Protein AF-A0A167KJ52-F1 (afdb_monomer)

Solvent-accessible surface area (backbone atoms only — not comparable to full-atom values): 27755 Å² total; per-residue (Å²): 135,87,84,89,88,86,86,88,89,78,91,75,82,66,95,79,71,78,72,96,63,81,80,75,84,83,50,82,84,75,58,80,78,79,44,86,60,57,69,66,55,64,81,85,55,83,75,66,93,87,65,79,85,76,66,58,30,35,35,33,39,32,41,99,91,45,75,44,83,45,80,42,65,51,56,27,45,80,71,44,68,39,26,40,43,59,54,38,51,52,50,16,49,62,68,73,45,54,75,73,57,25,74,54,50,44,43,28,45,95,87,45,68,68,78,58,49,82,42,34,38,36,81,76,71,49,51,77,68,34,64,32,39,50,46,74,68,92,67,87,77,74,74,88,70,90,82,84,82,90,76,88,76,86,85,90,84,87,85,83,89,82,89,89,79,88,81,93,86,87,88,85,90,82,87,80,90,75,88,80,88,86,78,89,78,90,74,82,79,79,78,81,80,92,85,72,58,57,66,55,58,50,51,51,49,51,46,48,43,60,71,64,45,44,60,54,54,51,47,44,70,76,59,58,59,88,50,68,67,61,36,50,52,52,50,49,52,52,52,54,46,46,43,57,67,45,50,52,50,54,72,68,56,72,61,89,63,74,69,75,45,38,33,52,23,62,52,22,27,52,70,51,43,27,53,56,50,34,53,41,21,72,74,63,43,28,37,35,40,26,24,27,33,44,15,27,42,86,39,47,48,69,60,54,47,52,54,50,53,58,53,67,68,51,60,34,86,92,40,68,88,59,98,35,69,82,83,61,40,47,31,24,49,44,51,49,51,53,24,50,71,71,38,64,52,88,39,71,71,27,40,56,24,52,71,36,53,44,64,31,61,38,64,55,86,79,55,60,84,46,81,64,42,77,59,72,91,19,25,33,83,78,71,45,66,85,94,63,54,57,23,48,34,35,61,53,17,38,80,73,67,27,86,54,61,66,59,44,50,55,53,44,51,44,49,49,42,49,48,51,62,49,46,56,55,48,51,54,53,50,50,53,52,50,54,49,59,74,70,51,89,67,60,67,72,58,52,54,54,38,47,76,73,75,97

Mean predicted aligned error: 19.65 Å

Organism: Metarhizium rileyi (strain RCEF 4871) (NCBI:txid1649241)

InterPro domains:
  IPR000626 Ubiquitin-like domain [PS50053] (84-137)
  IPR003103 BAG domain [PF02179] (203-260)
  IPR005755 Large ribosomal subunit protein uL13, eukaryota/archaea [TIGR01077] (26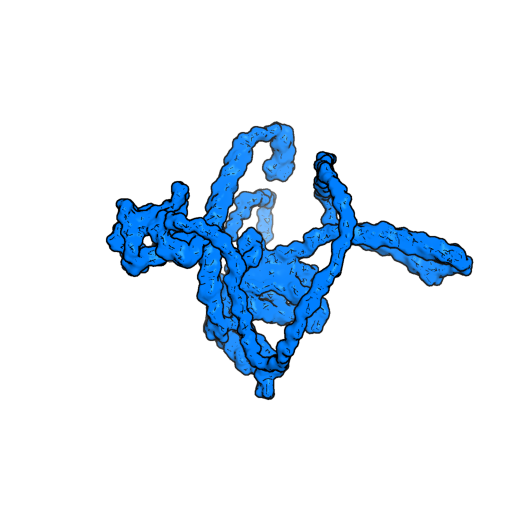1-404)
  IPR005822 Large ribosomal subunit protein uL13 [MF_01366] (260-385)
  IPR005822 Large ribosomal subunit protein uL13 [PF00572] (261-365)
  IPR005822 Large ribosomal subunit protein uL13 [PTHR11545] (254-431)
  IPR005822 Large ribosomal subunit protein uL13 [cd00392] (261-363)
  IPR023563 Large ribosomal subunit protein uL13, conserved site [PS00783] (339-362)
  IPR029071 Ubiquitin-like domain superfamily [SSF54236] (83-141)
  IPR036533 BAG domain superfamily [G3DSA:1.20.58.120] (172-259)
  IPR036899 Large ribosomal subunit protein uL13 superfamily [G3DSA:3.90.1180.10] (260-404)
  IPR036899 Large ribosomal subunit protein uL13 superfamily [SSF52161] (261-404)

Sequence (455 aa):
MSRYGRSLNREQSSPYSSMAGGIPAVTDEDFSYITSQDLEDTSYLGTRPGSAPLDDDVLLIKNKGVTYPAHFPAYTIGDGKLRVRDVRERVGLMMDLSERATRRIKLLYKGRQLKEPAASVRDYGVKNNSELMAVLSDIRDSSPSEEEMVIVNDNQSGRRKKKRSKKKGGKVDGDSTSSPRDSTSNVEASSPTPGAGPMKKLDELSNELTQNWLPLCDKFIASPPDDAKKREDEHRKYSESLLQIILLKLDEVDTEGIAEVVIDGKGHLLGRLASIVAKQLLNGQKIVVVRCEALNISGEFFRAKLKYHAYLRKMTRYNPTRGGPFHFRAPSRIFYKAVRGMIPHKTARGAAAMERLKVFEGVPPPYDTKKKMVVPQALRVLRLQPGRKYCTVGRLSHEVGWKYQDVVARLEERRKAKGAAYYERKKVAARQLSDAKKNATVKAGTAKALAAYGY

Structure (mmCIF, N/CA/C/O backbone):
data_AF-A0A167KJ52-F1
#
_entry.id   AF-A0A167KJ52-F1
#
loop_
_atom_site.group_PDB
_atom_site.id
_atom_site.type_symbol
_atom_site.label_atom_id
_atom_site.label_alt_id
_atom_site.label_comp_id
_atom_site.label_asym_id
_atom_site.label_entity_id
_atom_site.label_seq_id
_atom_site.pdbx_PDB_ins_code
_atom_site.Cartn_x
_atom_site.Cartn_y
_atom_site.Cartn_z
_atom_site.occupancy
_atom_site.B_iso_or_equiv
_atom_site.auth_seq_id
_atom_site.auth_comp_id
_atom_site.auth_asym_id
_atom_site.auth_atom_id
_atom_site.pdbx_PDB_model_num
ATOM 1 N N . MET A 1 1 ? -21.276 55.394 -38.477 1.00 35.03 1 MET A N 1
ATOM 2 C CA . MET A 1 1 ? -22.165 54.795 -39.499 1.00 35.03 1 MET A CA 1
ATOM 3 C C . MET A 1 1 ? -22.668 53.447 -38.983 1.00 35.03 1 MET A C 1
ATOM 5 O O . MET A 1 1 ? -21.837 52.674 -38.538 1.00 35.03 1 MET A O 1
ATOM 9 N N . SER A 1 2 ? -23.996 53.234 -39.033 1.00 35.16 2 SER A N 1
ATOM 10 C CA . SER A 1 2 ? -24.810 52.037 -38.676 1.00 35.16 2 SER A CA 1
ATOM 11 C C . SER A 1 2 ? -24.765 51.546 -37.214 1.00 35.16 2 SER A C 1
ATOM 13 O O . SER A 1 2 ? -23.712 51.143 -36.748 1.00 35.16 2 SER A O 1
ATOM 15 N N . ARG A 1 3 ? -25.792 51.678 -36.352 1.00 36.06 3 ARG A N 1
ATOM 16 C CA . ARG A 1 3 ? -27.248 51.341 -36.342 1.00 36.06 3 ARG A CA 1
ATOM 17 C C . ARG A 1 3 ? -27.596 49.854 -36.085 1.00 36.06 3 ARG A C 1
ATOM 19 O O . ARG A 1 3 ? -27.480 49.034 -36.979 1.00 36.06 3 ARG A O 1
ATOM 26 N N . TYR A 1 4 ? -28.106 49.618 -34.866 1.00 32.25 4 TYR A N 1
ATOM 27 C CA . TYR A 1 4 ? -29.343 48.916 -34.450 1.00 32.25 4 TYR A CA 1
ATOM 28 C C . TYR A 1 4 ? -29.771 47.532 -34.996 1.00 32.25 4 TYR A C 1
ATOM 30 O O . TYR A 1 4 ? -29.974 47.357 -36.191 1.00 32.25 4 TYR A O 1
ATOM 38 N N . GLY A 1 5 ? -30.192 46.673 -34.044 1.00 30.59 5 GLY A N 1
ATOM 39 C CA . GLY A 1 5 ? -31.288 45.682 -34.162 1.00 30.59 5 GLY A CA 1
ATOM 40 C C . GLY A 1 5 ? -30.832 44.217 -34.048 1.00 30.59 5 GLY A C 1
ATOM 41 O O . GLY A 1 5 ? -29.831 43.860 -34.642 1.00 30.59 5 GLY A O 1
ATOM 42 N N . ARG A 1 6 ? -31.488 43.280 -33.348 1.00 30.83 6 ARG A N 1
ATOM 43 C CA . ARG A 1 6 ? -32.791 43.223 -32.663 1.00 30.83 6 ARG A CA 1
ATOM 44 C C . ARG A 1 6 ? -32.799 41.986 -31.728 1.00 30.83 6 ARG A C 1
ATOM 46 O O . ARG A 1 6 ? -31.860 41.203 -31.715 1.00 30.83 6 ARG A O 1
ATOM 53 N N . SER A 1 7 ? -33.859 41.856 -30.941 1.00 30.80 7 SER A N 1
ATOM 54 C CA . SER A 1 7 ? -33.996 41.095 -29.698 1.00 30.80 7 SER A CA 1
ATOM 55 C C . SER A 1 7 ? -34.500 39.638 -29.804 1.00 30.80 7 SER A C 1
ATOM 57 O O . SER A 1 7 ? -35.189 39.302 -30.760 1.00 30.80 7 SER A O 1
ATOM 59 N N . LEU A 1 8 ? -34.344 38.927 -28.674 1.00 34.44 8 LEU A N 1
ATOM 60 C CA . LEU A 1 8 ? -35.219 37.909 -28.048 1.00 34.44 8 LEU A CA 1
ATOM 61 C C . LEU A 1 8 ? -35.246 36.441 -28.539 1.00 34.44 8 LEU A C 1
ATOM 63 O O . LEU A 1 8 ? -35.509 36.128 -29.692 1.00 34.44 8 LEU A O 1
ATOM 67 N N . ASN A 1 9 ? -35.139 35.577 -27.518 1.00 34.59 9 ASN A N 1
ATOM 68 C CA . ASN A 1 9 ? -35.670 34.219 -27.356 1.00 34.59 9 ASN A CA 1
ATOM 69 C C . ASN A 1 9 ? -35.077 33.068 -28.180 1.00 34.59 9 ASN A C 1
ATOM 71 O O . ASN A 1 9 ? -35.584 32.684 -29.230 1.00 34.59 9 ASN A O 1
ATOM 75 N N . ARG A 1 10 ? -34.124 32.364 -27.558 1.00 32.94 10 ARG A N 1
ATOM 76 C CA . ARG A 1 10 ? -34.085 30.900 -27.616 1.00 32.94 10 ARG A CA 1
ATOM 77 C C . ARG A 1 10 ? -33.610 30.359 -26.275 1.00 32.94 10 ARG A C 1
ATOM 79 O O . ARG A 1 10 ? -32.448 30.515 -25.913 1.00 32.94 10 ARG A O 1
ATOM 86 N N . GLU A 1 11 ? -34.536 29.754 -25.544 1.00 35.59 11 GLU A N 1
ATOM 87 C CA . GLU A 1 11 ? -34.254 28.923 -24.381 1.00 35.59 11 GLU A CA 1
ATOM 88 C C . GLU A 1 11 ? -33.183 27.885 -24.749 1.00 35.59 11 GLU A C 1
ATOM 90 O O . GLU A 1 11 ? -33.394 27.013 -25.593 1.00 35.59 11 GLU A O 1
ATOM 95 N N . GLN A 1 12 ? -32.009 27.992 -24.130 1.00 34.81 12 GLN A N 1
ATOM 96 C CA . GLN A 1 12 ? -31.104 26.865 -23.959 1.00 34.81 12 GLN A CA 1
ATOM 97 C C . GLN A 1 12 ? -31.155 26.492 -22.486 1.00 34.81 12 GLN A C 1
ATOM 99 O O . GLN A 1 12 ? -30.521 27.103 -21.628 1.00 34.81 12 GLN A O 1
ATOM 104 N N . SER A 1 13 ? -31.986 25.493 -22.223 1.00 31.55 13 SER A N 1
ATOM 105 C CA . SER A 1 13 ? -32.038 24.719 -20.995 1.00 31.55 13 SER A CA 1
ATOM 106 C C . SER A 1 13 ? -30.626 24.325 -20.552 1.00 31.55 13 SER A C 1
ATOM 108 O O . SER A 1 13 ? -29.949 23.529 -21.206 1.00 31.55 13 SER A O 1
ATOM 110 N N . SER A 1 14 ? -30.197 24.880 -19.421 1.00 33.62 14 SER A N 1
ATOM 111 C CA . SER A 1 14 ? -29.081 24.358 -18.636 1.00 33.62 14 SER A CA 1
ATOM 112 C C . SER A 1 14 ? -29.372 22.900 -18.244 1.00 33.62 14 SER A C 1
ATOM 114 O O . SER A 1 14 ? -30.476 22.623 -17.769 1.00 33.62 14 SER A O 1
ATOM 116 N N . PRO A 1 15 ? -28.413 21.963 -18.362 1.00 41.12 15 PRO A N 1
ATOM 117 C CA . PRO A 1 15 ? -28.592 20.570 -17.943 1.00 41.12 15 PRO A CA 1
ATOM 118 C C . PRO A 1 15 ? -28.581 20.389 -16.411 1.00 41.12 15 PRO A C 1
ATOM 120 O O . PRO A 1 15 ? -28.513 19.264 -15.927 1.00 41.12 15 PRO A O 1
ATOM 123 N N . TYR A 1 16 ? -28.645 21.481 -15.641 1.00 39.72 16 TYR A N 1
ATOM 124 C CA . TYR A 1 16 ? -28.622 21.487 -14.176 1.00 39.72 16 TYR A CA 1
ATOM 125 C C . TYR A 1 16 ? -29.942 21.965 -13.547 1.00 39.72 16 TYR A C 1
ATOM 127 O O . TYR A 1 16 ? -29.930 22.559 -12.471 1.00 39.72 16 TYR A O 1
ATOM 135 N N . SER A 1 17 ? -31.089 21.719 -14.189 1.00 31.86 17 SER A N 1
ATOM 136 C CA . SER A 1 17 ? -32.380 21.879 -13.508 1.00 31.86 17 SER A CA 1
ATOM 137 C C . SER A 1 17 ? -32.664 20.646 -12.646 1.00 31.86 17 SER A C 1
ATOM 139 O O . SER A 1 17 ? -32.780 19.526 -13.142 1.00 31.86 17 SER A O 1
ATOM 141 N N . SER A 1 18 ? -32.719 20.859 -11.334 1.00 40.88 18 SER A N 1
ATOM 142 C CA . SER A 1 18 ? -33.118 19.882 -10.327 1.00 40.88 18 SER A CA 1
ATOM 143 C C . SER A 1 18 ? -34.580 19.483 -10.531 1.00 40.88 18 SER A C 1
ATOM 145 O O . SER A 1 18 ? -35.476 20.298 -10.311 1.00 40.88 18 SER A O 1
ATOM 147 N N . MET A 1 19 ? -34.820 18.228 -10.916 1.00 35.22 19 MET A N 1
ATOM 148 C CA . MET A 1 19 ? -36.144 17.612 -10.819 1.00 35.22 19 MET A CA 1
ATOM 149 C C . MET A 1 19 ? -36.652 17.741 -9.378 1.00 35.22 19 MET A C 1
ATOM 151 O O . MET A 1 19 ? -35.971 17.345 -8.431 1.00 35.22 19 MET A O 1
ATOM 155 N N . ALA A 1 20 ? -37.857 18.286 -9.221 1.00 40.91 20 ALA A N 1
ATOM 156 C CA . ALA A 1 20 ? -38.607 18.268 -7.974 1.00 40.91 20 ALA A CA 1
ATOM 157 C C . ALA A 1 20 ? -39.166 16.854 -7.750 1.00 40.91 20 ALA A C 1
ATOM 159 O O . ALA A 1 20 ? -40.313 16.551 -8.057 1.00 40.91 20 ALA A O 1
ATOM 160 N N . GLY A 1 21 ? -38.309 15.971 -7.255 1.00 40.91 21 GLY A N 1
ATOM 161 C CA . GLY A 1 21 ? -38.646 14.648 -6.751 1.00 40.91 21 GLY A CA 1
ATOM 162 C C . GLY A 1 21 ? -37.617 14.327 -5.681 1.00 40.91 21 GLY A C 1
ATOM 163 O O . GLY A 1 21 ? -36.421 14.379 -5.960 1.00 40.91 21 GLY A O 1
ATOM 164 N N . GLY A 1 22 ? -38.072 14.121 -4.444 1.00 43.81 22 GLY A N 1
ATOM 165 C CA . GLY A 1 22 ? -37.204 13.915 -3.285 1.00 43.81 22 GLY A CA 1
ATOM 166 C C . GLY A 1 22 ? -36.114 12.879 -3.560 1.00 43.81 22 GLY A C 1
ATOM 167 O O . GLY A 1 22 ? -36.350 11.876 -4.230 1.00 43.81 22 GLY A O 1
ATOM 168 N N . ILE A 1 23 ? -34.914 13.157 -3.052 1.00 43.62 23 ILE A N 1
ATOM 169 C CA . ILE A 1 23 ? -33.761 12.257 -3.116 1.00 43.62 23 ILE A CA 1
ATOM 170 C C . ILE A 1 23 ? -34.210 10.899 -2.548 1.00 43.62 23 ILE A C 1
ATOM 172 O O . ILE A 1 23 ? -34.623 10.865 -1.385 1.00 43.62 23 ILE A O 1
ATOM 176 N N . PRO A 1 24 ? -34.181 9.798 -3.323 1.00 46.50 24 PRO A N 1
ATOM 177 C CA . PRO A 1 24 ? -34.521 8.491 -2.784 1.00 46.50 24 PRO A CA 1
ATOM 178 C C . PRO A 1 24 ? -33.548 8.152 -1.652 1.00 46.50 24 PRO A C 1
ATOM 180 O O . PRO A 1 24 ? -32.350 8.434 -1.746 1.00 46.50 24 PRO A O 1
ATOM 183 N N . ALA A 1 25 ? -34.074 7.596 -0.561 1.00 49.62 25 ALA A N 1
ATOM 184 C CA . ALA A 1 25 ? -33.265 7.160 0.566 1.00 49.62 25 ALA A CA 1
ATOM 185 C C . ALA A 1 25 ? -32.301 6.070 0.083 1.00 49.62 25 ALA A C 1
ATOM 187 O O . ALA A 1 25 ? -32.727 4.962 -0.225 1.00 49.62 25 ALA A O 1
ATOM 188 N N . VAL A 1 26 ? -31.017 6.417 -0.019 1.00 43.31 26 VAL A N 1
ATOM 189 C CA . VAL A 1 26 ? -29.949 5.483 -0.383 1.00 43.31 26 VAL A CA 1
ATOM 190 C C . VAL A 1 26 ? -29.806 4.488 0.763 1.00 43.31 26 VAL A C 1
ATOM 192 O O . VAL A 1 26 ? -29.403 4.863 1.866 1.00 43.31 26 VAL A O 1
ATOM 195 N N . THR A 1 27 ? -30.168 3.238 0.510 1.00 50.19 27 THR A N 1
ATOM 196 C CA . THR A 1 27 ? -30.012 2.132 1.456 1.00 50.19 27 THR A CA 1
ATOM 197 C C . THR A 1 27 ? -28.693 1.406 1.201 1.00 50.19 27 THR A C 1
ATOM 199 O O . THR A 1 27 ? -28.082 1.541 0.142 1.00 50.19 27 THR A O 1
ATOM 202 N N . ASP A 1 28 ? -28.212 0.628 2.173 1.00 45.38 28 ASP A N 1
ATOM 203 C CA . ASP A 1 28 ? -26.930 -0.088 2.048 1.00 45.38 28 ASP A CA 1
ATOM 204 C C . ASP A 1 28 ? -26.956 -1.165 0.933 1.00 45.38 28 ASP A C 1
ATOM 206 O O . ASP A 1 28 ? -25.912 -1.626 0.473 1.00 45.38 28 ASP A O 1
ATOM 210 N N . GLU A 1 29 ? -28.153 -1.525 0.453 1.00 45.44 29 GLU A N 1
ATOM 211 C CA . GLU A 1 29 ? -28.382 -2.421 -0.687 1.00 45.44 29 GLU A CA 1
ATOM 212 C C . GLU A 1 29 ? -28.146 -1.738 -2.050 1.00 45.44 29 GLU A C 1
ATOM 214 O O . GLU A 1 29 ? -27.871 -2.424 -3.035 1.00 45.44 29 GLU A O 1
ATOM 219 N N . ASP A 1 30 ? -28.151 -0.399 -2.104 1.00 46.41 30 ASP A N 1
ATOM 220 C CA . ASP A 1 30 ? -27.863 0.388 -3.315 1.00 46.41 30 ASP A CA 1
ATOM 221 C C . ASP A 1 30 ? -26.350 0.531 -3.580 1.00 46.41 30 ASP A C 1
ATOM 223 O O . ASP A 1 30 ? -25.917 0.930 -4.667 1.00 46.41 30 ASP A O 1
ATOM 227 N N . PHE A 1 31 ? -25.512 0.177 -2.600 1.00 42.66 31 PHE A N 1
ATOM 228 C CA . PHE A 1 31 ? -24.064 0.118 -2.758 1.00 42.66 31 PHE A CA 1
ATOM 229 C C . PHE A 1 31 ? -23.637 -1.271 -3.242 1.00 42.66 31 PHE A C 1
ATOM 231 O O . PHE A 1 31 ? -23.273 -2.153 -2.465 1.00 42.66 31 PHE A O 1
ATOM 238 N N . SER A 1 32 ? -23.573 -1.462 -4.562 1.00 43.97 32 SER A N 1
ATOM 239 C CA . SER A 1 32 ? -22.844 -2.600 -5.127 1.00 43.97 32 SER A CA 1
ATOM 240 C C . SER A 1 32 ? -21.339 -2.408 -4.877 1.00 43.97 32 SER A C 1
ATOM 242 O O . SER A 1 32 ? -20.658 -1.648 -5.576 1.00 43.97 32 SER A O 1
ATOM 244 N N . TYR A 1 33 ? -20.798 -3.062 -3.851 1.00 47.84 33 TYR A N 1
ATOM 245 C CA . TYR A 1 33 ? -19.368 -3.037 -3.559 1.00 47.84 33 TYR A CA 1
ATOM 246 C C . TYR A 1 33 ? -18.604 -3.804 -4.634 1.00 47.84 33 TYR A C 1
ATOM 248 O O . TYR A 1 33 ? -18.553 -5.027 -4.606 1.00 47.84 33 TYR A O 1
ATOM 256 N N . ILE A 1 34 ? -17.952 -3.073 -5.537 1.00 46.59 34 ILE A N 1
ATOM 257 C CA . ILE A 1 34 ? -16.976 -3.642 -6.464 1.00 46.59 34 ILE A CA 1
ATOM 258 C C . ILE A 1 34 ? -15.832 -4.237 -5.631 1.00 46.59 34 ILE A C 1
ATOM 260 O O . ILE A 1 34 ? -14.968 -3.524 -5.106 1.00 46.59 34 ILE A O 1
ATOM 264 N N . THR A 1 35 ? -15.833 -5.555 -5.473 1.00 58.81 35 THR A N 1
ATOM 265 C CA . THR A 1 35 ? -14.730 -6.291 -4.872 1.00 58.81 35 THR A CA 1
ATOM 266 C C . THR A 1 35 ? -13.569 -6.367 -5.862 1.00 58.81 35 THR A C 1
ATOM 268 O O . THR A 1 35 ? -13.705 -6.155 -7.066 1.00 58.81 35 THR A O 1
ATOM 271 N N . SER A 1 36 ? -12.372 -6.708 -5.381 1.00 50.25 36 SER A N 1
ATOM 272 C CA . SER A 1 36 ? -11.245 -6.958 -6.287 1.00 50.25 36 SER A CA 1
ATOM 273 C C . SER A 1 36 ? -11.480 -8.132 -7.248 1.00 50.25 36 SER A C 1
ATOM 275 O O . SER A 1 36 ? -10.689 -8.273 -8.175 1.00 50.25 36 SER A O 1
ATOM 277 N N . GLN A 1 37 ? -12.516 -8.941 -6.995 1.00 51.56 37 GLN A N 1
ATOM 278 C CA . GLN A 1 37 ? -12.969 -10.062 -7.813 1.00 51.56 37 GLN A CA 1
ATOM 279 C C . GLN A 1 37 ? -13.984 -9.597 -8.874 1.00 51.56 37 GLN A C 1
ATOM 281 O O . GLN A 1 37 ? -13.839 -9.962 -10.032 1.00 51.56 37 GLN A O 1
ATOM 286 N N . ASP A 1 38 ? -14.876 -8.656 -8.543 1.00 49.44 38 ASP A N 1
ATOM 287 C CA . ASP A 1 38 ? -15.775 -8.005 -9.521 1.00 49.44 38 ASP A CA 1
ATOM 288 C C . ASP A 1 38 ? -15.018 -7.137 -10.546 1.00 49.44 38 ASP A C 1
ATOM 290 O O . ASP A 1 38 ? -15.523 -6.822 -11.616 1.00 49.44 38 ASP A O 1
ATOM 294 N N . LEU A 1 39 ? -13.780 -6.737 -10.233 1.00 54.88 39 LEU A N 1
ATOM 295 C CA . LEU A 1 39 ? -12.862 -6.098 -11.189 1.00 54.88 39 LEU A CA 1
ATOM 296 C C . LEU A 1 39 ? -12.138 -7.094 -12.104 1.00 54.88 39 LEU A C 1
ATOM 298 O O . LEU A 1 39 ? -11.541 -6.674 -13.096 1.00 54.88 39 LEU A O 1
ATOM 302 N N . GLU A 1 40 ? -12.094 -8.370 -11.723 1.00 56.53 40 GLU A N 1
ATOM 303 C CA . GLU A 1 40 ? -11.535 -9.452 -12.539 1.00 56.53 40 GLU A CA 1
ATOM 304 C C . GLU A 1 40 ? -12.610 -9.975 -13.510 1.00 56.53 40 GLU A C 1
ATOM 306 O O . GLU A 1 40 ? -12.300 -10.197 -14.682 1.00 56.53 40 GLU A O 1
ATOM 311 N N . ASP A 1 41 ? -13.881 -9.991 -13.090 1.00 45.09 41 ASP A N 1
ATOM 312 C CA . ASP A 1 41 ? -15.040 -10.214 -13.959 1.00 45.09 41 ASP A CA 1
ATOM 313 C C . ASP A 1 41 ? -15.305 -9.002 -14.865 1.00 45.09 41 ASP A C 1
ATOM 315 O O . ASP A 1 41 ? -16.097 -8.101 -14.598 1.00 45.09 41 ASP A O 1
ATOM 319 N N . THR A 1 42 ? -14.636 -8.983 -16.016 1.00 41.81 42 THR A N 1
ATOM 320 C CA . THR A 1 42 ? -14.839 -7.969 -17.067 1.00 41.81 42 THR A CA 1
ATOM 321 C C . THR A 1 42 ? -16.103 -8.236 -17.903 1.00 41.81 42 THR A C 1
ATOM 323 O O . THR A 1 42 ? -16.180 -7.832 -19.060 1.00 41.81 42 THR A O 1
ATOM 326 N N . SER A 1 43 ? -17.100 -8.925 -17.343 1.00 43.03 43 SER A N 1
ATOM 327 C CA . SER A 1 43 ? -18.326 -9.344 -18.037 1.00 43.03 43 SER A CA 1
ATOM 328 C C . SER A 1 43 ? -19.349 -8.214 -18.231 1.00 43.03 43 SER A C 1
ATOM 330 O O . SER A 1 43 ? -20.261 -8.361 -19.038 1.00 43.03 43 SER A O 1
ATOM 332 N N . TYR A 1 44 ? -19.170 -7.058 -17.580 1.00 40.81 44 TYR A N 1
ATOM 333 C CA . TYR A 1 44 ? -20.074 -5.899 -17.702 1.00 40.81 44 TYR A CA 1
ATOM 334 C C . TYR A 1 44 ? -19.600 -4.799 -18.667 1.00 40.81 44 TYR A C 1
ATOM 336 O O . TYR A 1 44 ? -20.262 -3.773 -18.817 1.00 40.81 44 TYR A O 1
ATOM 344 N N . LEU A 1 45 ? -18.476 -4.996 -19.362 1.00 38.75 45 LEU A N 1
ATOM 345 C CA . LEU A 1 45 ? -18.065 -4.141 -20.477 1.00 38.75 45 LEU A CA 1
ATOM 346 C C . LEU A 1 45 ? -18.192 -4.946 -21.765 1.00 38.75 45 LEU A C 1
ATOM 348 O O . LEU A 1 45 ? -17.432 -5.883 -21.985 1.00 38.75 45 LEU A O 1
ATOM 352 N N . GLY A 1 46 ? -19.177 -4.559 -22.582 1.00 33.22 46 GLY A N 1
ATOM 353 C CA . GLY A 1 46 ? -19.588 -5.205 -23.826 1.00 33.22 46 GLY A CA 1
ATOM 354 C C . GLY A 1 46 ? -18.474 -5.958 -24.550 1.00 33.22 46 GLY A C 1
ATOM 355 O O . GLY A 1 46 ? -17.513 -5.377 -25.061 1.00 33.22 46 GLY A O 1
ATOM 356 N N . THR A 1 47 ? -18.642 -7.275 -24.592 1.00 28.48 47 THR A N 1
ATOM 357 C CA . THR A 1 47 ? -17.849 -8.207 -25.380 1.00 28.48 47 THR A CA 1
ATOM 358 C C . THR A 1 47 ? -17.875 -7.762 -26.842 1.00 28.48 47 THR A C 1
ATOM 360 O O . THR A 1 47 ? -18.938 -7.589 -27.440 1.00 28.48 47 THR A O 1
ATOM 363 N N . ARG A 1 48 ? -16.693 -7.584 -27.442 1.00 32.03 48 ARG A N 1
ATOM 364 C CA . ARG A 1 48 ? -16.549 -7.588 -28.905 1.00 32.03 48 ARG A CA 1
ATOM 365 C C . ARG A 1 48 ? -17.191 -8.878 -29.438 1.00 32.03 48 ARG A C 1
ATOM 367 O O . ARG A 1 48 ? -16.851 -9.939 -28.915 1.00 32.03 48 ARG A O 1
ATOM 374 N N . PRO A 1 49 ? -18.052 -8.847 -30.468 1.00 32.88 49 PRO A N 1
ATOM 375 C CA . PRO A 1 49 ? -18.563 -10.080 -31.050 1.00 32.88 49 PRO A CA 1
ATOM 376 C C . PRO A 1 49 ? -17.376 -10.832 -31.668 1.00 32.88 49 PRO A C 1
ATOM 378 O O . PRO A 1 49 ? -16.776 -10.354 -32.629 1.00 32.88 49 PRO A O 1
ATOM 381 N N . GLY A 1 50 ? -16.974 -11.955 -31.062 1.00 39.34 50 GLY A N 1
ATOM 382 C CA . GLY A 1 50 ? -15.929 -12.826 -31.615 1.00 39.34 50 GLY A CA 1
ATOM 383 C C . GLY A 1 50 ? -14.988 -13.542 -30.641 1.00 39.34 50 GLY A C 1
ATOM 384 O O . GLY A 1 50 ? -14.209 -14.368 -31.100 1.00 39.34 50 GLY A O 1
ATOM 385 N N . SER A 1 51 ? -15.031 -13.303 -29.327 1.00 37.53 51 SER A N 1
ATOM 386 C CA . SER A 1 51 ? -14.268 -14.133 -28.377 1.00 37.53 51 SER A CA 1
ATOM 387 C C . SER A 1 51 ? -15.086 -14.425 -27.127 1.00 37.53 51 SER A C 1
ATOM 389 O O . SER A 1 51 ? -15.259 -13.544 -26.283 1.00 37.53 51 SER A O 1
ATOM 391 N N . ALA A 1 52 ? -15.592 -15.653 -27.020 1.00 38.06 52 ALA A N 1
ATOM 392 C CA . ALA A 1 52 ? -16.148 -16.159 -25.773 1.00 38.06 52 ALA A CA 1
ATOM 393 C C . ALA A 1 52 ? -15.097 -16.020 -24.651 1.00 38.06 52 ALA A C 1
ATOM 395 O O . ALA A 1 52 ? -13.910 -16.242 -24.920 1.00 38.06 52 ALA A O 1
ATOM 396 N N . PRO A 1 53 ? -15.486 -15.629 -23.423 1.00 47.12 53 PRO A N 1
ATOM 397 C CA . PRO A 1 53 ? -14.598 -15.757 -22.276 1.00 47.12 53 PRO A CA 1
ATOM 398 C C . PRO A 1 53 ? -14.158 -17.221 -22.184 1.00 47.12 53 PRO A C 1
ATOM 400 O O . PRO A 1 53 ? -14.974 -18.135 -22.277 1.00 47.12 53 PRO A O 1
ATOM 403 N N . LEU A 1 54 ? -12.847 -17.433 -22.124 1.00 59.44 54 LEU A N 1
ATOM 404 C CA . LEU A 1 54 ? -12.284 -18.771 -22.028 1.00 59.44 54 LEU A CA 1
ATOM 405 C C . LEU A 1 54 ? -12.421 -19.214 -20.574 1.00 59.44 54 LEU A C 1
ATOM 407 O O . LEU A 1 54 ? -11.744 -18.657 -19.710 1.00 59.44 54 LEU A O 1
ATOM 411 N N . ASP A 1 55 ? -13.306 -20.170 -20.311 1.00 74.19 55 ASP A N 1
ATOM 412 C CA . ASP A 1 55 ? -13.476 -20.726 -18.971 1.00 74.19 55 ASP A CA 1
ATOM 413 C C . ASP A 1 55 ? -12.208 -21.490 -18.555 1.00 74.19 55 ASP A C 1
ATOM 415 O O . ASP A 1 55 ? -11.684 -22.318 -19.308 1.00 74.19 55 ASP A O 1
ATOM 419 N N . ASP A 1 56 ? -11.703 -21.195 -17.354 1.00 84.12 56 ASP A N 1
ATOM 420 C CA . ASP A 1 56 ? -10.580 -21.913 -16.748 1.00 84.12 56 ASP A CA 1
ATOM 421 C C . ASP A 1 56 ? -10.889 -23.416 -16.631 1.00 84.12 56 ASP A C 1
ATOM 423 O O . ASP A 1 56 ? -12.019 -23.831 -16.361 1.00 84.12 56 ASP A O 1
ATOM 427 N N . ASP A 1 57 ? -9.859 -24.249 -16.776 1.00 89.31 57 ASP A N 1
ATOM 428 C CA . ASP A 1 57 ? -9.978 -25.683 -16.535 1.00 89.31 57 ASP A CA 1
ATOM 429 C C . ASP A 1 57 ? -10.043 -25.940 -15.019 1.00 89.31 57 ASP A C 1
ATOM 431 O O . ASP A 1 57 ? -9.137 -25.576 -14.264 1.00 89.31 57 ASP A O 1
ATOM 435 N N . VAL A 1 58 ? -11.107 -26.591 -14.550 1.00 91.31 58 VAL A N 1
ATOM 436 C CA . VAL A 1 58 ? -11.360 -26.848 -13.126 1.00 91.31 58 VAL A CA 1
ATOM 437 C C . VAL A 1 58 ? -11.196 -28.332 -12.814 1.00 91.31 58 VAL A C 1
ATOM 439 O O . VAL A 1 58 ? -11.759 -29.194 -13.484 1.00 91.31 58 VAL A O 1
ATOM 442 N N . LEU A 1 59 ? -10.452 -28.652 -11.756 1.00 93.44 59 LEU A N 1
ATOM 443 C CA . LEU A 1 59 ? -10.383 -29.998 -11.179 1.00 93.44 59 LEU A CA 1
ATOM 444 C C . LEU A 1 59 ? -10.938 -29.993 -9.758 1.00 93.44 59 LEU A C 1
ATOM 446 O O . LEU A 1 59 ? -10.616 -29.116 -8.961 1.00 93.44 59 LEU A O 1
ATOM 450 N N . LEU A 1 60 ? -11.742 -30.993 -9.414 1.00 93.00 60 LEU A N 1
ATOM 451 C CA . LEU A 1 60 ? -12.359 -31.118 -8.096 1.00 93.00 60 LEU A CA 1
ATOM 452 C C . LEU A 1 60 ? -11.506 -32.041 -7.221 1.00 93.00 60 LEU A C 1
ATOM 454 O O . LEU A 1 60 ? -11.508 -33.258 -7.386 1.00 93.00 60 LEU A O 1
ATOM 458 N N . ILE A 1 61 ? -10.741 -31.475 -6.293 1.00 94.56 61 ILE A N 1
ATOM 459 C CA . ILE A 1 61 ? -9.826 -32.228 -5.432 1.00 94.56 61 ILE A CA 1
ATOM 460 C C . ILE A 1 61 ? -10.550 -32.663 -4.158 1.00 94.56 61 ILE A C 1
ATOM 462 O O . ILE A 1 61 ? -10.843 -31.843 -3.291 1.00 94.56 61 ILE A O 1
ATOM 466 N N . LYS A 1 62 ? -10.786 -33.965 -4.009 1.00 92.25 62 LYS A N 1
ATOM 467 C CA . LYS A 1 62 ? -11.427 -34.568 -2.839 1.00 92.25 62 LYS A CA 1
ATOM 468 C C . LYS A 1 62 ? -10.385 -35.086 -1.848 1.00 92.25 62 LYS A C 1
ATOM 470 O O . LYS A 1 62 ? -9.555 -35.924 -2.199 1.00 92.25 62 LYS A O 1
ATOM 475 N N . ASN A 1 63 ? -10.440 -34.629 -0.600 1.00 88.12 63 ASN A N 1
ATOM 476 C CA . ASN A 1 63 ? -9.596 -35.114 0.496 1.00 88.12 63 ASN A CA 1
ATOM 477 C C . ASN A 1 63 ? -10.405 -35.183 1.799 1.00 88.12 63 ASN A C 1
ATOM 479 O O . ASN A 1 63 ? -11.069 -34.215 2.159 1.00 88.12 63 ASN A O 1
ATOM 483 N N . LYS A 1 64 ? -10.366 -36.331 2.494 1.00 81.19 64 LYS A N 1
ATOM 484 C CA . LYS A 1 64 ? -11.077 -36.582 3.769 1.00 81.19 64 LYS A CA 1
ATOM 485 C C . LYS A 1 64 ? -12.548 -36.110 3.774 1.00 81.19 64 LYS A C 1
ATOM 487 O O . LYS A 1 64 ? -13.029 -35.567 4.759 1.00 81.19 64 LYS A O 1
ATOM 492 N N . GLY A 1 65 ? -13.258 -36.307 2.659 1.00 76.06 65 GLY A N 1
ATOM 493 C CA . GLY A 1 65 ? -14.676 -35.943 2.514 1.00 76.06 65 GLY A CA 1
ATOM 494 C C . GLY A 1 65 ? -14.955 -34.495 2.091 1.00 76.06 65 GLY A C 1
ATOM 495 O O . GLY A 1 65 ? -16.102 -34.181 1.797 1.00 76.06 65 GLY A O 1
ATOM 496 N N . VAL A 1 66 ? -13.936 -33.636 1.987 1.00 83.69 66 VAL A N 1
ATOM 497 C CA . VAL A 1 66 ? -14.067 -32.249 1.509 1.00 83.69 66 VAL A CA 1
ATOM 498 C C . VAL A 1 66 ? -13.597 -32.149 0.059 1.00 83.69 66 VAL A C 1
ATOM 500 O O . VAL A 1 66 ? -12.546 -32.694 -0.288 1.00 83.69 66 VAL A O 1
ATOM 503 N N . THR A 1 67 ? -14.361 -31.448 -0.782 1.00 89.88 67 THR A N 1
ATOM 504 C CA . THR A 1 67 ? -14.034 -31.210 -2.195 1.00 89.88 67 THR A CA 1
ATOM 505 C C . THR A 1 67 ? -13.618 -29.757 -2.399 1.00 89.88 67 THR A C 1
ATOM 507 O O . THR A 1 67 ? -14.365 -28.841 -2.067 1.00 89.88 67 THR A O 1
ATOM 510 N N . TYR A 1 68 ? -12.432 -29.550 -2.964 1.00 86.94 68 TYR A N 1
ATOM 511 C CA . TYR A 1 68 ? -11.867 -28.237 -3.252 1.00 86.94 68 TYR A CA 1
ATOM 512 C C . TYR A 1 68 ? -11.734 -28.031 -4.769 1.00 86.94 68 TYR A C 1
ATOM 514 O O . TYR A 1 68 ? -11.071 -28.843 -5.420 1.00 86.94 68 TYR A O 1
ATOM 522 N N . PRO A 1 69 ? -12.306 -26.966 -5.354 1.00 91.88 69 PRO A N 1
ATOM 523 C CA . PRO A 1 69 ? -12.078 -26.644 -6.758 1.00 91.88 69 PRO A CA 1
ATOM 524 C C . PRO A 1 69 ? -10.665 -26.073 -6.958 1.00 91.88 69 PRO A C 1
ATOM 526 O O . PRO A 1 69 ? -10.266 -25.098 -6.320 1.00 91.88 69 PRO A O 1
ATOM 529 N N . ALA A 1 70 ? -9.894 -26.684 -7.853 1.00 89.88 70 ALA A N 1
ATOM 530 C CA . ALA A 1 70 ? -8.577 -26.231 -8.274 1.00 89.88 70 ALA A CA 1
ATOM 531 C C . ALA A 1 70 ? -8.648 -25.723 -9.719 1.00 89.88 70 ALA A C 1
ATOM 533 O O . ALA A 1 70 ? -8.838 -26.505 -10.647 1.00 89.88 70 ALA A O 1
ATOM 534 N N . HIS A 1 71 ? -8.487 -24.410 -9.886 1.00 89.81 71 HIS A N 1
ATOM 535 C CA . HIS A 1 71 ? -8.485 -23.744 -11.191 1.00 89.81 71 HIS A CA 1
ATOM 536 C C . HIS A 1 71 ? -7.100 -23.768 -11.842 1.00 89.81 71 HIS A C 1
ATOM 538 O O . HIS A 1 71 ? -6.097 -23.473 -11.180 1.00 89.81 71 HIS A O 1
ATOM 544 N N . PHE A 1 72 ? -7.073 -24.063 -13.135 1.00 91.25 72 PHE A N 1
ATOM 545 C CA . PHE A 1 72 ? -5.920 -24.016 -14.024 1.00 91.25 72 PHE A CA 1
ATOM 546 C C . PHE A 1 72 ? -6.273 -23.171 -15.254 1.00 91.25 72 PHE A C 1
ATOM 548 O O . PHE A 1 72 ? -7.452 -23.071 -15.591 1.00 91.25 72 PHE A O 1
ATOM 555 N N . PRO A 1 73 ? -5.284 -22.578 -15.947 1.00 88.88 73 PRO A N 1
ATOM 556 C CA . PRO A 1 73 ? -5.565 -21.789 -17.142 1.00 88.88 73 PRO A CA 1
ATOM 557 C C . PRO A 1 73 ? -6.378 -22.584 -18.176 1.00 88.88 73 PRO A C 1
ATOM 559 O O . PRO A 1 73 ? -6.171 -23.793 -18.331 1.00 88.88 73 PRO A O 1
ATOM 562 N N . ALA A 1 74 ? -7.274 -21.901 -18.889 1.00 85.81 74 ALA A N 1
ATOM 563 C CA . ALA A 1 74 ? -8.122 -22.497 -19.921 1.00 85.81 74 ALA A CA 1
ATOM 564 C C . ALA A 1 74 ? -7.345 -23.379 -20.924 1.00 85.81 74 ALA A C 1
ATOM 566 O O . ALA A 1 74 ? -6.221 -23.059 -21.327 1.00 85.81 74 ALA A O 1
ATOM 567 N N . TYR A 1 75 ? -7.970 -24.489 -21.333 1.00 85.75 75 TYR A N 1
ATOM 568 C CA . TYR A 1 75 ? -7.454 -25.496 -22.274 1.00 85.75 75 TYR A CA 1
ATOM 569 C C . TYR A 1 75 ? -6.159 -26.211 -21.864 1.00 85.75 75 TYR A C 1
ATOM 571 O O . TYR A 1 75 ? -5.607 -26.972 -22.656 1.00 85.75 75 TYR A O 1
ATOM 579 N N . THR A 1 76 ? -5.651 -26.037 -20.643 1.00 90.81 76 THR A N 1
ATOM 580 C CA . THR A 1 76 ? -4.428 -26.730 -20.209 1.00 90.81 76 THR A CA 1
ATOM 581 C C . THR A 1 76 ? -4.608 -28.243 -20.076 1.00 90.81 76 THR A C 1
ATOM 583 O O . THR A 1 76 ? -3.667 -28.988 -20.367 1.00 90.81 76 THR A O 1
ATOM 586 N N . ILE A 1 77 ? -5.800 -28.717 -19.698 1.00 90.12 77 ILE A N 1
ATOM 587 C CA . ILE A 1 77 ? -6.164 -30.141 -19.697 1.00 90.12 77 ILE A CA 1
ATOM 588 C C . ILE A 1 77 ? -6.342 -30.623 -21.137 1.00 90.12 77 ILE A C 1
ATOM 590 O O . ILE A 1 77 ? -5.768 -31.643 -21.524 1.00 90.12 77 ILE A O 1
ATOM 594 N N . GLY A 1 78 ? -7.119 -29.878 -21.932 1.00 85.88 78 GLY A N 1
ATOM 595 C CA . GLY A 1 78 ? -7.416 -30.203 -23.330 1.00 85.88 78 GLY A CA 1
ATOM 596 C C . GLY A 1 78 ? -6.154 -30.327 -24.184 1.00 85.88 78 GLY A C 1
ATOM 597 O O . GLY A 1 78 ? -5.965 -31.337 -24.856 1.00 85.88 78 GLY A O 1
ATOM 598 N N . ASP A 1 79 ? -5.237 -29.370 -24.073 1.00 88.56 79 ASP A N 1
ATOM 599 C CA . ASP A 1 79 ? -3.966 -29.331 -24.805 1.00 88.56 79 ASP A CA 1
ATOM 600 C C . ASP A 1 79 ? -2.931 -30.351 -24.296 1.00 88.56 79 ASP A C 1
ATOM 602 O O . ASP A 1 79 ? -1.843 -30.454 -24.860 1.00 88.56 79 ASP A O 1
ATOM 606 N N . GLY A 1 80 ? -3.212 -31.076 -23.206 1.00 89.44 80 GLY A N 1
ATOM 607 C CA . GLY A 1 80 ? -2.248 -31.990 -22.579 1.00 89.44 80 GLY A CA 1
ATOM 608 C C . GLY A 1 80 ? -1.056 -31.279 -21.921 1.00 89.44 80 GLY A C 1
ATOM 609 O O . GLY A 1 80 ? -0.032 -31.904 -21.650 1.00 89.44 80 GLY A O 1
ATOM 610 N N . LYS A 1 81 ? -1.169 -29.971 -21.652 1.00 91.75 81 LYS A N 1
ATOM 611 C CA . LYS A 1 81 ? -0.117 -29.161 -21.015 1.00 91.75 81 LYS A CA 1
ATOM 612 C C . LYS A 1 81 ? -0.083 -29.338 -19.500 1.00 91.75 81 LYS A C 1
ATOM 614 O O . LYS A 1 81 ? 0.993 -29.234 -18.915 1.00 91.75 81 LYS A O 1
ATOM 619 N N . LEU A 1 82 ? -1.234 -29.600 -18.878 1.00 94.06 82 LEU A N 1
ATOM 620 C CA . LEU A 1 82 ? -1.341 -29.790 -17.436 1.00 94.06 82 LEU A CA 1
ATOM 621 C C . LEU A 1 82 ? -0.745 -31.143 -17.030 1.00 94.06 82 LEU A C 1
ATOM 623 O O . LEU A 1 82 ? -1.276 -32.201 -17.382 1.00 94.06 82 LEU A O 1
ATOM 627 N N . ARG A 1 83 ? 0.359 -31.120 -16.277 1.00 95.31 83 ARG A N 1
ATOM 628 C CA . ARG A 1 83 ? 1.047 -32.334 -15.821 1.00 95.31 83 ARG A CA 1
ATOM 629 C C . ARG A 1 83 ? 0.608 -32.734 -14.422 1.00 95.31 83 ARG A C 1
ATOM 631 O O . ARG A 1 83 ? 0.177 -31.912 -13.613 1.00 95.31 83 ARG A O 1
ATOM 638 N N . VAL A 1 84 ? 0.804 -34.009 -14.092 1.00 94.31 84 VAL A N 1
ATOM 639 C CA . VAL A 1 84 ? 0.510 -34.545 -12.752 1.00 94.31 84 VAL A CA 1
ATOM 640 C C . VAL A 1 84 ? 1.274 -33.788 -11.655 1.00 94.31 84 VAL A C 1
ATOM 642 O O . VAL A 1 84 ? 0.731 -33.575 -10.569 1.00 94.31 84 VAL A O 1
ATOM 645 N N . ARG A 1 85 ? 2.519 -33.357 -11.917 1.00 93.00 85 ARG A N 1
ATOM 646 C CA . ARG A 1 85 ? 3.299 -32.543 -10.966 1.00 93.00 85 ARG A CA 1
ATOM 647 C C . ARG A 1 85 ? 2.635 -31.196 -10.667 1.00 93.00 85 ARG A C 1
ATOM 649 O O . ARG A 1 85 ? 2.593 -30.811 -9.507 1.00 93.00 85 ARG A O 1
ATOM 656 N N . ASP A 1 86 ? 2.064 -30.541 -11.678 1.00 93.12 86 ASP A N 1
ATOM 657 C CA . ASP A 1 86 ? 1.497 -29.196 -11.554 1.00 93.12 86 ASP A CA 1
ATOM 658 C C . ASP A 1 86 ? 0.214 -29.264 -10.705 1.00 93.12 86 ASP A C 1
ATOM 660 O O . ASP A 1 86 ? -0.004 -28.454 -9.804 1.00 93.12 86 ASP A O 1
ATOM 664 N N . VAL A 1 87 ? -0.592 -30.318 -10.907 1.00 93.50 87 VAL A N 1
ATOM 665 C CA . VAL A 1 87 ? -1.745 -30.620 -10.044 1.00 93.50 87 VAL A CA 1
ATOM 666 C C . VAL A 1 87 ? -1.296 -30.922 -8.614 1.00 93.50 87 VAL A C 1
ATOM 668 O O . VAL A 1 87 ? -1.890 -30.416 -7.666 1.00 93.50 87 VAL A O 1
ATOM 671 N N . ARG A 1 88 ? -0.230 -31.708 -8.428 1.00 93.00 88 ARG A N 1
ATOM 672 C CA . ARG A 1 88 ? 0.296 -32.045 -7.095 1.00 93.00 88 ARG A CA 1
ATOM 673 C C . ARG A 1 88 ? 0.779 -30.806 -6.340 1.00 93.00 88 ARG A C 1
ATOM 675 O O . ARG A 1 88 ? 0.450 -30.654 -5.167 1.00 93.00 88 ARG A O 1
ATOM 682 N N . GLU A 1 89 ? 1.510 -29.921 -7.010 1.00 91.44 89 GLU A N 1
ATOM 683 C CA . GLU A 1 89 ? 1.968 -28.643 -6.460 1.00 91.44 89 GLU A CA 1
ATOM 684 C C . GLU A 1 89 ? 0.790 -27.743 -6.078 1.00 91.44 89 GLU A C 1
ATOM 686 O O . GLU A 1 89 ? 0.753 -27.226 -4.960 1.00 91.44 89 GLU A O 1
ATOM 691 N N . ARG A 1 90 ? -0.227 -27.633 -6.945 1.00 91.31 90 ARG A N 1
ATOM 692 C CA . ARG A 1 90 ? -1.451 -26.872 -6.655 1.00 91.31 90 ARG A CA 1
ATOM 693 C C . ARG A 1 90 ? -2.192 -27.412 -5.431 1.00 91.31 90 ARG A C 1
ATOM 695 O O . ARG A 1 90 ? -2.613 -26.626 -4.584 1.00 91.31 90 ARG A O 1
ATOM 702 N N . VAL A 1 91 ? -2.317 -28.736 -5.302 1.00 91.06 91 VAL A N 1
ATOM 703 C CA . VAL A 1 91 ? -2.928 -29.381 -4.125 1.00 91.06 91 VAL A CA 1
ATOM 704 C C . VAL A 1 91 ? -2.102 -29.126 -2.862 1.00 91.06 91 VAL A C 1
ATOM 706 O O . VAL A 1 91 ? -2.675 -28.791 -1.827 1.00 91.06 91 VAL A O 1
ATOM 709 N N . GLY A 1 92 ? -0.772 -29.223 -2.945 1.00 89.56 92 GLY A N 1
ATOM 710 C CA . GLY A 1 92 ? 0.132 -28.912 -1.835 1.00 89.56 92 GLY A CA 1
ATOM 711 C C . GLY A 1 92 ? -0.017 -27.474 -1.337 1.00 89.56 92 GLY A C 1
ATOM 712 O O . GLY A 1 92 ? -0.148 -27.247 -0.136 1.00 89.56 92 GLY A O 1
ATOM 713 N N . LEU A 1 93 ? -0.093 -26.511 -2.262 1.00 86.06 93 LEU A N 1
ATOM 714 C CA . LEU A 1 93 ? -0.331 -25.100 -1.945 1.00 86.06 93 LEU A CA 1
ATOM 715 C C . LEU A 1 93 ? -1.711 -24.861 -1.318 1.00 86.06 93 LEU A C 1
ATOM 717 O O . LEU A 1 93 ? -1.828 -24.082 -0.374 1.00 86.06 93 LEU A O 1
ATOM 721 N N . MET A 1 94 ? -2.747 -25.527 -1.829 1.00 85.00 94 MET A N 1
ATOM 722 C CA . MET A 1 94 ? -4.125 -25.395 -1.349 1.00 85.00 94 MET A CA 1
ATOM 723 C C . MET A 1 94 ? -4.323 -25.975 0.059 1.00 85.00 94 MET A C 1
ATOM 725 O O . MET A 1 94 ? -5.109 -25.436 0.835 1.00 85.00 94 MET A O 1
ATOM 729 N N . MET A 1 95 ? -3.601 -27.049 0.393 1.00 84.69 95 MET A N 1
ATOM 730 C CA . MET A 1 95 ? -3.676 -27.744 1.687 1.00 84.69 95 MET A CA 1
ATOM 731 C C . MET A 1 95 ? -2.585 -27.322 2.689 1.00 84.69 95 MET A C 1
ATOM 733 O O . MET A 1 95 ? -2.506 -27.905 3.764 1.00 84.69 95 MET A O 1
ATOM 737 N N . ASP A 1 96 ? -1.763 -26.322 2.351 1.00 81.00 96 ASP A N 1
ATOM 738 C CA . ASP A 1 96 ? -0.652 -25.802 3.171 1.00 81.00 96 ASP A CA 1
ATOM 739 C C . ASP A 1 96 ? 0.388 -26.856 3.591 1.00 81.00 96 ASP A C 1
ATOM 741 O O . ASP A 1 96 ? 0.874 -26.883 4.720 1.00 81.00 96 ASP A O 1
ATOM 745 N N . LEU A 1 97 ? 0.731 -27.746 2.663 1.00 86.56 97 LEU A N 1
ATOM 746 C CA . LEU A 1 97 ? 1.689 -28.820 2.898 1.00 86.56 97 LEU A CA 1
ATOM 747 C C . LEU A 1 97 ? 3.119 -28.357 2.588 1.00 86.56 97 LEU A C 1
ATOM 749 O O . LEU A 1 97 ? 3.358 -27.604 1.641 1.00 86.56 97 LEU A O 1
ATOM 753 N N . SER A 1 98 ? 4.102 -28.856 3.347 1.00 87.00 98 SER A N 1
ATOM 754 C CA . SER A 1 98 ? 5.523 -28.652 3.026 1.00 87.00 98 SER A CA 1
ATOM 755 C C . SER A 1 98 ? 5.862 -29.212 1.636 1.00 87.00 98 SER A C 1
ATOM 757 O O . SER A 1 98 ? 5.188 -30.119 1.138 1.00 87.00 98 SER A O 1
ATOM 759 N N . GLU A 1 99 ? 6.932 -28.733 0.989 1.00 83.81 99 GLU A N 1
ATOM 760 C CA . GLU A 1 99 ? 7.351 -29.270 -0.323 1.00 83.81 99 GLU A CA 1
ATOM 761 C C . GLU A 1 99 ? 7.598 -30.791 -0.262 1.00 83.81 99 GLU A C 1
ATOM 763 O O . GLU A 1 99 ? 7.268 -31.529 -1.194 1.00 83.81 99 GLU A O 1
ATOM 768 N N . ARG A 1 100 ? 8.111 -31.285 0.874 1.00 84.88 100 ARG A N 1
ATOM 769 C CA . ARG A 1 100 ? 8.336 -32.716 1.120 1.00 84.88 100 ARG A CA 1
ATOM 770 C C . ARG A 1 100 ? 7.018 -33.490 1.225 1.00 84.88 100 ARG A C 1
ATOM 772 O O . ARG A 1 100 ? 6.900 -34.555 0.618 1.00 84.88 100 ARG A O 1
ATOM 779 N N . ALA A 1 101 ? 6.032 -32.962 1.950 1.00 86.06 101 ALA A N 1
ATOM 780 C CA . ALA A 1 101 ? 4.704 -33.565 2.052 1.00 86.06 101 ALA A CA 1
ATOM 781 C C . ALA A 1 101 ? 3.966 -33.533 0.703 1.00 86.06 101 ALA A C 1
ATOM 783 O O . ALA A 1 101 ? 3.378 -34.535 0.295 1.00 86.06 101 ALA A O 1
ATOM 784 N N . THR A 1 102 ? 4.104 -32.437 -0.048 1.00 88.81 102 THR A N 1
ATOM 785 C CA . THR A 1 102 ? 3.520 -32.256 -1.383 1.00 88.81 102 THR A CA 1
ATOM 786 C C . THR A 1 102 ? 3.986 -33.340 -2.351 1.00 88.81 102 THR A C 1
ATOM 788 O O . THR A 1 102 ? 3.169 -33.958 -3.030 1.00 88.81 102 THR A O 1
ATOM 791 N N . ARG A 1 103 ? 5.283 -33.679 -2.360 1.00 86.38 103 ARG A N 1
ATOM 792 C CA . ARG A 1 103 ? 5.823 -34.765 -3.202 1.00 86.38 103 ARG A CA 1
ATOM 793 C C . ARG A 1 103 ? 5.240 -36.142 -2.877 1.00 86.38 103 ARG A C 1
ATOM 795 O O . ARG A 1 103 ? 5.240 -37.001 -3.755 1.00 86.38 103 ARG A O 1
ATOM 802 N N . ARG A 1 104 ? 4.723 -36.363 -1.665 1.00 86.00 104 ARG A N 1
ATOM 803 C CA . ARG A 1 104 ? 4.182 -37.654 -1.200 1.00 86.00 104 ARG A CA 1
ATOM 804 C C . ARG A 1 104 ? 2.668 -37.803 -1.384 1.00 86.00 104 ARG A C 1
ATOM 806 O O . ARG A 1 104 ? 2.128 -38.858 -1.053 1.00 86.00 104 ARG A O 1
ATOM 813 N N . ILE A 1 105 ? 1.989 -36.787 -1.919 1.00 91.38 105 ILE A N 1
ATOM 814 C CA . ILE A 1 105 ? 0.556 -36.855 -2.230 1.00 91.38 105 ILE A CA 1
ATOM 815 C C . ILE A 1 105 ? 0.322 -37.906 -3.321 1.00 91.38 105 ILE A C 1
ATOM 817 O O . ILE A 1 105 ? 0.949 -37.867 -4.385 1.00 91.38 105 ILE A O 1
ATOM 821 N N . LYS A 1 106 ? -0.611 -38.831 -3.073 1.00 92.50 106 LYS A N 1
ATOM 822 C CA . LYS A 1 106 ? -1.105 -39.770 -4.084 1.00 92.50 106 LYS A CA 1
ATOM 823 C C . LYS A 1 106 ? -2.390 -39.206 -4.682 1.00 92.50 106 LYS A C 1
ATOM 825 O O . LYS A 1 106 ? -3.370 -39.024 -3.968 1.00 92.50 106 LYS A O 1
ATOM 830 N N . LEU A 1 107 ? -2.374 -38.932 -5.983 1.00 94.06 107 LEU A N 1
ATOM 831 C CA . LEU A 1 107 ? -3.553 -38.507 -6.736 1.00 94.06 107 LEU A CA 1
ATOM 832 C C . LEU A 1 107 ? -4.181 -39.733 -7.404 1.00 94.06 107 LEU A C 1
ATOM 834 O O . LEU A 1 107 ? -3.484 -40.473 -8.104 1.00 94.06 107 LEU A O 1
ATOM 838 N N . LEU A 1 108 ? -5.475 -39.951 -7.180 1.00 93.50 108 LEU A N 1
ATOM 839 C CA . LEU A 1 108 ? -6.251 -41.020 -7.802 1.00 93.50 108 LEU A CA 1
ATOM 840 C C . LEU A 1 108 ? -7.405 -40.434 -8.615 1.00 93.50 108 LEU A C 1
ATOM 842 O O . LEU A 1 108 ? -8.117 -39.552 -8.145 1.00 93.50 108 LEU A O 1
ATOM 846 N N . TYR A 1 109 ? -7.619 -40.973 -9.809 1.00 95.06 109 TYR A N 1
ATOM 847 C CA . TYR A 1 109 ? -8.747 -40.658 -10.679 1.00 95.06 109 TYR A CA 1
ATOM 848 C C . TYR A 1 109 ? -9.457 -41.955 -11.057 1.00 95.06 109 TYR A C 1
ATOM 850 O O . TYR A 1 109 ? -8.819 -42.863 -11.589 1.00 95.06 109 TYR A O 1
ATOM 858 N N . LYS A 1 110 ? -10.759 -42.071 -10.756 1.00 90.81 110 LYS A N 1
ATOM 859 C CA . LYS A 1 110 ? -11.559 -43.287 -11.021 1.00 90.81 110 LYS A CA 1
ATOM 860 C C . LYS A 1 110 ? -10.862 -44.588 -10.569 1.00 90.81 110 LYS A C 1
ATOM 862 O O . LYS A 1 110 ? -10.830 -45.576 -11.292 1.00 90.81 110 LYS A O 1
ATOM 867 N N . GLY A 1 111 ? -10.224 -44.562 -9.395 1.00 85.75 111 GLY A N 1
ATOM 868 C CA . GLY A 1 111 ? -9.476 -45.698 -8.833 1.00 85.75 111 GLY A CA 1
ATOM 869 C C . GLY A 1 111 ? -8.058 -45.905 -9.389 1.00 85.75 111 GLY A C 1
ATOM 870 O O . GLY A 1 111 ? -7.272 -46.627 -8.779 1.00 85.75 111 GLY A O 1
ATOM 871 N N . ARG A 1 112 ? -7.669 -45.234 -10.482 1.00 92.25 112 ARG A N 1
ATOM 872 C CA . ARG A 1 112 ? -6.312 -45.302 -11.048 1.00 92.25 112 ARG A CA 1
ATOM 873 C C . ARG A 1 112 ? -5.414 -44.225 -10.441 1.00 92.25 112 ARG A C 1
ATOM 875 O O . ARG A 1 112 ? -5.750 -43.044 -10.446 1.00 92.25 112 ARG A O 1
ATOM 882 N N . GLN A 1 113 ? -4.241 -44.618 -9.948 1.00 93.31 113 GLN A N 1
ATOM 883 C CA . GLN A 1 113 ? -3.249 -43.674 -9.429 1.00 93.31 113 GLN A CA 1
ATOM 884 C C . GLN A 1 113 ? -2.476 -42.984 -10.565 1.00 93.31 113 GLN A C 1
ATOM 886 O O . GLN A 1 113 ? -1.952 -43.650 -11.460 1.00 93.31 113 GLN A O 1
ATOM 891 N N . LEU A 1 114 ? -2.331 -41.660 -10.474 1.00 93.69 114 LEU A N 1
ATOM 892 C CA . L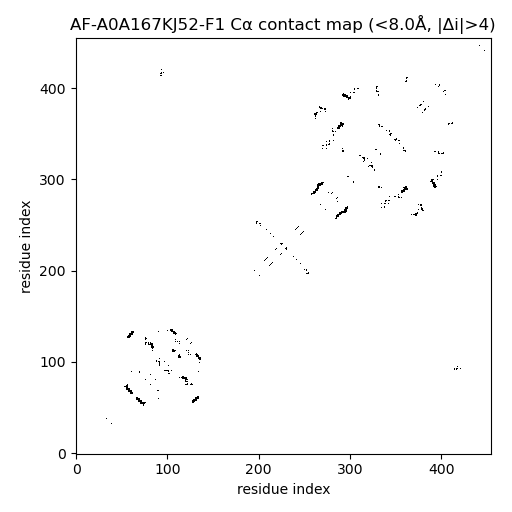EU A 1 114 ? -1.491 -40.846 -11.355 1.00 93.69 114 LEU A CA 1
ATOM 893 C C . LEU A 1 114 ? -0.030 -40.946 -10.878 1.00 93.69 114 LEU A C 1
ATOM 895 O O . LEU A 1 114 ? 0.402 -40.204 -9.989 1.00 93.69 114 LEU A O 1
ATOM 899 N N . LYS A 1 115 ? 0.708 -41.937 -11.398 1.00 89.56 115 LYS A N 1
ATOM 900 C CA . LYS A 1 115 ? 2.058 -42.292 -10.920 1.00 89.56 115 LYS A CA 1
ATOM 901 C C . LYS A 1 115 ? 3.144 -41.365 -11.464 1.00 89.56 115 LYS A C 1
ATOM 903 O O . LYS A 1 115 ? 4.002 -40.928 -10.700 1.00 89.56 115 LYS A O 1
ATOM 908 N N . GLU A 1 116 ? 3.105 -41.064 -12.758 1.00 92.50 116 GLU A N 1
ATOM 909 C CA . GLU A 1 116 ? 4.176 -40.333 -13.438 1.00 92.50 116 GLU A CA 1
ATOM 910 C C . GLU A 1 116 ? 3.994 -38.815 -13.305 1.00 92.50 116 GLU A C 1
ATOM 912 O O . GLU A 1 116 ? 2.997 -38.282 -13.787 1.00 92.50 116 GLU A O 1
ATOM 917 N N . PRO A 1 117 ? 4.942 -38.081 -12.691 1.00 90.50 117 PRO A N 1
ATOM 918 C CA . PRO A 1 117 ? 4.806 -36.640 -12.466 1.00 90.50 117 PRO A CA 1
ATOM 919 C C . PRO A 1 117 ? 4.903 -35.813 -13.757 1.00 90.50 117 PRO A C 1
ATOM 921 O O . PRO A 1 117 ? 4.353 -34.714 -13.825 1.00 90.50 117 PRO A O 1
ATOM 924 N N . ALA A 1 118 ? 5.621 -36.320 -14.763 1.00 92.88 118 ALA A N 1
ATOM 925 C CA . ALA A 1 118 ? 5.873 -35.619 -16.018 1.00 92.88 118 ALA A CA 1
ATOM 926 C C . ALA A 1 118 ? 4.778 -35.829 -17.075 1.00 92.88 118 ALA A C 1
ATOM 928 O O . ALA A 1 118 ? 4.710 -35.016 -18.000 1.00 92.88 118 ALA A O 1
ATOM 929 N N . ALA A 1 119 ? 3.962 -36.879 -16.928 1.00 93.75 119 ALA A N 1
ATOM 930 C CA . ALA A 1 119 ? 2.866 -37.218 -17.828 1.00 93.75 119 ALA A CA 1
ATOM 931 C C . ALA A 1 119 ? 1.734 -36.186 -17.744 1.00 93.75 119 ALA A C 1
ATOM 933 O O . ALA A 1 119 ? 1.542 -35.536 -16.704 1.00 93.75 119 ALA A O 1
ATOM 934 N N . SER A 1 120 ? 0.985 -36.033 -18.837 1.00 93.81 120 SER A N 1
ATOM 935 C CA . SER A 1 120 ? -0.172 -35.145 -18.844 1.00 93.81 120 SER A CA 1
ATOM 936 C C . SER A 1 120 ? -1.311 -35.786 -18.054 1.00 93.81 120 SER A C 1
ATOM 938 O O . SER A 1 120 ? -1.475 -37.007 -18.035 1.00 93.81 120 SER A O 1
ATOM 940 N N . VAL A 1 121 ? -2.138 -34.982 -17.387 1.00 93.69 121 VAL A N 1
ATOM 941 C CA . VAL A 1 121 ? -3.325 -35.529 -16.706 1.00 93.69 121 VAL A CA 1
ATOM 942 C C . VAL A 1 121 ? -4.342 -36.089 -17.705 1.00 93.69 121 VAL A C 1
ATOM 944 O O . VAL A 1 121 ? -5.090 -37.013 -17.379 1.00 93.69 121 VAL A O 1
ATOM 947 N N . ARG A 1 122 ? -4.320 -35.584 -18.945 1.00 93.56 122 ARG A N 1
ATOM 948 C CA . ARG A 1 122 ? -5.140 -36.063 -20.059 1.00 93.56 122 ARG A CA 1
ATOM 949 C C . ARG A 1 122 ? -4.851 -37.531 -20.390 1.00 93.56 122 ARG A C 1
ATOM 951 O O . ARG A 1 122 ? -5.801 -38.266 -20.650 1.00 93.56 122 ARG A O 1
ATOM 958 N N . ASP A 1 123 ? -3.600 -37.982 -20.275 1.00 92.12 123 ASP A N 1
ATOM 959 C CA . ASP A 1 123 ? -3.200 -39.385 -20.513 1.00 92.12 123 ASP A CA 1
ATOM 960 C C . ASP A 1 123 ? -3.854 -40.365 -19.521 1.00 92.12 123 ASP A C 1
ATOM 962 O O . ASP A 1 123 ? -4.043 -41.548 -19.809 1.00 92.12 123 ASP A O 1
ATOM 966 N N . TYR A 1 124 ? -4.262 -39.867 -18.350 1.00 92.19 124 TYR A N 1
ATOM 967 C CA . TYR A 1 124 ? -5.010 -40.628 -17.347 1.00 92.19 124 TYR A CA 1
ATOM 968 C C . TYR A 1 124 ? -6.535 -40.527 -17.528 1.00 92.19 124 TYR A C 1
ATOM 970 O O . TYR A 1 124 ? -7.284 -41.085 -16.728 1.00 92.19 124 TYR A O 1
ATOM 978 N N . GLY A 1 125 ? -7.011 -39.840 -18.573 1.00 91.00 125 GLY A N 1
ATOM 979 C CA . GLY A 1 125 ? -8.432 -39.643 -18.871 1.00 91.00 125 GLY A CA 1
ATOM 980 C C . GLY A 1 125 ? -9.100 -38.523 -18.064 1.00 91.00 125 GLY A C 1
ATOM 981 O O . GLY A 1 125 ? -10.334 -38.481 -17.989 1.00 91.00 125 GLY A O 1
ATOM 982 N N . VAL A 1 126 ? -8.308 -37.646 -17.439 1.00 92.75 126 VAL A N 1
ATOM 983 C CA . VAL A 1 126 ? -8.800 -36.476 -16.698 1.00 92.75 126 VAL A CA 1
ATOM 984 C C . VAL A 1 126 ? -9.308 -35.428 -17.690 1.00 92.75 126 VAL A C 1
ATOM 986 O O . VAL A 1 126 ? -8.643 -35.114 -18.675 1.00 92.75 126 VAL A O 1
ATOM 989 N N . LYS A 1 127 ? -10.504 -34.900 -17.427 1.00 93.50 127 LYS A N 1
ATOM 990 C CA . LYS A 1 127 ? -11.188 -33.855 -18.206 1.00 93.50 127 LYS A CA 1
ATOM 991 C C . LYS A 1 127 ? -11.517 -32.656 -17.309 1.00 93.50 127 LYS A C 1
ATOM 993 O O . LYS A 1 127 ? -11.409 -32.764 -16.086 1.00 93.50 127 LYS A O 1
ATOM 998 N N . ASN A 1 128 ? -11.975 -31.552 -17.893 1.00 92.00 128 ASN A N 1
ATOM 999 C CA . ASN A 1 128 ? -12.539 -30.448 -17.116 1.00 92.00 128 ASN A CA 1
ATOM 1000 C C . ASN A 1 128 ? -13.659 -30.957 -16.178 1.00 92.00 128 ASN A C 1
ATOM 1002 O O . ASN A 1 128 ? -14.406 -31.869 -16.540 1.00 92.00 128 ASN A O 1
ATOM 1006 N N . ASN A 1 129 ? -13.729 -30.410 -14.966 1.00 90.81 129 ASN A N 1
ATOM 1007 C CA . ASN A 1 129 ? -14.604 -30.805 -13.856 1.00 90.81 129 ASN A CA 1
ATOM 1008 C C . ASN A 1 129 ? -14.424 -32.245 -13.341 1.00 90.81 129 ASN A C 1
ATOM 1010 O O . ASN A 1 129 ? -15.299 -32.785 -12.668 1.00 90.81 129 ASN A O 1
ATOM 1014 N N . SER A 1 130 ? -13.289 -32.890 -13.623 1.00 94.44 130 SER A N 1
ATOM 1015 C CA . SER A 1 130 ? -13.008 -34.230 -13.092 1.00 94.44 130 SER A CA 1
ATOM 1016 C C . SER A 1 130 ? -12.692 -34.212 -11.596 1.00 94.44 130 SER A C 1
ATOM 1018 O O . SER A 1 130 ? -11.925 -33.372 -11.122 1.00 94.44 130 SER A O 1
ATOM 1020 N N . GLU A 1 131 ? -13.217 -35.202 -10.871 1.00 93.50 131 GLU A N 1
ATOM 1021 C CA . GLU A 1 131 ? -12.924 -35.418 -9.452 1.00 93.50 131 GLU A CA 1
ATOM 1022 C C . GLU A 1 131 ? -11.647 -36.244 -9.250 1.00 93.50 131 GLU A C 1
ATOM 1024 O O . GLU A 1 131 ? -11.559 -37.402 -9.665 1.00 93.50 131 GLU A O 1
ATOM 1029 N N . LEU A 1 132 ? -10.659 -35.661 -8.573 1.00 94.19 132 LEU A N 1
ATOM 1030 C CA . LEU A 1 132 ? -9.416 -36.316 -8.177 1.00 94.19 132 LEU A CA 1
ATOM 1031 C C . LEU A 1 132 ? -9.389 -36.520 -6.666 1.00 94.19 132 LEU A C 1
ATOM 1033 O O . LEU A 1 132 ? -9.543 -35.574 -5.900 1.00 94.19 132 LEU A O 1
ATOM 1037 N N . MET A 1 133 ? -9.112 -37.740 -6.220 1.00 92.19 133 MET A N 1
ATOM 1038 C CA . MET A 1 133 ? -8.920 -38.035 -4.806 1.00 92.19 133 MET A CA 1
ATOM 1039 C C . MET A 1 133 ? -7.450 -37.832 -4.429 1.00 92.19 133 MET A C 1
ATOM 1041 O O . MET A 1 133 ? -6.566 -38.506 -4.962 1.00 92.19 133 MET A O 1
ATOM 1045 N N . ALA A 1 134 ? -7.185 -36.907 -3.508 1.00 91.56 134 ALA A N 1
ATOM 1046 C CA . ALA A 1 134 ? -5.857 -36.658 -2.963 1.00 91.56 134 ALA A CA 1
ATOM 1047 C C . ALA A 1 134 ? -5.704 -37.390 -1.625 1.00 91.56 134 ALA A C 1
ATOM 1049 O O . ALA A 1 134 ? -6.298 -37.003 -0.621 1.00 91.56 134 ALA A O 1
ATOM 1050 N N . VAL A 1 135 ? -4.892 -38.447 -1.612 1.00 90.44 135 VAL A N 1
ATOM 1051 C CA . VAL A 1 135 ? -4.560 -39.202 -0.399 1.00 90.44 135 VAL A CA 1
ATOM 1052 C C . VAL A 1 135 ? -3.222 -38.706 0.135 1.00 90.44 135 VAL A C 1
ATOM 1054 O O . VAL A 1 135 ? -2.173 -38.862 -0.502 1.00 90.44 135 VAL A O 1
ATOM 1057 N N . LEU A 1 136 ? -3.270 -38.097 1.317 1.00 86.50 136 LEU A N 1
ATOM 1058 C CA . LEU A 1 136 ? -2.090 -37.696 2.074 1.00 86.50 136 LEU A CA 1
ATOM 1059 C C . LEU A 1 136 ? -1.524 -38.933 2.777 1.00 86.50 136 LEU A C 1
ATOM 1061 O O . LEU A 1 136 ? -2.265 -39.671 3.417 1.00 86.50 136 LEU A O 1
ATOM 1065 N N . SER A 1 137 ? -0.224 -39.187 2.631 1.00 73.44 137 SER A N 1
ATOM 1066 C CA . SER A 1 137 ? 0.433 -40.223 3.436 1.00 73.44 137 SER A CA 1
ATOM 1067 C C . SER A 1 137 ? 0.700 -39.646 4.823 1.00 73.44 137 SER A C 1
ATOM 1069 O O . SER A 1 137 ? 1.370 -38.617 4.906 1.00 73.44 137 SER A O 1
ATOM 1071 N N . ASP A 1 138 ? 0.194 -40.290 5.876 1.00 49.25 138 ASP A N 1
ATOM 1072 C CA . ASP A 1 138 ? 0.368 -39.826 7.251 1.00 49.25 138 ASP A CA 1
ATOM 1073 C C . ASP A 1 138 ? 1.855 -39.731 7.608 1.00 49.25 138 ASP A C 1
ATOM 1075 O O . ASP A 1 138 ? 2.601 -40.713 7.598 1.00 49.25 138 ASP A O 1
ATOM 1079 N N . ILE A 1 139 ? 2.285 -38.520 7.938 1.00 46.88 139 ILE A N 1
ATOM 1080 C CA . ILE A 1 139 ? 3.448 -38.288 8.779 1.00 46.88 139 ILE A CA 1
ATOM 1081 C C . ILE A 1 139 ? 2.943 -37.366 9.874 1.00 46.88 139 ILE A C 1
ATOM 1083 O O . ILE A 1 139 ? 2.371 -36.314 9.592 1.00 46.88 139 ILE A O 1
ATOM 1087 N N . ARG A 1 140 ? 3.123 -37.791 11.123 1.00 41.00 140 ARG A N 1
ATOM 1088 C CA . ARG A 1 140 ? 3.028 -36.906 12.279 1.00 41.00 140 ARG A CA 1
ATOM 1089 C C . ARG A 1 140 ? 4.106 -35.841 12.091 1.00 41.00 140 ARG A C 1
ATOM 1091 O O . ARG A 1 140 ? 5.279 -36.135 12.301 1.00 41.00 140 ARG A O 1
ATOM 1098 N N . ASP A 1 141 ? 3.724 -34.654 11.638 1.00 35.34 141 ASP A N 1
ATOM 1099 C CA . ASP A 1 141 ? 4.611 -33.497 11.652 1.00 35.34 141 ASP A CA 1
ATOM 1100 C C . ASP A 1 141 ? 4.848 -33.139 13.124 1.00 35.34 141 ASP A C 1
ATOM 1102 O O . ASP A 1 141 ? 4.041 -32.477 13.774 1.00 35.34 141 ASP A O 1
ATOM 1106 N N . SER A 1 142 ? 5.947 -33.646 13.681 1.00 30.39 142 SER A N 1
ATOM 1107 C CA . SER A 1 142 ? 6.595 -33.007 14.817 1.00 30.39 142 SER A CA 1
ATOM 1108 C C . SER A 1 142 ? 6.914 -31.571 14.403 1.00 30.39 142 SER A C 1
ATOM 1110 O O . SER A 1 142 ? 7.545 -31.364 13.367 1.00 30.39 142 SER A O 1
ATOM 1112 N N . SER A 1 143 ? 6.412 -30.626 15.194 1.00 31.84 143 SER A N 1
ATOM 1113 C CA . SER A 1 143 ? 6.502 -29.167 15.086 1.00 31.84 143 SER A CA 1
ATOM 1114 C C . SER A 1 143 ? 7.701 -28.633 14.288 1.00 31.84 143 SER A C 1
ATOM 1116 O O . SER A 1 143 ? 8.822 -29.085 14.524 1.00 31.84 143 SER A O 1
ATOM 1118 N N . PRO A 1 144 ? 7.536 -27.611 13.423 1.00 37.06 144 PRO A N 1
ATOM 1119 C CA . PRO A 1 144 ? 8.682 -26.916 12.868 1.00 37.06 144 PRO A CA 1
ATOM 1120 C C . PRO A 1 144 ? 9.232 -25.980 13.947 1.00 37.06 144 PRO A C 1
ATOM 1122 O O . PRO A 1 144 ? 8.735 -24.872 14.147 1.00 37.06 144 PRO A O 1
ATOM 1125 N N . SER A 1 145 ? 10.237 -26.465 14.673 1.00 34.16 145 SER A N 1
ATOM 1126 C CA . SER A 1 145 ? 11.191 -25.611 15.362 1.00 34.16 145 SER A CA 1
ATOM 1127 C C . SER A 1 145 ? 11.858 -24.688 14.347 1.00 34.16 145 SER A C 1
ATOM 1129 O O . SER A 1 145 ? 12.176 -25.085 13.224 1.00 34.16 145 SER A O 1
ATOM 1131 N N . GLU A 1 146 ? 12.008 -23.447 14.781 1.00 39.66 146 GLU A N 1
ATOM 1132 C CA . GLU A 1 146 ? 12.810 -22.389 14.192 1.00 39.66 146 GLU A CA 1
ATOM 1133 C C . GLU A 1 146 ? 14.147 -22.915 13.656 1.00 39.66 146 GLU A C 1
ATOM 1135 O O . GLU A 1 146 ? 14.817 -23.669 14.349 1.00 39.66 146 GLU A O 1
ATOM 1140 N N . GLU A 1 147 ? 14.482 -22.525 12.423 1.00 33.03 147 GLU A N 1
ATOM 1141 C CA . GLU A 1 147 ? 15.815 -22.320 11.820 1.00 33.03 147 GLU A CA 1
ATOM 1142 C C . GLU A 1 147 ? 15.598 -22.293 10.286 1.00 33.03 147 GLU A C 1
ATOM 1144 O O . GLU A 1 147 ? 14.811 -23.056 9.738 1.00 33.03 147 GLU A O 1
ATOM 1149 N N . GLU A 1 148 ? 16.126 -21.354 9.504 1.00 32.06 148 GLU A N 1
ATOM 1150 C CA . GLU A 1 148 ? 17.511 -20.901 9.510 1.00 32.06 148 GLU A CA 1
ATOM 1151 C C . GLU A 1 148 ? 17.598 -19.471 8.934 1.00 32.06 148 GLU A C 1
ATOM 1153 O O . GLU A 1 148 ? 17.180 -19.186 7.807 1.00 32.06 148 GLU A O 1
ATOM 1158 N N . MET A 1 149 ? 18.139 -18.551 9.733 1.00 29.67 149 MET A N 1
ATOM 1159 C CA . MET A 1 149 ? 18.543 -17.211 9.318 1.00 29.67 149 MET A CA 1
ATOM 1160 C C . MET A 1 149 ? 20.023 -17.306 8.929 1.00 29.67 149 MET A C 1
ATOM 1162 O O . MET A 1 149 ? 20.876 -17.520 9.786 1.00 29.67 149 MET A O 1
ATOM 1166 N N . VAL A 1 150 ? 20.341 -17.181 7.639 1.00 28.70 150 VAL A N 1
ATOM 1167 C CA . VAL A 1 150 ? 21.730 -17.192 7.152 1.00 28.70 150 VAL A CA 1
ATOM 1168 C C . VAL A 1 150 ? 22.399 -15.873 7.549 1.00 28.70 150 VAL A C 1
ATOM 1170 O O . VAL A 1 150 ? 22.266 -14.863 6.857 1.00 28.70 150 VAL A O 1
ATOM 1173 N N . ILE A 1 151 ? 23.108 -15.873 8.678 1.00 32.19 151 ILE A N 1
ATOM 1174 C CA . ILE A 1 151 ? 24.054 -14.813 9.037 1.00 32.19 151 ILE A CA 1
ATOM 1175 C C . ILE A 1 151 ? 25.393 -15.169 8.394 1.00 32.19 151 ILE A C 1
ATOM 1177 O O . ILE A 1 151 ? 26.070 -16.114 8.792 1.00 32.19 151 ILE A O 1
ATOM 1181 N N . VAL A 1 152 ? 25.765 -14.397 7.378 1.00 30.64 152 VAL A N 1
ATOM 1182 C CA . VAL A 1 152 ? 27.107 -14.410 6.796 1.00 30.64 152 VAL A CA 1
ATOM 1183 C C . VAL A 1 152 ? 28.043 -13.748 7.807 1.00 30.64 152 VAL A C 1
ATOM 1185 O O . VAL A 1 152 ? 27.975 -12.536 7.990 1.00 30.64 152 VAL A O 1
ATOM 1188 N N . ASN A 1 153 ? 28.889 -14.535 8.474 1.00 29.14 153 ASN A N 1
ATOM 1189 C CA . ASN A 1 153 ? 29.982 -14.012 9.291 1.00 29.14 153 ASN A CA 1
ATOM 1190 C C . ASN A 1 153 ? 31.311 -14.208 8.558 1.00 29.14 153 ASN A C 1
ATOM 1192 O O . ASN A 1 153 ? 31.760 -15.336 8.348 1.00 29.14 153 ASN A O 1
ATOM 1196 N N . ASP A 1 154 ? 31.922 -13.081 8.199 1.00 29.84 154 ASP A N 1
ATOM 1197 C CA . ASP A 1 154 ? 33.319 -12.989 7.797 1.00 29.84 154 ASP A CA 1
ATOM 1198 C C . ASP A 1 154 ? 34.242 -13.218 9.001 1.00 29.84 154 ASP A C 1
ATOM 1200 O O . ASP A 1 154 ? 33.926 -12.902 10.151 1.00 29.84 154 ASP A O 1
ATOM 1204 N N . ASN A 1 155 ? 35.390 -13.815 8.710 1.00 31.27 155 ASN A N 1
ATOM 1205 C CA . ASN A 1 155 ? 36.313 -14.386 9.676 1.00 31.27 155 ASN A CA 1
ATOM 1206 C C . ASN A 1 155 ? 37.459 -13.417 10.040 1.00 31.27 155 ASN A C 1
ATOM 1208 O O . ASN A 1 155 ? 37.837 -12.561 9.248 1.00 31.27 155 ASN A O 1
ATOM 1212 N N . GLN A 1 156 ? 38.087 -13.706 11.188 1.00 32.22 156 GLN A N 1
ATOM 1213 C CA . GLN A 1 156 ? 39.373 -13.215 11.724 1.00 32.22 156 GLN A CA 1
ATOM 1214 C C . GLN A 1 156 ? 39.391 -11.940 12.594 1.00 32.22 156 GLN A C 1
ATOM 1216 O O . GLN A 1 156 ? 39.486 -10.812 12.130 1.00 32.22 156 GLN A O 1
ATOM 1221 N N . SER A 1 157 ? 39.571 -12.126 13.904 1.00 30.05 157 SER A N 1
ATOM 1222 C CA . SER A 1 157 ? 40.918 -12.166 14.510 1.00 30.05 157 SER A CA 1
ATOM 1223 C C . SER A 1 157 ? 40.823 -12.551 15.996 1.00 30.05 157 SER A C 1
ATOM 1225 O O . SER A 1 157 ? 39.855 -12.238 16.682 1.00 30.05 157 SER A O 1
ATOM 1227 N N . GLY A 1 158 ? 41.775 -13.362 16.467 1.00 28.17 158 GLY A N 1
ATOM 1228 C CA . GLY A 1 158 ? 41.620 -14.154 17.688 1.00 28.17 158 GLY A CA 1
ATOM 1229 C C . GLY A 1 158 ? 42.182 -13.555 18.975 1.00 28.17 158 GLY A C 1
ATOM 1230 O O . GLY A 1 158 ? 42.971 -12.619 18.951 1.00 28.17 158 GLY A O 1
ATOM 1231 N N . ARG A 1 159 ? 41.877 -14.208 20.108 1.00 29.27 159 ARG A N 1
ATOM 1232 C CA . ARG A 1 159 ? 42.842 -14.460 21.198 1.00 29.27 159 ARG A CA 1
ATOM 1233 C C . ARG A 1 159 ? 42.287 -15.391 22.291 1.00 29.27 159 ARG A C 1
ATOM 1235 O O . ARG A 1 159 ? 41.331 -15.074 22.976 1.00 29.27 159 ARG A O 1
ATOM 1242 N N . ARG A 1 160 ? 43.014 -16.502 22.468 1.00 29.92 160 ARG A N 1
ATOM 1243 C CA . ARG A 1 160 ? 43.410 -17.210 23.709 1.00 29.92 160 ARG A CA 1
ATOM 1244 C C . ARG A 1 160 ? 42.362 -17.686 24.743 1.00 29.92 160 ARG A C 1
ATOM 1246 O O . ARG A 1 160 ? 41.818 -16.931 25.534 1.00 29.92 160 ARG A O 1
ATOM 1253 N N . LYS A 1 161 ? 42.320 -19.024 24.856 1.00 30.28 161 LYS A N 1
ATOM 1254 C CA . LYS A 1 161 ? 41.899 -19.865 25.997 1.00 30.28 161 LYS A CA 1
ATOM 1255 C C . LYS A 1 161 ? 42.507 -19.443 27.350 1.00 30.28 161 LYS A C 1
ATOM 1257 O O . LYS A 1 161 ? 43.721 -19.253 27.435 1.00 30.28 161 LYS A O 1
ATOM 1262 N N . LYS A 1 162 ? 41.725 -19.582 28.432 1.00 28.86 162 LYS A N 1
ATOM 1263 C CA . LYS A 1 162 ? 42.203 -20.154 29.710 1.00 28.86 162 LYS A CA 1
ATOM 1264 C C . LYS A 1 162 ? 41.060 -20.818 30.498 1.00 28.86 162 LYS A C 1
ATOM 1266 O O . LYS A 1 162 ? 40.090 -20.174 30.869 1.00 28.86 162 LYS A O 1
ATOM 1271 N N . LYS A 1 163 ? 41.206 -22.129 30.735 1.00 30.00 163 LYS A N 1
ATOM 1272 C CA . LYS A 1 163 ? 40.435 -22.958 31.682 1.00 30.00 163 LYS A CA 1
ATOM 1273 C C . LYS A 1 163 ? 40.799 -22.583 33.125 1.00 30.00 163 LYS A C 1
ATOM 1275 O O . LYS A 1 163 ? 41.984 -22.394 33.391 1.00 30.00 163 LYS A O 1
ATOM 1280 N N . ARG A 1 164 ? 39.843 -22.667 34.058 1.00 29.16 164 ARG A N 1
ATOM 1281 C CA . ARG A 1 164 ? 40.066 -23.183 35.425 1.00 29.16 164 ARG A CA 1
ATOM 1282 C C . ARG A 1 164 ? 38.755 -23.649 36.068 1.00 29.16 164 ARG A C 1
ATOM 1284 O O . ARG A 1 164 ? 37.675 -23.212 35.703 1.00 29.16 164 ARG A O 1
ATOM 1291 N N . SER A 1 165 ? 38.906 -24.616 36.962 1.00 28.78 165 SER A N 1
ATOM 1292 C CA . SER A 1 165 ? 37.931 -25.574 37.490 1.00 28.78 165 SER A CA 1
ATOM 1293 C C . SER A 1 165 ? 37.722 -25.438 39.005 1.00 28.78 165 SER A C 1
ATOM 1295 O O . SER A 1 165 ? 38.695 -25.099 39.673 1.00 28.78 165 SER A O 1
ATOM 1297 N N . LYS A 1 166 ? 36.576 -25.954 39.508 1.00 29.06 166 LYS A N 1
ATOM 1298 C CA . LYS A 1 166 ? 36.276 -26.411 40.902 1.00 29.06 166 LYS A CA 1
ATOM 1299 C C . LYS A 1 166 ? 36.245 -25.281 41.968 1.00 29.06 166 LYS A C 1
ATOM 1301 O O . LYS A 1 166 ? 37.024 -24.354 41.875 1.00 29.06 166 LYS A O 1
ATOM 1306 N N . LYS A 1 167 ? 35.413 -25.268 43.024 1.00 26.62 167 LYS A N 1
ATOM 1307 C CA . LYS A 1 167 ? 34.829 -26.338 43.860 1.00 26.62 167 LYS A CA 1
ATOM 1308 C C . LYS A 1 167 ? 33.717 -25.761 44.782 1.00 26.62 167 LYS A C 1
ATOM 1310 O O . LYS A 1 167 ? 33.892 -24.684 45.327 1.00 26.62 167 LYS A O 1
ATOM 1315 N N . LYS A 1 168 ? 32.640 -26.541 44.943 1.00 27.33 168 LYS A N 1
ATOM 1316 C CA . LYS A 1 168 ? 31.762 -26.838 46.110 1.00 27.33 168 LYS A CA 1
ATOM 1317 C C . LYS A 1 168 ? 31.880 -26.063 47.451 1.00 27.33 168 LYS A C 1
ATOM 1319 O O . LYS A 1 168 ? 32.963 -26.003 48.022 1.00 27.33 168 LYS A O 1
ATOM 1324 N N . GLY A 1 169 ? 30.703 -25.779 48.031 1.00 25.30 169 GLY A N 1
ATOM 1325 C CA . GLY A 1 169 ? 30.391 -25.551 49.463 1.00 25.30 169 GLY A CA 1
ATOM 1326 C C . GLY A 1 169 ? 29.343 -24.433 49.601 1.00 25.30 169 GLY A C 1
ATOM 1327 O O . GLY A 1 169 ? 29.496 -23.430 48.928 1.00 25.30 169 GLY A O 1
ATOM 1328 N N . GLY A 1 170 ? 28.240 -24.500 50.346 1.00 27.55 170 GLY A N 1
ATOM 1329 C CA . GLY A 1 170 ? 27.689 -25.456 51.300 1.00 27.55 170 GLY A CA 1
ATOM 1330 C C . GLY A 1 170 ? 26.193 -25.144 51.515 1.00 27.55 170 GLY A C 1
ATOM 1331 O O . GLY A 1 170 ? 25.666 -24.172 50.986 1.00 27.55 170 GLY A O 1
ATOM 1332 N N . LYS A 1 171 ? 25.532 -26.045 52.232 1.00 26.83 171 LYS A N 1
ATOM 1333 C CA . LYS A 1 171 ? 24.091 -26.228 52.470 1.00 26.83 171 LYS A CA 1
ATOM 1334 C C . LYS A 1 171 ? 23.696 -25.619 53.826 1.00 26.83 171 LYS A C 1
ATOM 1336 O O . LYS A 1 171 ? 24.549 -25.732 54.694 1.00 26.83 171 LYS A O 1
ATOM 1341 N N . VAL A 1 172 ? 22.476 -25.081 53.988 1.00 31.31 172 VAL A N 1
ATOM 1342 C CA . VAL A 1 172 ? 21.564 -25.094 55.180 1.00 31.31 172 VAL A CA 1
ATOM 1343 C C . VAL A 1 172 ? 20.242 -24.446 54.703 1.00 31.31 172 VAL A C 1
ATOM 1345 O O . VAL A 1 172 ? 20.277 -23.311 54.239 1.00 31.31 172 VAL A O 1
ATOM 1348 N N . ASP A 1 173 ? 19.182 -25.203 54.400 1.00 27.52 173 ASP A N 1
ATOM 1349 C CA . ASP A 1 173 ? 18.084 -25.751 55.240 1.00 27.52 173 ASP A CA 1
ATOM 1350 C C . ASP A 1 173 ? 16.928 -24.760 55.484 1.00 27.52 173 ASP A C 1
ATOM 1352 O O . ASP A 1 173 ? 17.145 -23.614 55.867 1.00 27.52 173 ASP A O 1
ATOM 1356 N N . GLY A 1 174 ? 15.692 -25.230 55.261 1.00 27.86 174 GLY A N 1
ATOM 1357 C CA . GLY A 1 174 ? 14.460 -24.491 55.559 1.00 27.86 174 GLY A CA 1
ATOM 1358 C C . GLY A 1 174 ? 13.240 -24.912 54.733 1.00 27.86 174 GLY A C 1
ATOM 1359 O O . GLY A 1 174 ? 12.677 -24.093 54.018 1.00 27.86 174 GLY A O 1
ATOM 1360 N N . ASP A 1 175 ? 12.881 -26.195 54.809 1.00 26.17 175 ASP A N 1
ATOM 1361 C CA . ASP A 1 175 ? 11.591 -26.795 54.413 1.00 26.17 175 ASP A CA 1
ATOM 1362 C C . ASP A 1 175 ? 10.436 -26.026 55.112 1.00 26.17 175 ASP A C 1
ATOM 1364 O O . ASP A 1 175 ? 10.589 -25.623 56.261 1.00 26.17 175 ASP A O 1
ATOM 1368 N N . SER A 1 176 ? 9.240 -25.771 54.578 1.00 28.56 176 SER A N 1
ATOM 1369 C CA . SER A 1 176 ? 8.246 -26.758 54.147 1.00 28.56 176 SER A CA 1
ATOM 1370 C C . SER A 1 176 ? 6.869 -26.069 53.996 1.00 28.56 176 SER A C 1
ATOM 1372 O O . SER A 1 176 ? 6.613 -25.039 54.619 1.00 28.56 176 SER A O 1
ATOM 1374 N N . THR A 1 177 ? 5.960 -26.735 53.266 1.00 28.84 177 THR A N 1
ATOM 1375 C CA . THR A 1 177 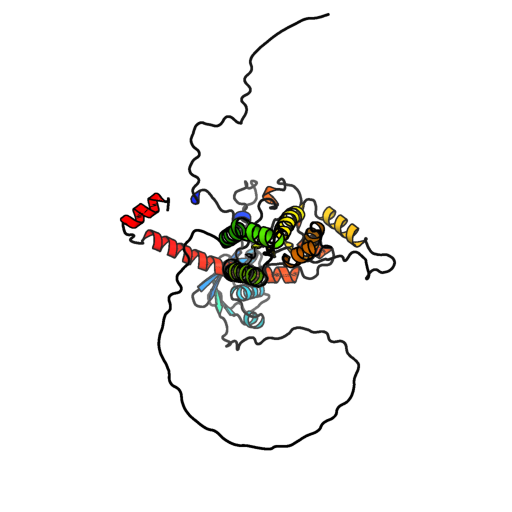? 4.481 -26.580 53.271 1.00 28.84 177 THR A CA 1
ATOM 1376 C C . THR A 1 177 ? 3.914 -25.337 52.573 1.00 28.84 177 THR A C 1
ATOM 1378 O O . THR A 1 177 ? 4.499 -24.268 52.592 1.00 28.84 177 THR A O 1
ATOM 1381 N N . SER A 1 178 ? 2.748 -25.323 51.939 1.00 30.03 178 SER A N 1
ATOM 1382 C CA . SER A 1 178 ? 1.801 -26.302 51.393 1.00 30.03 178 SER A CA 1
ATOM 1383 C C . SER A 1 178 ? 0.725 -25.431 50.734 1.00 30.03 178 SER A C 1
ATOM 1385 O O . SER A 1 178 ? 0.325 -24.426 51.318 1.00 30.03 178 SER A O 1
ATOM 1387 N N . SER A 1 179 ? 0.246 -25.772 49.540 1.00 35.25 179 SER A N 1
ATOM 1388 C CA . SER A 1 179 ? -0.900 -25.082 48.919 1.00 35.25 179 SER A CA 1
ATOM 1389 C C . SER A 1 179 ? -2.160 -25.208 49.801 1.00 35.25 179 SER A C 1
ATOM 1391 O O . SER A 1 179 ? -2.268 -26.191 50.536 1.00 35.25 179 SER A O 1
ATOM 1393 N N . PRO A 1 180 ? -3.155 -24.305 49.687 1.00 36.22 180 PRO A N 1
ATOM 1394 C CA . PRO A 1 180 ? -4.233 -24.612 48.745 1.00 36.22 180 PRO A CA 1
ATOM 1395 C C . PRO A 1 180 ? -4.897 -23.402 48.062 1.00 36.22 180 PRO A C 1
ATOM 1397 O O . PRO A 1 180 ? -4.719 -22.245 48.418 1.00 36.22 180 PRO A O 1
ATOM 1400 N N . ARG A 1 181 ? -5.665 -23.770 47.032 1.00 33.38 181 ARG A N 1
ATOM 1401 C CA . ARG A 1 181 ? -6.705 -23.030 46.310 1.00 33.38 181 ARG A CA 1
ATOM 1402 C C . ARG A 1 181 ? -7.425 -21.968 47.143 1.00 33.38 181 ARG A C 1
ATOM 1404 O O . ARG A 1 181 ? -7.861 -22.276 48.245 1.00 33.38 181 ARG A O 1
ATOM 1411 N N . ASP A 1 182 ? -7.742 -20.849 46.494 1.00 27.66 182 ASP A N 1
ATOM 1412 C CA . ASP A 1 182 ? -8.988 -20.156 46.786 1.00 27.66 182 ASP A CA 1
ATOM 1413 C C . ASP A 1 182 ? -9.685 -19.624 45.536 1.00 27.66 182 ASP A C 1
ATOM 1415 O O . ASP A 1 182 ? -9.084 -19.367 44.490 1.00 27.66 182 ASP A O 1
ATOM 1419 N N . SER A 1 183 ? -11.001 -19.598 45.671 1.00 28.66 183 SER A N 1
ATOM 1420 C CA . SER A 1 183 ? -12.005 -19.475 44.629 1.00 28.66 183 SER A CA 1
ATOM 1421 C C . SER A 1 183 ? -12.406 -18.018 44.376 1.00 28.66 183 SER A C 1
ATOM 1423 O O . SER A 1 183 ? -12.368 -17.185 45.271 1.00 28.66 183 SER A O 1
ATOM 1425 N N . THR A 1 184 ? -12.918 -17.776 43.165 1.00 28.08 184 THR A N 1
ATOM 1426 C CA . THR A 1 184 ? -13.969 -16.792 42.827 1.00 28.08 184 THR A CA 1
ATOM 1427 C C . THR A 1 184 ? -13.748 -15.308 43.149 1.00 28.08 184 THR A C 1
ATOM 1429 O O . THR A 1 184 ? -13.941 -14.855 44.268 1.00 28.08 184 THR A O 1
ATOM 1432 N N . SER A 1 185 ? -13.620 -14.498 42.096 1.00 29.58 185 SER A N 1
ATOM 1433 C CA . SER A 1 185 ? -14.646 -13.482 41.801 1.00 29.58 185 SER A CA 1
ATOM 1434 C C . SER A 1 185 ? -14.509 -12.967 40.366 1.00 29.58 185 SER A C 1
ATOM 1436 O O . SER A 1 185 ? -13.502 -12.392 39.966 1.00 29.58 185 SER A O 1
ATOM 1438 N N . ASN A 1 186 ? -15.565 -13.213 39.586 1.00 32.94 186 ASN A N 1
ATOM 1439 C CA . ASN A 1 186 ? -15.911 -12.414 38.419 1.00 32.94 186 ASN A CA 1
ATOM 1440 C C . ASN A 1 186 ? -16.031 -10.958 38.875 1.00 32.94 186 ASN A C 1
ATOM 1442 O O . ASN A 1 186 ? -16.899 -10.651 39.690 1.00 32.94 186 ASN A O 1
ATOM 1446 N N . VAL A 1 187 ? -15.214 -10.075 38.313 1.00 29.62 187 VAL A N 1
ATOM 1447 C CA . VAL A 1 187 ? -15.551 -8.657 38.238 1.00 29.62 187 VAL A CA 1
ATOM 1448 C C . VAL A 1 187 ? -15.853 -8.387 36.775 1.00 29.62 187 VAL A C 1
ATOM 1450 O O . VAL A 1 187 ? -14.970 -8.411 35.919 1.00 29.62 187 VAL A O 1
ATOM 1453 N N . GLU A 1 188 ? -17.144 -8.237 36.498 1.00 26.52 188 GLU A N 1
ATOM 1454 C CA . GLU A 1 188 ? -17.663 -7.731 35.238 1.00 26.52 188 GLU A CA 1
ATOM 1455 C C . GLU A 1 188 ? -16.988 -6.389 34.942 1.00 26.52 188 GLU A C 1
ATOM 1457 O O . GLU A 1 188 ? -17.193 -5.399 35.644 1.00 26.52 188 GLU A O 1
ATOM 1462 N N . ALA A 1 189 ? -16.157 -6.361 33.901 1.00 30.17 189 ALA A N 1
ATOM 1463 C CA . ALA A 1 189 ? -15.705 -5.116 33.312 1.00 30.17 189 ALA A CA 1
ATOM 1464 C C . ALA A 1 189 ? -16.925 -4.447 32.670 1.00 30.17 189 ALA A C 1
ATOM 1466 O O . ALA A 1 189 ? -17.456 -4.912 31.658 1.00 30.17 189 ALA A O 1
ATOM 1467 N N . SER A 1 190 ? -17.389 -3.372 33.296 1.00 29.45 190 SER A N 1
ATOM 1468 C CA . SER A 1 190 ? -18.407 -2.484 32.764 1.00 29.45 190 SER A CA 1
ATOM 1469 C C . SER A 1 190 ? -17.960 -1.948 31.400 1.00 29.45 190 SER A C 1
ATOM 1471 O O . SER A 1 190 ? -16.946 -1.269 31.255 1.00 29.45 190 SER A O 1
ATOM 1473 N N . SER A 1 191 ? -18.727 -2.282 30.367 1.00 29.92 191 SER A N 1
ATOM 1474 C CA . SER A 1 191 ? -18.587 -1.719 29.026 1.00 29.92 191 SER A CA 1
ATOM 1475 C C . SER A 1 191 ? -18.789 -0.195 29.056 1.00 29.92 191 SER A C 1
ATOM 1477 O O . SER A 1 191 ? -19.799 0.246 29.616 1.00 29.92 191 SER A O 1
ATOM 1479 N N . PRO A 1 192 ? -17.913 0.621 28.438 1.00 36.16 192 PRO A N 1
ATOM 1480 C CA . PRO A 1 192 ? -18.106 2.063 28.400 1.00 36.16 192 PRO A CA 1
ATOM 1481 C C . PRO A 1 192 ? -19.251 2.449 27.453 1.00 36.16 192 PRO A C 1
ATOM 1483 O O . PRO A 1 192 ? -19.411 1.915 26.354 1.00 36.16 192 PRO A O 1
ATOM 1486 N N . THR A 1 193 ? -20.047 3.407 27.914 1.00 30.28 193 THR A N 1
ATOM 1487 C CA . THR A 1 193 ? -21.176 4.051 27.238 1.00 30.28 193 THR A CA 1
ATOM 1488 C C . THR A 1 193 ? -20.759 4.687 25.899 1.00 30.28 193 THR A C 1
ATOM 1490 O O . THR A 1 193 ? -19.699 5.313 25.812 1.00 30.28 193 THR A O 1
ATOM 1493 N N . PRO A 1 194 ? -21.589 4.605 24.842 1.00 36.94 194 PRO A N 1
ATOM 1494 C CA . PRO A 1 194 ? -21.279 5.196 23.545 1.00 36.94 194 PRO A CA 1
ATOM 1495 C C . PRO A 1 194 ? -21.578 6.704 23.566 1.00 36.94 194 PRO A C 1
ATOM 1497 O O . PRO A 1 194 ? -22.734 7.099 23.685 1.00 36.94 194 PRO A O 1
ATOM 1500 N N . GLY A 1 195 ? -20.567 7.574 23.434 1.00 41.56 195 GLY A N 1
ATOM 1501 C CA . GLY A 1 195 ? -20.853 9.010 23.246 1.00 41.56 195 GLY A CA 1
ATOM 1502 C C . GLY A 1 195 ? -19.685 9.998 23.156 1.00 41.56 195 GLY A C 1
ATOM 1503 O O . GLY A 1 195 ? -19.791 11.008 22.447 1.00 41.56 195 GLY A O 1
ATOM 1504 N N . ALA A 1 196 ? -18.545 9.736 23.797 1.00 47.81 196 ALA A N 1
ATOM 1505 C CA . ALA A 1 196 ? -17.418 10.670 23.766 1.00 47.81 196 ALA A CA 1
ATOM 1506 C C . ALA A 1 196 ? -16.085 9.937 23.606 1.00 47.81 196 ALA A C 1
ATOM 1508 O O . ALA A 1 196 ? -15.598 9.292 24.529 1.00 47.81 196 ALA A O 1
ATOM 1509 N N . GLY A 1 197 ? -15.511 10.016 22.402 1.00 69.56 197 GLY A N 1
ATOM 1510 C CA . GLY A 1 197 ? -14.193 9.450 22.124 1.00 69.56 197 GLY A CA 1
ATOM 1511 C C . GLY A 1 197 ? -13.078 10.150 22.922 1.00 69.56 197 GLY A C 1
ATOM 1512 O O . GLY A 1 197 ? -13.287 11.269 23.396 1.00 69.56 197 GLY A O 1
ATOM 1513 N N . PRO A 1 198 ? -11.880 9.544 23.019 1.00 73.69 198 PRO A N 1
ATOM 1514 C CA . PRO A 1 198 ? -10.756 10.055 23.816 1.00 73.69 198 PRO A CA 1
ATOM 1515 C C . PRO A 1 198 ? -10.384 11.522 23.538 1.00 73.69 198 PRO A C 1
ATOM 1517 O O . PRO A 1 198 ? -10.018 12.253 24.450 1.00 73.69 198 PRO A O 1
ATOM 1520 N N . MET A 1 199 ? -10.558 11.984 22.293 1.00 75.25 199 MET A N 1
ATOM 1521 C CA . MET A 1 199 ? -10.331 13.384 21.904 1.00 75.25 199 MET A CA 1
ATOM 1522 C C . MET A 1 199 ? -11.259 14.377 22.610 1.00 75.25 199 MET A C 1
ATOM 1524 O O . MET A 1 199 ? -10.796 15.433 23.010 1.00 75.25 199 MET A O 1
ATOM 1528 N N . LYS A 1 200 ? -12.540 14.043 22.818 1.00 81.94 200 LYS A N 1
ATOM 1529 C CA . LYS A 1 200 ? -13.462 14.955 23.517 1.00 81.94 200 LYS A CA 1
ATOM 1530 C C . LYS A 1 200 ? -13.061 15.138 24.980 1.00 81.94 200 LYS A C 1
ATOM 1532 O O . LYS A 1 200 ? -13.092 16.254 25.473 1.00 81.94 200 LYS A O 1
ATOM 1537 N N . LYS A 1 201 ? -12.611 14.061 25.635 1.00 83.00 201 LYS A N 1
ATOM 1538 C CA . LYS A 1 201 ? -12.093 14.112 27.011 1.00 83.00 201 LYS A CA 1
ATOM 1539 C C . LYS A 1 201 ? -10.841 14.991 27.109 1.00 83.00 201 LYS A C 1
ATOM 1541 O O . LYS A 1 201 ? -10.712 15.772 28.041 1.00 83.00 201 LYS A O 1
ATOM 1546 N N . LEU A 1 202 ? -9.940 14.895 26.126 1.00 84.12 202 LEU A N 1
ATOM 1547 C CA . LEU A 1 202 ? -8.759 15.764 26.042 1.00 84.12 202 LEU A CA 1
ATOM 1548 C C . LEU A 1 202 ? -9.137 17.232 25.808 1.00 84.12 202 LEU A C 1
ATOM 1550 O O . LEU A 1 202 ? -8.571 18.109 26.454 1.00 84.12 202 LEU A O 1
ATOM 1554 N N . ASP A 1 203 ? -10.098 17.499 24.922 1.00 86.94 203 ASP A N 1
ATOM 1555 C CA . ASP A 1 203 ? -10.577 18.857 24.649 1.00 86.94 203 ASP A CA 1
ATOM 1556 C C . ASP A 1 203 ? -11.260 19.467 25.888 1.00 86.94 203 ASP A C 1
ATOM 1558 O O . ASP A 1 203 ? -11.047 20.637 26.199 1.00 86.94 203 ASP A O 1
ATOM 1562 N N . GLU A 1 204 ? -12.033 18.679 26.638 1.00 89.69 204 GLU A N 1
ATOM 1563 C CA . GLU A 1 204 ? -12.653 19.086 27.906 1.00 89.69 204 GLU A CA 1
ATOM 1564 C C . GLU A 1 204 ? -11.602 19.438 28.969 1.00 89.69 204 GLU A C 1
ATOM 1566 O O . GLU A 1 204 ? -11.667 20.526 29.542 1.00 89.69 204 GLU A O 1
ATOM 1571 N N . LEU A 1 205 ? -10.588 18.587 29.169 1.00 89.12 205 LEU A N 1
ATOM 1572 C CA . LEU A 1 205 ? -9.477 18.860 30.092 1.00 89.12 205 LEU A CA 1
ATOM 1573 C C . LEU A 1 205 ? -8.654 20.083 29.661 1.00 89.12 205 LEU A C 1
ATOM 1575 O O . LEU A 1 205 ? -8.252 20.894 30.495 1.00 89.12 205 LEU A O 1
ATOM 1579 N N . SER A 1 206 ? -8.428 20.253 28.356 1.00 89.25 206 SER A N 1
ATOM 1580 C CA . SER A 1 206 ? -7.749 21.428 27.802 1.00 89.25 206 SER A CA 1
ATOM 1581 C C . SER A 1 206 ? -8.547 22.707 28.051 1.00 89.25 206 SER A C 1
ATOM 1583 O O . SER A 1 206 ? -7.973 23.740 28.401 1.00 89.25 206 SER A O 1
ATOM 1585 N N . ASN A 1 207 ? -9.868 22.663 27.883 1.00 92.50 207 ASN A N 1
ATOM 1586 C CA . ASN A 1 207 ? -10.737 23.803 28.159 1.00 92.50 207 ASN A CA 1
ATOM 1587 C C . ASN A 1 207 ? -10.769 24.122 29.657 1.00 92.50 207 ASN A C 1
ATOM 1589 O O . ASN A 1 207 ? -10.657 25.289 30.017 1.00 92.50 207 ASN A O 1
ATOM 1593 N N . GLU A 1 208 ? -10.836 23.109 30.523 1.00 90.31 208 GLU A N 1
ATOM 1594 C CA . GLU A 1 208 ? -10.764 23.283 31.976 1.00 90.31 208 GLU A CA 1
ATOM 1595 C C . GLU A 1 208 ? -9.436 23.934 32.396 1.00 90.31 208 GLU A C 1
ATOM 1597 O O . GLU A 1 208 ? -9.443 24.918 33.139 1.00 90.31 208 GLU A O 1
ATOM 1602 N N . LEU A 1 209 ? -8.304 23.464 31.856 1.00 91.19 209 LEU A N 1
ATOM 1603 C CA . LEU A 1 209 ? -6.992 24.078 32.072 1.00 91.19 209 LEU A CA 1
ATOM 1604 C C . LEU A 1 209 ? -6.988 25.549 31.644 1.00 91.19 209 LEU A C 1
ATOM 1606 O O . LEU A 1 209 ? -6.586 26.416 32.414 1.00 91.19 209 LEU A O 1
ATOM 1610 N N . THR A 1 210 ? -7.431 25.827 30.418 1.00 91.00 210 THR A N 1
ATOM 1611 C CA . THR A 1 210 ? -7.269 27.142 29.783 1.00 91.00 210 THR A CA 1
ATOM 1612 C C . THR A 1 210 ? -8.236 28.184 30.343 1.00 91.00 210 THR A C 1
ATOM 1614 O O . THR A 1 210 ? -7.874 29.350 30.474 1.00 91.00 210 THR A O 1
ATOM 1617 N N . GLN A 1 211 ? -9.468 27.785 30.669 1.00 92.00 211 GLN A N 1
ATOM 1618 C CA . GLN A 1 211 ? -10.510 28.707 31.124 1.00 92.00 211 GLN A CA 1
ATOM 1619 C C . GLN A 1 211 ? -10.496 28.907 32.639 1.00 92.00 211 GLN A C 1
ATOM 1621 O O . GLN A 1 211 ? -10.692 30.031 33.096 1.00 92.00 211 GLN A O 1
ATOM 1626 N N . ASN A 1 212 ? -10.251 27.846 33.415 1.00 89.50 212 ASN A N 1
ATOM 1627 C CA . ASN A 1 212 ? -10.431 27.898 34.866 1.00 89.50 212 ASN A CA 1
ATOM 1628 C C . ASN A 1 212 ? -9.105 28.045 35.615 1.00 89.50 212 ASN A C 1
ATOM 1630 O O . ASN A 1 212 ? -9.028 28.823 36.563 1.00 89.50 212 ASN A O 1
ATOM 1634 N N . TRP A 1 213 ? -8.061 27.326 35.196 1.00 89.31 213 TRP A N 1
ATOM 1635 C CA . TRP A 1 213 ? -6.821 27.231 35.973 1.00 89.31 213 TRP A CA 1
ATOM 1636 C C . TRP A 1 213 ? -5.723 28.188 35.505 1.00 89.31 213 TRP A C 1
ATOM 1638 O O . TRP A 1 213 ? -5.126 28.866 36.340 1.00 89.31 213 TRP A O 1
ATOM 1648 N N . LEU A 1 214 ? -5.498 28.314 34.192 1.00 89.31 214 LEU A N 1
ATOM 1649 C CA . LEU A 1 214 ? -4.479 29.205 33.621 1.00 89.31 214 LEU A CA 1
ATOM 1650 C C . LEU A 1 214 ? -4.599 30.648 34.142 1.00 89.31 214 LEU A C 1
ATOM 1652 O O . LEU A 1 214 ? -3.605 31.173 34.638 1.00 89.31 214 LEU A O 1
ATOM 1656 N N . PRO A 1 215 ? -5.795 31.276 34.143 1.00 93.44 215 PRO A N 1
ATOM 1657 C CA . PRO A 1 215 ? -5.932 32.654 34.607 1.00 93.44 215 PRO A CA 1
ATOM 1658 C C . PRO A 1 215 ? -5.619 32.832 36.097 1.00 93.44 215 PRO A C 1
ATOM 1660 O O . PRO A 1 215 ? -5.220 33.919 36.510 1.00 93.44 215 PRO A O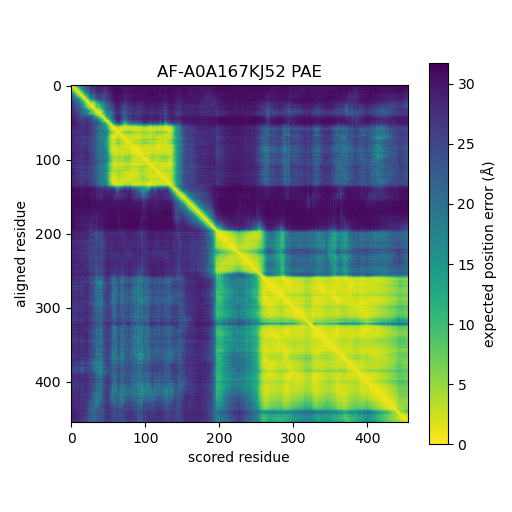 1
ATOM 1663 N N . LEU A 1 216 ? -5.823 31.799 36.921 1.00 88.94 216 LEU A N 1
ATOM 1664 C CA . LEU A 1 216 ? -5.494 31.833 38.349 1.00 88.94 216 LEU A CA 1
ATOM 1665 C C . LEU A 1 216 ? -3.984 31.716 38.564 1.00 88.94 216 LEU A C 1
ATOM 1667 O O . LEU A 1 216 ? -3.421 32.465 39.361 1.00 88.94 216 LEU A O 1
ATOM 1671 N N . CYS A 1 217 ? -3.327 30.837 37.808 1.00 86.88 217 CYS A N 1
ATOM 1672 C CA . CYS A 1 217 ? -1.874 30.705 37.818 1.00 86.88 217 CYS A CA 1
ATOM 1673 C C . CYS A 1 217 ? -1.187 31.978 37.308 1.00 86.88 217 CYS A C 1
ATOM 1675 O O . CYS A 1 217 ? -0.263 32.465 37.955 1.00 86.88 217 CYS A O 1
ATOM 1677 N N . ASP A 1 218 ? -1.676 32.564 36.214 1.00 90.75 218 ASP A N 1
ATOM 1678 C CA . ASP A 1 218 ? -1.129 33.801 35.649 1.00 90.75 218 ASP A CA 1
ATOM 1679 C C . ASP A 1 218 ? -1.276 34.979 36.621 1.00 90.75 218 ASP A C 1
ATOM 1681 O O . ASP A 1 218 ? -0.339 35.758 36.798 1.00 90.75 218 ASP A O 1
ATOM 1685 N N . LYS A 1 219 ? -2.418 35.087 37.317 1.00 89.50 219 LYS A N 1
ATOM 1686 C CA . LYS A 1 219 ? -2.623 36.092 38.376 1.00 89.50 219 LYS A CA 1
ATOM 1687 C C . LYS A 1 219 ? -1.675 35.891 39.555 1.00 89.50 219 LYS A C 1
ATOM 1689 O O . LYS A 1 219 ? -1.109 36.864 40.040 1.00 89.50 219 LYS A O 1
ATOM 1694 N N . PHE A 1 220 ? -1.475 34.651 39.997 1.00 88.56 220 PHE A N 1
ATOM 1695 C CA . PHE A 1 220 ? -0.541 34.339 41.080 1.00 88.56 220 PHE A CA 1
ATOM 1696 C C . PHE A 1 220 ? 0.915 34.667 40.705 1.00 88.56 220 PHE A C 1
ATOM 1698 O O . PHE A 1 220 ? 1.667 35.169 41.535 1.00 88.56 220 PHE A O 1
ATOM 1705 N N . ILE A 1 221 ? 1.309 34.434 39.447 1.00 88.88 221 ILE A N 1
ATOM 1706 C CA . ILE A 1 221 ? 2.645 34.776 38.933 1.00 88.88 221 ILE A CA 1
ATOM 1707 C C . ILE A 1 221 ? 2.817 36.296 38.802 1.00 88.88 221 ILE A C 1
ATOM 1709 O O . ILE A 1 221 ? 3.876 36.823 39.139 1.00 88.88 221 ILE A O 1
ATOM 1713 N N . ALA A 1 222 ? 1.795 37.002 38.312 1.00 90.25 222 ALA A N 1
ATOM 1714 C CA . ALA A 1 222 ? 1.845 38.447 38.092 1.00 90.25 222 ALA A CA 1
ATOM 1715 C C . ALA A 1 222 ? 1.801 39.255 39.399 1.00 90.25 222 ALA A C 1
ATOM 1717 O O . ALA A 1 222 ? 2.445 40.298 39.500 1.00 90.25 222 ALA A O 1
ATOM 1718 N N . SER A 1 223 ? 1.049 38.781 40.392 1.00 87.38 223 SER A N 1
ATOM 1719 C CA . SER A 1 223 ? 0.906 39.421 41.700 1.00 87.38 223 SER A CA 1
ATOM 1720 C C . SER A 1 223 ? 0.917 38.366 42.812 1.00 87.38 223 SER A C 1
ATOM 1722 O O . SER A 1 223 ? -0.153 37.971 43.289 1.00 87.38 223 SER A O 1
ATOM 1724 N N . PRO A 1 224 ? 2.100 37.873 43.219 1.00 86.19 224 PRO A N 1
ATOM 1725 C CA . PRO A 1 224 ? 2.195 36.913 44.308 1.00 86.19 224 PRO A CA 1
ATOM 1726 C C . PRO A 1 224 ? 1.856 37.589 45.648 1.00 86.19 224 PRO A C 1
ATOM 1728 O O . PRO A 1 224 ? 2.240 38.739 45.858 1.00 86.19 224 PRO A O 1
ATOM 1731 N N . PRO A 1 225 ? 1.202 36.886 46.590 1.00 87.62 225 PRO A N 1
ATOM 1732 C CA . PRO A 1 225 ? 0.953 37.416 47.928 1.00 87.62 225 PRO A CA 1
ATOM 1733 C C . PRO A 1 225 ? 2.251 37.850 48.625 1.00 87.62 225 PRO A C 1
ATOM 1735 O O . PRO A 1 225 ? 3.254 37.129 48.575 1.00 87.62 225 PRO A O 1
ATOM 1738 N N . ASP A 1 226 ? 2.235 38.994 49.313 1.00 82.75 226 ASP A N 1
ATOM 1739 C CA . ASP A 1 226 ? 3.400 39.521 50.047 1.00 82.75 226 ASP A CA 1
ATOM 1740 C C . ASP A 1 226 ? 3.775 38.636 51.250 1.00 82.75 226 ASP A C 1
ATOM 1742 O O . ASP A 1 226 ? 4.955 38.416 51.541 1.00 82.75 226 ASP A O 1
ATOM 1746 N N . ASP A 1 227 ? 2.768 38.034 51.890 1.00 89.06 227 ASP A N 1
ATOM 1747 C CA . ASP A 1 227 ? 2.930 37.101 53.003 1.00 89.06 227 ASP A CA 1
ATOM 1748 C C . ASP A 1 227 ? 3.497 35.751 52.533 1.00 89.06 227 ASP A C 1
ATOM 1750 O O . ASP A 1 227 ? 2.847 35.000 51.801 1.00 89.06 227 ASP A O 1
ATOM 1754 N N . ALA A 1 228 ? 4.683 35.386 53.032 1.00 87.44 228 ALA A N 1
ATOM 1755 C CA . ALA A 1 228 ? 5.389 34.167 52.625 1.00 87.44 228 ALA A CA 1
ATOM 1756 C C . ALA A 1 228 ? 4.571 32.876 52.829 1.00 87.44 228 ALA A C 1
ATOM 1758 O O . ALA A 1 228 ? 4.531 32.035 51.935 1.00 87.44 228 ALA A O 1
ATOM 1759 N N . LYS A 1 229 ? 3.867 32.742 53.963 1.00 89.50 229 LYS A N 1
ATOM 1760 C CA . LYS A 1 229 ? 3.030 31.561 54.249 1.00 89.50 229 LYS A CA 1
ATOM 1761 C C . LYS A 1 229 ? 1.827 31.456 53.308 1.00 89.50 229 LYS A C 1
ATOM 1763 O O . LYS A 1 229 ? 1.547 30.383 52.793 1.00 89.50 229 LYS A O 1
ATOM 1768 N N . LYS A 1 230 ? 1.151 32.577 53.030 1.00 87.12 230 LYS A N 1
ATOM 1769 C CA . LYS A 1 230 ? -0.007 32.598 52.118 1.00 87.12 230 LYS A CA 1
ATOM 1770 C C . LYS A 1 230 ? 0.404 32.274 50.686 1.00 87.12 230 LYS A C 1
ATOM 1772 O O . LYS A 1 230 ? -0.297 31.542 49.999 1.00 87.12 230 LYS A O 1
ATOM 1777 N N . ARG A 1 231 ? 1.568 32.771 50.258 1.00 87.00 231 ARG A N 1
ATOM 1778 C CA . ARG A 1 231 ? 2.153 32.447 48.953 1.00 87.00 231 ARG A CA 1
ATOM 1779 C C . ARG A 1 231 ? 2.423 30.948 48.810 1.00 87.00 231 ARG A C 1
ATOM 1781 O O . ARG A 1 231 ? 2.134 30.378 47.763 1.00 87.00 231 ARG A O 1
ATOM 1788 N N . GLU A 1 232 ? 2.960 30.315 49.849 1.00 89.06 232 GLU A N 1
ATOM 1789 C CA . GLU A 1 232 ? 3.249 28.878 49.857 1.00 89.06 232 GLU A CA 1
ATOM 1790 C C . GLU A 1 232 ? 1.968 28.028 49.844 1.00 89.06 232 GLU A C 1
ATOM 1792 O O . GLU A 1 232 ? 1.867 27.080 49.064 1.00 89.06 232 GLU A O 1
ATOM 1797 N N . ASP A 1 233 ? 0.956 28.414 50.625 1.00 88.19 233 ASP A N 1
ATOM 1798 C CA . ASP A 1 233 ? -0.337 27.726 50.662 1.00 88.19 233 ASP A CA 1
ATOM 1799 C C . ASP A 1 233 ? -1.112 27.840 49.339 1.00 88.19 233 ASP A C 1
ATOM 1801 O O . ASP A 1 233 ? -1.658 26.846 48.857 1.00 88.19 233 ASP A O 1
ATOM 1805 N N . GLU A 1 234 ? -1.137 29.019 48.708 1.00 86.62 234 GLU A N 1
ATOM 1806 C CA . GLU A 1 234 ? -1.776 29.209 47.399 1.00 86.62 234 GLU A CA 1
ATOM 1807 C C . GLU A 1 234 ? -1.040 28.458 46.287 1.00 86.62 234 GLU A C 1
ATOM 1809 O O . GLU A 1 234 ? -1.674 27.777 45.477 1.00 86.62 234 GLU A O 1
ATOM 1814 N N . HIS A 1 235 ? 0.295 28.507 46.283 1.00 87.94 235 HIS A N 1
ATOM 1815 C CA . HIS A 1 235 ? 1.106 27.740 45.340 1.00 87.94 235 HIS A CA 1
ATOM 1816 C C . HIS A 1 235 ? 0.848 26.235 45.470 1.00 87.94 235 HIS A C 1
ATOM 1818 O O . HIS A 1 235 ? 0.653 25.550 44.465 1.00 87.94 235 HIS A O 1
ATOM 1824 N N . ARG A 1 236 ? 0.813 25.717 46.705 1.00 90.75 236 ARG A N 1
ATOM 1825 C CA . ARG A 1 236 ? 0.516 24.308 46.988 1.00 90.75 236 ARG A CA 1
ATOM 1826 C C . ARG A 1 236 ? -0.894 23.929 46.548 1.00 90.75 236 ARG A C 1
ATOM 1828 O O . ARG A 1 236 ? -1.075 22.908 45.898 1.00 90.75 236 ARG A O 1
ATOM 1835 N N . LYS A 1 237 ? -1.883 24.782 46.817 1.00 89.81 237 LYS A N 1
ATOM 1836 C CA . LYS A 1 237 ? -3.266 24.556 46.389 1.00 89.81 237 LYS A CA 1
ATOM 1837 C C . LYS A 1 237 ? -3.385 24.458 44.869 1.00 89.81 237 LYS A C 1
ATOM 1839 O O . LYS A 1 237 ? -4.035 23.537 44.376 1.00 89.81 237 LYS A O 1
ATOM 1844 N N . TYR A 1 238 ? -2.784 25.387 44.123 1.00 89.31 238 TYR A N 1
ATOM 1845 C CA . TYR A 1 238 ? -2.841 25.358 42.660 1.00 89.31 238 TYR A CA 1
ATOM 1846 C C . TYR A 1 238 ? -2.069 24.174 42.082 1.00 89.31 238 TYR A C 1
ATOM 1848 O O . TYR A 1 238 ? -2.573 23.525 41.169 1.00 89.31 238 TYR A O 1
ATOM 1856 N N . SER A 1 239 ? -0.891 23.854 42.621 1.00 87.62 239 SER A N 1
ATOM 1857 C CA . SER A 1 239 ? -0.083 22.736 42.129 1.00 87.62 239 SER A CA 1
ATOM 1858 C C . SER A 1 239 ? -0.736 21.378 42.396 1.00 87.62 239 SER A C 1
ATOM 1860 O O . SER A 1 239 ? -0.827 20.570 41.474 1.00 87.62 239 SER A O 1
ATOM 1862 N N . GLU A 1 240 ? -1.272 21.147 43.599 1.00 90.31 240 GLU A N 1
ATOM 1863 C CA . GLU A 1 240 ? -2.013 19.925 43.940 1.00 90.31 240 GLU A CA 1
ATOM 1864 C C . GLU A 1 240 ? -3.292 19.800 43.100 1.00 90.31 240 GLU A C 1
ATOM 1866 O O . GLU A 1 240 ? -3.568 18.734 42.547 1.00 90.31 240 GLU A O 1
ATOM 1871 N N . SER A 1 241 ? -4.035 20.899 42.925 1.00 88.75 241 SER A N 1
ATOM 1872 C CA . SER A 1 241 ? -5.268 20.890 42.128 1.00 88.75 241 SER A CA 1
ATOM 1873 C C . SER A 1 241 ? -4.994 20.633 40.645 1.00 88.75 241 SER A C 1
ATOM 1875 O O . SER A 1 241 ? -5.683 19.821 40.035 1.00 88.75 241 SER A O 1
ATOM 1877 N N . LEU A 1 242 ? -3.968 21.263 40.059 1.00 88.31 242 LEU A N 1
ATOM 1878 C CA . LEU A 1 242 ? -3.546 21.015 38.674 1.00 88.31 242 LEU A CA 1
ATOM 1879 C C . LEU A 1 242 ? -3.062 19.576 38.478 1.00 88.31 242 LEU A C 1
ATOM 1881 O O . LEU A 1 242 ? -3.402 18.935 37.481 1.00 88.31 242 LEU A O 1
ATOM 1885 N N . LEU A 1 243 ? -2.288 19.057 39.435 1.00 87.19 243 LEU A N 1
ATOM 1886 C CA . LEU A 1 243 ? -1.809 17.682 39.396 1.00 87.19 243 LEU A CA 1
ATOM 1887 C C . LEU A 1 243 ? -2.985 16.697 39.408 1.00 87.19 243 LEU A C 1
ATOM 1889 O O . LEU A 1 243 ? -3.038 15.783 38.589 1.00 87.19 243 LEU A O 1
ATOM 1893 N N . GLN A 1 244 ? -3.953 16.909 40.299 1.00 86.44 244 GLN A N 1
ATOM 1894 C CA . GLN A 1 244 ? -5.066 15.988 40.496 1.00 86.44 244 GLN A CA 1
ATOM 1895 C C . GLN A 1 244 ? -6.131 16.076 39.400 1.00 86.44 244 GLN A C 1
ATOM 1897 O O . GLN A 1 244 ? -6.625 15.056 38.924 1.00 86.44 244 GLN A O 1
ATOM 1902 N N . ILE A 1 245 ? -6.517 17.290 39.010 1.00 84.25 245 ILE A N 1
ATOM 1903 C CA . ILE A 1 245 ? -7.648 17.509 38.104 1.00 84.25 245 ILE A CA 1
ATOM 1904 C C . ILE A 1 245 ? -7.226 17.355 36.649 1.00 84.25 245 ILE A C 1
ATOM 1906 O O . ILE A 1 245 ? -8.039 16.917 35.841 1.00 84.25 245 ILE A O 1
ATOM 1910 N N . ILE A 1 246 ? -5.978 17.690 36.316 1.00 85.19 246 ILE A N 1
ATOM 1911 C CA . ILE A 1 246 ? -5.536 17.779 34.924 1.00 85.19 246 ILE A CA 1
ATOM 1912 C C . ILE A 1 246 ? -4.523 16.690 34.614 1.00 85.19 246 ILE A C 1
ATOM 1914 O O . ILE A 1 246 ? -4.786 15.887 33.732 1.00 85.19 246 ILE A O 1
ATOM 1918 N N . LEU A 1 247 ? -3.402 16.617 35.335 1.00 83.62 247 LEU A N 1
ATOM 1919 C CA . LEU A 1 247 ? -2.337 15.653 35.022 1.00 83.62 247 LEU A CA 1
ATOM 1920 C C . LEU A 1 247 ? -2.784 14.201 35.219 1.00 83.62 247 LEU A C 1
ATOM 1922 O O . LEU A 1 247 ? -2.713 13.424 34.274 1.00 83.62 247 LEU A O 1
ATOM 1926 N N . LEU A 1 248 ? -3.315 13.851 36.396 1.00 88.31 248 LEU A N 1
ATOM 1927 C CA . LEU A 1 248 ? -3.768 12.480 36.661 1.00 88.31 248 LEU A CA 1
ATOM 1928 C C . LEU A 1 248 ? -4.919 12.067 35.736 1.00 88.31 248 LEU A C 1
ATOM 1930 O O . LEU A 1 248 ? -4.904 10.969 35.188 1.00 88.31 248 LEU A O 1
ATOM 1934 N N . LYS A 1 249 ? -5.884 12.962 35.488 1.00 85.94 249 LYS A N 1
ATOM 1935 C CA . LYS A 1 249 ? -6.981 12.669 34.555 1.00 85.94 249 LYS A CA 1
ATOM 1936 C C . LYS A 1 249 ? -6.514 12.558 33.107 1.00 85.94 249 LYS A C 1
ATOM 1938 O O . LYS A 1 249 ? -7.110 11.799 32.356 1.00 85.94 249 LYS A O 1
ATOM 1943 N N . LEU A 1 250 ? -5.492 13.314 32.700 1.00 83.94 250 LEU A N 1
ATOM 1944 C CA . LEU A 1 250 ? -4.914 13.236 31.358 1.00 83.94 250 LEU A CA 1
ATOM 1945 C C . LEU A 1 250 ? -4.152 11.920 31.158 1.00 83.94 250 LEU A C 1
ATOM 1947 O O . LEU A 1 250 ? -4.264 11.332 30.084 1.00 83.94 250 LEU A O 1
ATOM 1951 N N . ASP A 1 251 ? -3.462 11.433 32.192 1.00 82.56 251 ASP A N 1
ATOM 1952 C CA . ASP A 1 251 ? -2.806 10.120 32.195 1.00 82.56 251 ASP A CA 1
ATOM 1953 C C . ASP A 1 251 ? -3.816 8.959 32.125 1.00 82.56 251 ASP A C 1
ATOM 1955 O O . ASP A 1 251 ? -3.539 7.940 31.495 1.00 82.56 251 ASP A O 1
ATOM 1959 N N . GLU A 1 252 ? -5.009 9.118 32.707 1.00 82.12 252 GLU A N 1
ATOM 1960 C CA . GLU A 1 252 ? -6.110 8.145 32.610 1.00 82.12 252 GLU A CA 1
ATOM 1961 C C . GLU A 1 252 ? -6.793 8.113 31.230 1.00 82.12 252 GLU A C 1
ATOM 1963 O O . GLU A 1 252 ? -7.575 7.198 30.943 1.00 82.12 252 GLU A O 1
ATOM 1968 N N . VAL A 1 253 ? -6.547 9.095 30.350 1.00 78.38 253 VAL A N 1
ATOM 1969 C CA . VAL A 1 253 ? -7.123 9.070 28.999 1.00 78.38 253 VAL A CA 1
ATOM 1970 C C . VAL A 1 253 ? -6.359 8.078 28.125 1.00 78.38 253 VAL A C 1
ATOM 1972 O O . VAL A 1 253 ? -5.454 8.432 27.365 1.00 78.38 253 VAL A O 1
ATOM 1975 N N . ASP A 1 254 ? -6.822 6.829 28.146 1.00 65.88 254 ASP A N 1
ATOM 1976 C CA . ASP A 1 254 ? -6.443 5.807 27.177 1.00 65.88 254 ASP A CA 1
ATOM 1977 C C . ASP A 1 254 ? -6.943 6.198 25.778 1.00 65.88 254 ASP A C 1
ATOM 1979 O O . ASP A 1 254 ? -8.040 5.861 25.324 1.00 65.88 254 ASP A O 1
ATOM 1983 N N . THR A 1 255 ? -6.114 6.935 25.041 1.00 62.84 255 THR A N 1
ATOM 1984 C CA . THR A 1 255 ? -6.233 6.962 23.585 1.00 62.84 255 THR A CA 1
ATOM 1985 C C . THR A 1 255 ? -5.831 5.563 23.117 1.00 62.84 255 THR A C 1
ATOM 1987 O O . THR A 1 255 ? -4.680 5.183 23.303 1.00 62.84 255 THR A O 1
ATOM 1990 N N . GLU A 1 256 ? -6.753 4.770 22.562 1.00 61.06 256 GLU A N 1
ATOM 1991 C CA . GLU A 1 256 ? -6.586 3.359 22.131 1.00 61.06 256 GLU A CA 1
ATOM 1992 C C . GLU A 1 256 ? -5.522 3.132 21.018 1.00 61.06 256 GLU A C 1
ATOM 1994 O O . GLU A 1 256 ? -5.608 2.236 20.176 1.00 61.06 256 GLU A O 1
ATOM 1999 N N . GLY A 1 257 ? -4.483 3.961 20.978 1.00 63.84 257 GLY A N 1
ATOM 2000 C CA . GLY A 1 257 ? -3.487 4.049 19.940 1.00 63.84 257 GLY A CA 1
ATOM 2001 C C . GLY A 1 257 ? -4.035 4.705 18.678 1.00 63.84 257 GLY A C 1
ATOM 2002 O O . GLY A 1 257 ? -5.228 4.782 18.397 1.00 63.84 257 GLY A O 1
ATOM 2003 N N . ILE A 1 258 ? -3.112 5.171 17.844 1.00 68.50 258 ILE A N 1
ATOM 2004 C CA . ILE A 1 258 ? -3.450 5.577 16.482 1.00 68.50 258 ILE A CA 1
ATOM 2005 C C . ILE A 1 258 ? -3.717 4.302 15.680 1.00 68.50 258 ILE A C 1
ATOM 2007 O O . ILE A 1 258 ? -2.784 3.522 15.455 1.00 68.50 258 ILE A O 1
ATOM 2011 N N . ALA A 1 259 ? -4.961 4.109 15.235 1.00 80.00 259 ALA A N 1
ATOM 2012 C CA . ALA A 1 259 ? -5.358 2.956 14.432 1.00 80.00 259 ALA A CA 1
ATOM 2013 C C . ALA A 1 259 ? -4.441 2.788 13.203 1.00 80.00 259 ALA A C 1
ATOM 2015 O O . ALA A 1 259 ? -4.232 3.713 12.415 1.00 80.00 259 ALA A O 1
ATOM 2016 N N . GLU A 1 260 ? -3.861 1.601 13.028 1.00 89.50 260 GLU A N 1
ATOM 2017 C CA . GLU A 1 260 ? -2.993 1.307 11.885 1.00 89.50 260 GLU A CA 1
ATOM 2018 C C . GLU A 1 260 ? -3.853 1.082 10.633 1.00 89.50 260 GLU A C 1
ATOM 2020 O O . GLU A 1 260 ? -4.579 0.093 10.529 1.00 89.50 260 GLU A O 1
ATOM 2025 N N . VAL A 1 261 ? -3.767 1.991 9.659 1.00 94.12 261 VAL A N 1
ATOM 2026 C CA . VAL A 1 261 ? -4.518 1.877 8.402 1.00 94.12 261 VAL A CA 1
ATOM 2027 C C . VAL A 1 261 ? -3.691 1.096 7.392 1.00 94.12 261 VAL A C 1
ATOM 2029 O O . VAL A 1 261 ? -2.616 1.530 6.975 1.00 94.12 261 VAL A O 1
ATOM 2032 N N . VAL A 1 262 ? -4.214 -0.050 6.963 1.00 96.56 262 VAL A N 1
ATOM 2033 C CA . VAL A 1 262 ? -3.593 -0.877 5.925 1.00 96.56 262 VAL A CA 1
ATOM 2034 C C . VAL A 1 262 ? -4.209 -0.521 4.579 1.00 96.56 262 VAL A C 1
ATOM 2036 O O . VAL A 1 262 ? -5.407 -0.700 4.383 1.00 96.56 262 VAL A O 1
ATOM 2039 N N . ILE A 1 263 ? -3.399 -0.034 3.647 1.00 97.31 263 ILE A N 1
ATOM 2040 C CA . ILE A 1 263 ? -3.802 0.343 2.294 1.00 97.31 263 ILE A CA 1
ATOM 2041 C C . ILE A 1 263 ? -3.294 -0.696 1.303 1.00 97.31 263 ILE A C 1
ATOM 2043 O O . ILE A 1 263 ? -2.117 -1.060 1.293 1.00 97.31 263 ILE A O 1
ATOM 2047 N N . ASP A 1 264 ? -4.184 -1.135 0.427 1.00 97.56 264 ASP A N 1
ATOM 2048 C CA . ASP A 1 264 ? -3.843 -1.968 -0.711 1.00 97.56 264 ASP A CA 1
ATOM 2049 C C . ASP A 1 264 ? -3.312 -1.139 -1.889 1.00 97.56 264 ASP A C 1
ATOM 2051 O O . ASP A 1 264 ? -4.019 -0.299 -2.435 1.00 97.56 264 ASP A O 1
ATOM 2055 N N . GLY A 1 265 ? -2.079 -1.400 -2.324 1.00 96.88 265 GLY A N 1
ATOM 2056 C CA . GLY A 1 265 ? -1.451 -0.723 -3.458 1.00 96.88 265 GLY A CA 1
ATOM 2057 C C . GLY A 1 265 ? -1.925 -1.187 -4.841 1.00 96.88 265 GLY A C 1
ATOM 2058 O O . GLY A 1 265 ? -1.663 -0.485 -5.824 1.00 96.88 265 GLY A O 1
ATOM 2059 N N . LYS A 1 266 ? -2.634 -2.326 -4.965 1.00 97.31 266 LYS A N 1
ATOM 2060 C CA . LYS A 1 266 ? -3.082 -2.854 -6.274 1.00 97.31 266 LYS A CA 1
ATOM 2061 C C . LYS A 1 266 ? -3.920 -1.802 -6.999 1.00 97.31 266 LYS A C 1
ATOM 2063 O O . LYS A 1 266 ? -4.866 -1.248 -6.447 1.00 97.31 266 LYS A O 1
ATOM 2068 N N . GLY A 1 267 ? -3.565 -1.507 -8.249 1.00 96.00 267 GLY A N 1
ATOM 2069 C CA . GLY A 1 267 ? -4.373 -0.633 -9.103 1.00 96.00 267 GLY A CA 1
ATOM 2070 C C . GLY A 1 267 ? -4.307 0.859 -8.763 1.00 96.00 267 GLY A C 1
ATOM 2071 O O . GLY A 1 267 ? -5.036 1.635 -9.375 1.00 96.00 267 GLY A O 1
ATOM 2072 N N . HIS A 1 268 ? -3.459 1.294 -7.828 1.00 98.50 268 HIS A N 1
ATOM 2073 C CA . HIS A 1 268 ? -3.324 2.709 -7.474 1.00 98.50 268 HIS A CA 1
ATOM 2074 C C . HIS A 1 268 ? -2.235 3.409 -8.294 1.00 98.50 268 HIS A C 1
ATOM 2076 O O . HIS A 1 268 ? -1.191 2.834 -8.601 1.00 98.50 268 HIS A O 1
ATOM 2082 N N . LEU A 1 269 ? -2.447 4.685 -8.621 1.00 98.31 269 LEU A N 1
ATOM 2083 C CA . LEU A 1 269 ? -1.435 5.545 -9.229 1.00 98.31 269 LEU A CA 1
ATOM 2084 C C . LEU A 1 269 ? -0.411 5.981 -8.174 1.00 98.31 269 LEU A C 1
ATOM 2086 O O . LEU A 1 269 ? -0.749 6.718 -7.246 1.00 98.31 269 LEU A O 1
ATOM 2090 N N . LEU A 1 270 ? 0.851 5.587 -8.365 1.00 98.00 270 LEU A N 1
ATOM 2091 C CA . LEU A 1 270 ? 1.950 5.742 -7.404 1.00 98.00 270 LEU A CA 1
ATOM 2092 C C . LEU A 1 270 ? 2.056 7.159 -6.825 1.00 98.00 270 LEU A C 1
ATOM 2094 O O . LEU A 1 270 ? 2.107 7.322 -5.611 1.00 98.00 270 LEU A O 1
ATOM 2098 N N . GLY A 1 271 ? 2.057 8.186 -7.680 1.00 97.19 271 GLY A N 1
ATOM 2099 C CA . GLY A 1 271 ? 2.202 9.575 -7.232 1.00 97.19 271 GLY A CA 1
ATOM 2100 C C . GLY A 1 271 ? 0.980 10.106 -6.478 1.00 97.19 271 GLY A C 1
ATOM 2101 O O . GLY A 1 271 ? 1.134 10.820 -5.492 1.00 97.19 271 GLY A O 1
ATOM 2102 N N . ARG A 1 272 ? -0.232 9.727 -6.906 1.00 98.00 272 ARG A N 1
ATOM 2103 C CA . ARG A 1 272 ? -1.473 10.169 -6.249 1.00 98.00 272 ARG A CA 1
ATOM 2104 C C . ARG A 1 272 ? -1.621 9.526 -4.877 1.00 98.00 272 ARG A C 1
ATOM 2106 O O . ARG A 1 272 ? -1.923 10.218 -3.912 1.00 98.00 272 ARG A O 1
ATOM 2113 N N . LEU A 1 273 ? -1.339 8.225 -4.786 1.00 98.19 273 LEU A N 1
ATOM 2114 C CA . LEU A 1 273 ? -1.347 7.522 -3.510 1.00 98.19 273 LEU A CA 1
ATOM 2115 C C . LEU A 1 273 ? -0.281 8.092 -2.567 1.00 98.19 273 LEU A C 1
ATOM 2117 O O . LEU A 1 273 ? -0.586 8.369 -1.412 1.00 98.19 273 LEU A O 1
ATOM 2121 N N . ALA A 1 274 ? 0.938 8.331 -3.064 1.00 98.25 274 ALA A N 1
ATOM 2122 C CA . ALA A 1 274 ? 2.023 8.877 -2.253 1.00 98.25 274 ALA A CA 1
ATOM 2123 C C . ALA A 1 274 ? 1.679 10.248 -1.648 1.00 98.25 274 ALA A C 1
ATOM 2125 O O . ALA A 1 274 ? 2.005 10.485 -0.490 1.00 98.25 274 ALA A O 1
ATOM 2126 N N . SER A 1 275 ? 0.986 11.118 -2.391 1.00 98.12 275 SER A N 1
ATOM 2127 C CA . SER A 1 275 ? 0.584 12.445 -1.905 1.00 98.12 275 SER A CA 1
ATOM 2128 C C . SER A 1 275 ? -0.429 12.365 -0.763 1.00 98.12 275 SER A C 1
ATOM 2130 O O . SER A 1 275 ? -0.255 13.023 0.263 1.00 98.12 275 SER A O 1
ATOM 2132 N N . ILE A 1 276 ? -1.441 11.507 -0.904 1.00 97.81 276 ILE A N 1
ATOM 2133 C CA . ILE A 1 276 ? -2.460 11.303 0.131 1.00 97.81 276 ILE A CA 1
ATOM 2134 C C . ILE A 1 276 ? -1.820 10.683 1.375 1.00 97.81 276 ILE A C 1
ATOM 2136 O O . ILE A 1 276 ? -2.003 11.190 2.480 1.00 97.81 276 ILE A O 1
ATOM 2140 N N . VAL A 1 277 ? -1.004 9.640 1.195 1.00 97.94 277 VAL A N 1
ATOM 2141 C CA . VAL A 1 277 ? -0.280 8.990 2.294 1.00 97.94 277 VAL A CA 1
ATOM 2142 C C . VAL A 1 277 ? 0.640 9.986 3.004 1.00 97.94 277 VAL A C 1
ATOM 2144 O O . VAL A 1 277 ? 0.600 10.068 4.226 1.00 97.94 277 VAL A O 1
ATOM 2147 N N . ALA A 1 278 ? 1.400 10.807 2.272 1.00 98.00 278 ALA A N 1
ATOM 2148 C CA . ALA A 1 278 ? 2.281 11.815 2.863 1.00 98.00 278 ALA A CA 1
ATOM 2149 C C . ALA A 1 278 ? 1.526 12.801 3.767 1.00 98.00 278 ALA A C 1
ATOM 2151 O O . ALA A 1 278 ? 1.985 13.102 4.871 1.00 98.00 278 ALA A O 1
ATOM 2152 N N . LYS A 1 279 ? 0.351 13.275 3.331 1.00 97.00 279 LYS A N 1
ATOM 2153 C CA . LYS A 1 279 ? -0.467 14.188 4.135 1.00 97.00 279 LYS A CA 1
ATOM 2154 C C . LYS A 1 279 ? -0.989 13.513 5.404 1.00 97.00 279 LYS A C 1
ATOM 2156 O O . LYS A 1 279 ? -0.902 14.105 6.474 1.00 97.00 279 LYS A O 1
ATOM 2161 N N . GLN A 1 280 ? -1.462 12.273 5.303 1.00 96.00 280 GLN A N 1
ATOM 2162 C CA . GLN A 1 280 ? -1.979 11.536 6.458 1.00 96.00 280 GLN A CA 1
ATOM 2163 C C . GLN A 1 280 ? -0.884 11.186 7.479 1.00 96.00 280 GLN A C 1
ATOM 2165 O O . GLN A 1 280 ? -1.105 11.304 8.681 1.00 96.00 280 GLN A O 1
ATOM 2170 N N . LEU A 1 281 ? 0.332 10.863 7.026 1.00 96.19 281 LEU A N 1
ATOM 2171 C CA . LEU A 1 281 ? 1.482 10.643 7.915 1.00 96.19 281 LEU A CA 1
ATOM 2172 C C . LEU A 1 281 ? 1.848 11.905 8.718 1.00 96.19 281 LEU A C 1
ATOM 2174 O O . LEU A 1 281 ? 2.212 11.818 9.895 1.00 96.19 281 LEU A O 1
ATOM 2178 N N . LEU A 1 282 ? 1.737 13.086 8.095 1.00 94.88 282 LEU A N 1
ATOM 2179 C CA . LEU A 1 282 ? 1.963 14.384 8.746 1.00 94.88 282 LEU A CA 1
ATOM 2180 C C . LEU A 1 282 ? 0.838 14.790 9.707 1.00 94.88 282 LEU A C 1
ATOM 2182 O O . LEU A 1 282 ? 1.106 15.571 10.624 1.00 94.88 282 LEU A O 1
ATOM 2186 N N . ASN A 1 283 ? -0.370 14.259 9.504 1.00 93.75 283 ASN A N 1
ATOM 2187 C CA . ASN A 1 283 ? -1.499 14.366 10.432 1.00 93.75 283 ASN A CA 1
ATOM 2188 C C . ASN A 1 283 ? -1.383 13.377 11.610 1.00 93.75 283 ASN A C 1
ATOM 2190 O O . ASN A 1 283 ? -2.196 13.426 12.522 1.00 93.75 283 ASN A O 1
ATOM 2194 N N . GLY A 1 284 ? -0.382 12.489 11.601 1.00 89.50 284 GLY A N 1
ATOM 2195 C CA . GLY A 1 284 ? -0.125 11.539 12.685 1.00 89.50 284 GLY A CA 1
ATOM 2196 C C . GLY A 1 284 ? -0.613 10.115 12.423 1.00 89.50 284 GLY A C 1
ATOM 2197 O O . GLY A 1 284 ? -0.303 9.235 13.219 1.00 89.50 284 GLY A O 1
ATOM 2198 N N . GLN A 1 285 ? -1.289 9.839 11.303 1.00 92.75 285 GLN A N 1
ATOM 2199 C CA . GLN A 1 285 ? -1.797 8.498 11.006 1.00 92.75 285 GLN A CA 1
ATOM 2200 C C . GLN A 1 285 ? -0.655 7.484 10.840 1.00 92.75 285 GLN A C 1
ATOM 2202 O O . GLN A 1 285 ? 0.329 7.747 10.145 1.00 92.75 285 GLN A O 1
ATOM 2207 N N . LYS A 1 286 ? -0.813 6.287 11.416 1.00 94.94 286 LYS A N 1
ATOM 2208 C CA . LYS A 1 286 ? 0.043 5.126 11.128 1.00 94.94 286 LYS A CA 1
ATOM 2209 C C . LYS A 1 286 ? -0.488 4.405 9.893 1.00 94.94 286 LYS A C 1
ATOM 2211 O O . LYS A 1 286 ? -1.640 3.974 9.885 1.00 94.94 286 LYS A O 1
ATOM 2216 N N . ILE A 1 287 ? 0.333 4.297 8.847 1.00 96.81 287 ILE A N 1
ATOM 2217 C CA . ILE A 1 287 ? -0.095 3.757 7.549 1.00 96.81 287 ILE A CA 1
ATOM 2218 C C . ILE A 1 287 ? 0.838 2.644 7.097 1.00 96.81 287 ILE A C 1
ATOM 2220 O O . ILE A 1 287 ? 2.060 2.794 7.075 1.00 96.81 287 ILE A O 1
ATOM 2224 N N . VAL A 1 288 ? 0.234 1.549 6.649 1.00 98.00 288 VAL A N 1
ATOM 2225 C CA . VAL A 1 288 ? 0.926 0.430 6.018 1.00 98.00 288 VAL A CA 1
ATOM 2226 C C . VAL A 1 288 ? 0.438 0.280 4.593 1.00 98.00 288 VAL A C 1
ATOM 2228 O O . VAL A 1 288 ? -0.750 0.084 4.375 1.00 98.00 288 VAL A O 1
ATOM 2231 N N . VAL A 1 289 ? 1.339 0.332 3.618 1.00 98.12 289 VAL A N 1
ATOM 2232 C CA . VAL A 1 289 ? 1.002 0.083 2.213 1.00 98.12 289 VAL A CA 1
ATOM 2233 C C . VAL A 1 289 ? 1.521 -1.290 1.806 1.00 98.12 289 VAL A C 1
ATOM 2235 O O . VAL A 1 289 ? 2.723 -1.549 1.871 1.00 98.12 289 VAL A O 1
ATOM 2238 N N . VAL A 1 290 ? 0.616 -2.170 1.385 1.00 98.19 290 VAL A N 1
ATOM 2239 C CA . VAL A 1 290 ? 0.928 -3.531 0.918 1.00 98.19 290 VAL A CA 1
ATOM 2240 C C . VAL A 1 290 ? 0.770 -3.638 -0.600 1.00 98.19 290 VAL A C 1
ATOM 2242 O O . VAL A 1 290 ? 0.130 -2.791 -1.222 1.00 98.19 290 VAL A O 1
ATOM 2245 N N . ARG A 1 291 ? 1.337 -4.685 -1.210 1.00 97.75 291 ARG A N 1
ATOM 2246 C CA . ARG A 1 291 ? 1.312 -4.932 -2.666 1.00 97.75 291 ARG A CA 1
ATOM 2247 C C . ARG A 1 291 ? 1.875 -3.790 -3.512 1.00 97.75 291 ARG A C 1
ATOM 2249 O O . ARG A 1 291 ? 1.294 -3.385 -4.523 1.00 97.75 291 ARG A O 1
ATOM 2256 N N . CYS A 1 292 ? 3.021 -3.246 -3.108 1.00 98.19 292 CYS A N 1
ATOM 2257 C CA . CYS A 1 292 ? 3.652 -2.142 -3.835 1.00 98.19 292 CYS A CA 1
ATOM 2258 C C . CYS A 1 292 ? 4.114 -2.515 -5.251 1.00 98.19 292 CYS A C 1
ATOM 2260 O O . CYS A 1 292 ? 4.224 -1.645 -6.113 1.00 98.19 292 CYS A O 1
ATOM 2262 N N . GLU A 1 293 ? 4.343 -3.797 -5.527 1.00 97.69 293 GLU A N 1
ATOM 2263 C CA . GLU A 1 293 ? 4.602 -4.322 -6.867 1.00 97.69 293 GLU A CA 1
ATOM 2264 C C . GLU A 1 293 ? 3.417 -4.121 -7.823 1.00 97.69 293 GLU A C 1
ATOM 2266 O O . GLU A 1 293 ? 3.624 -3.963 -9.026 1.00 97.69 293 GLU A O 1
ATOM 2271 N N . ALA A 1 294 ? 2.189 -4.054 -7.301 1.00 97.69 294 ALA A N 1
ATOM 2272 C CA . ALA A 1 294 ? 0.964 -3.885 -8.078 1.00 97.69 294 ALA A CA 1
ATOM 2273 C C . ALA A 1 294 ? 0.537 -2.412 -8.262 1.00 97.69 294 ALA A C 1
ATOM 2275 O O . ALA A 1 294 ? -0.520 -2.144 -8.846 1.00 97.69 294 ALA A O 1
ATOM 2276 N N . LEU A 1 295 ? 1.356 -1.457 -7.803 1.00 98.19 295 LEU A N 1
ATOM 2277 C CA . LEU A 1 295 ? 1.169 -0.031 -8.077 1.00 98.19 295 LEU A CA 1
ATOM 2278 C C . LEU A 1 295 ? 1.338 0.273 -9.567 1.00 98.19 295 LEU A C 1
ATOM 2280 O O . LEU A 1 295 ? 2.064 -0.411 -10.294 1.00 98.19 295 LEU A O 1
ATOM 2284 N N . ASN A 1 296 ? 0.712 1.356 -10.021 1.00 98.06 296 ASN A N 1
ATOM 2285 C CA . ASN A 1 296 ? 0.767 1.794 -11.407 1.00 98.06 296 ASN A CA 1
ATOM 2286 C C . ASN A 1 296 ? 1.344 3.197 -11.570 1.00 98.06 296 ASN A C 1
ATOM 2288 O O . ASN A 1 296 ? 1.152 4.094 -10.753 1.00 98.06 296 ASN A O 1
ATOM 2292 N N . ILE A 1 297 ? 2.019 3.402 -12.693 1.00 97.44 297 ILE A N 1
ATOM 2293 C CA . ILE A 1 297 ? 2.488 4.699 -13.167 1.00 97.44 297 ILE A CA 1
ATOM 2294 C C . ILE A 1 297 ? 1.803 4.950 -14.506 1.00 97.44 297 ILE A C 1
ATOM 2296 O O . ILE A 1 297 ? 1.821 4.095 -15.388 1.00 97.44 297 ILE A O 1
ATOM 2300 N N . SER A 1 298 ? 1.184 6.116 -14.666 1.00 96.62 298 SER A N 1
ATOM 2301 C CA . SER A 1 298 ? 0.558 6.505 -15.930 1.00 96.62 298 SER A CA 1
ATOM 2302 C C . SER A 1 298 ? 1.593 6.648 -17.050 1.00 96.62 298 SER A C 1
ATOM 2304 O O . SER A 1 298 ? 2.678 7.200 -16.832 1.00 96.62 298 SER A O 1
ATOM 2306 N N . GLY A 1 299 ? 1.214 6.255 -18.263 1.00 95.31 299 GLY A N 1
ATOM 2307 C CA . GLY A 1 299 ? 2.073 6.293 -19.439 1.00 95.31 299 GLY A CA 1
ATOM 2308 C C . GLY A 1 299 ? 2.700 4.938 -19.755 1.00 95.31 299 GLY A C 1
ATOM 2309 O O . GLY A 1 299 ? 2.680 4.001 -18.961 1.00 95.31 299 GLY A O 1
ATOM 2310 N N . GLU A 1 300 ? 3.254 4.842 -20.957 1.00 96.12 300 GLU A N 1
ATOM 2311 C CA . GLU A 1 300 ? 3.822 3.602 -21.468 1.00 96.12 300 GLU A CA 1
ATOM 2312 C C . GLU A 1 300 ? 5.031 3.113 -20.663 1.00 96.12 300 GLU A C 1
ATOM 2314 O O . GLU A 1 300 ? 5.849 3.897 -20.169 1.00 96.12 300 GLU A O 1
ATOM 2319 N N . PHE A 1 301 ? 5.155 1.787 -20.588 1.00 97.06 301 PHE A N 1
ATOM 2320 C CA . PHE A 1 301 ? 6.235 1.088 -19.906 1.00 97.06 301 PHE A CA 1
ATOM 2321 C C . PHE A 1 301 ? 7.626 1.601 -20.306 1.00 97.06 301 PHE A C 1
ATOM 2323 O O . PHE A 1 301 ? 8.416 1.982 -19.443 1.00 97.06 301 PHE A O 1
ATOM 2330 N N . PHE A 1 302 ? 7.901 1.691 -21.610 1.00 96.69 302 PHE A N 1
ATOM 2331 C CA . PHE A 1 302 ? 9.206 2.105 -22.126 1.00 96.69 302 PHE A CA 1
ATOM 2332 C C . PHE A 1 302 ? 9.598 3.516 -21.661 1.00 96.69 302 PHE A C 1
ATOM 2334 O O . PHE A 1 302 ? 10.724 3.753 -21.224 1.00 96.69 302 PHE A O 1
ATOM 2341 N N . ARG A 1 303 ? 8.640 4.450 -21.633 1.00 96.19 303 ARG A N 1
ATOM 2342 C CA . ARG A 1 303 ? 8.856 5.812 -21.125 1.00 96.19 303 ARG A CA 1
ATOM 2343 C C . ARG A 1 303 ? 9.159 5.820 -19.625 1.00 96.19 303 ARG A C 1
ATOM 2345 O O . ARG A 1 303 ? 10.025 6.576 -19.185 1.00 96.19 303 ARG A O 1
ATOM 2352 N N . ALA A 1 304 ? 8.463 5.004 -18.833 1.00 96.56 304 ALA A N 1
ATOM 2353 C CA . ALA A 1 304 ? 8.747 4.871 -17.403 1.00 96.56 304 ALA A CA 1
ATOM 2354 C C . ALA A 1 304 ? 10.146 4.274 -17.159 1.00 96.56 304 ALA A C 1
ATOM 2356 O O . ALA A 1 304 ? 10.895 4.789 -16.326 1.00 96.56 304 ALA A O 1
ATOM 2357 N N . LYS A 1 305 ? 10.527 3.262 -17.947 1.00 96.25 305 LYS A N 1
ATOM 2358 C CA . LYS A 1 305 ? 11.858 2.647 -17.932 1.00 96.25 305 LYS A CA 1
ATOM 2359 C C . LYS A 1 305 ? 12.959 3.657 -18.249 1.00 96.25 305 LYS A C 1
ATOM 2361 O O . LYS A 1 305 ? 13.883 3.808 -17.453 1.00 96.25 305 LYS A O 1
ATOM 2366 N N . LEU A 1 306 ? 12.836 4.419 -19.337 1.00 96.94 306 LEU A N 1
ATOM 2367 C CA . LEU A 1 306 ? 13.817 5.450 -19.703 1.00 96.94 306 LEU A CA 1
ATOM 2368 C C . LEU A 1 306 ? 13.988 6.513 -18.613 1.00 96.94 306 LEU A C 1
ATOM 2370 O O . LEU A 1 306 ? 15.115 6.889 -18.287 1.00 96.94 306 LEU A O 1
ATOM 2374 N N . LYS A 1 307 ? 12.888 6.962 -17.996 1.00 96.25 307 LYS A N 1
ATOM 2375 C CA . LYS A 1 307 ? 12.945 7.893 -16.857 1.00 96.25 307 LYS A CA 1
ATOM 2376 C C . LYS A 1 307 ? 13.720 7.303 -15.682 1.00 96.25 307 LYS A C 1
ATOM 2378 O O . LYS A 1 307 ? 14.523 8.003 -15.065 1.00 96.25 307 LYS A O 1
ATOM 2383 N N . TYR A 1 308 ? 13.500 6.026 -15.381 1.00 95.88 308 TYR A N 1
ATOM 2384 C CA . TYR A 1 308 ? 14.209 5.360 -14.299 1.00 95.88 308 TYR A CA 1
ATOM 2385 C C . TYR A 1 308 ? 15.699 5.169 -14.633 1.00 95.88 308 TYR A C 1
ATOM 2387 O O . TYR A 1 308 ? 16.540 5.498 -13.803 1.00 95.88 308 TYR A O 1
ATOM 2395 N N . HIS A 1 309 ? 16.065 4.772 -15.857 1.00 96.00 309 HIS A N 1
ATOM 2396 C CA . HIS A 1 309 ? 17.474 4.710 -16.281 1.00 96.00 309 HIS A CA 1
ATOM 2397 C C . HIS A 1 309 ? 18.161 6.082 -16.284 1.00 96.00 309 HIS A C 1
ATOM 2399 O O . HIS A 1 309 ? 19.329 6.187 -15.917 1.00 96.00 309 HIS A O 1
ATOM 2405 N N . ALA A 1 310 ? 17.457 7.161 -16.638 1.00 97.00 310 ALA A N 1
ATOM 2406 C CA . ALA A 1 310 ? 17.985 8.516 -16.486 1.00 97.00 310 ALA A CA 1
ATOM 2407 C C . ALA A 1 310 ? 18.271 8.856 -15.014 1.00 97.00 310 ALA A C 1
ATOM 2409 O O . ALA A 1 310 ? 19.267 9.509 -14.721 1.00 97.00 310 ALA A O 1
ATOM 2410 N N . TYR A 1 311 ? 17.440 8.378 -14.084 1.00 94.56 311 TYR A N 1
ATOM 2411 C CA . TYR A 1 311 ? 17.717 8.482 -12.654 1.00 94.56 311 TYR A CA 1
ATOM 2412 C C . TYR A 1 311 ? 18.912 7.619 -12.224 1.00 94.56 311 TYR A C 1
ATOM 2414 O O . TYR A 1 311 ? 19.722 8.109 -11.449 1.00 94.56 311 TYR A O 1
ATOM 2422 N N . LEU A 1 312 ? 19.072 6.400 -12.750 1.00 93.75 312 LEU A N 1
ATOM 2423 C CA . LEU A 1 312 ? 20.221 5.528 -12.455 1.00 93.75 312 LEU A CA 1
ATOM 2424 C C . LEU A 1 312 ? 21.567 6.098 -12.899 1.00 93.75 312 LEU A C 1
ATOM 2426 O O . LEU A 1 312 ? 22.586 5.792 -12.296 1.00 93.75 312 LEU A O 1
ATOM 2430 N N . ARG A 1 313 ? 21.572 6.945 -13.931 1.00 94.12 313 ARG A N 1
ATOM 2431 C CA . ARG A 1 313 ? 22.779 7.657 -14.371 1.00 94.12 313 ARG A CA 1
ATOM 2432 C C . ARG A 1 313 ? 23.207 8.773 -13.409 1.00 94.12 313 ARG A C 1
ATOM 2434 O O . ARG A 1 313 ? 24.312 9.285 -13.540 1.00 94.12 313 ARG A O 1
ATOM 2441 N N . LYS A 1 314 ? 22.352 9.177 -12.459 1.00 93.38 314 LYS A N 1
ATOM 2442 C CA . LYS A 1 314 ? 22.669 10.236 -11.490 1.00 93.38 314 LYS A CA 1
ATOM 2443 C C . LYS A 1 314 ? 23.481 9.668 -10.333 1.00 93.38 314 LYS A C 1
ATOM 2445 O O . LYS A 1 314 ? 22.909 9.201 -9.355 1.00 93.38 314 LYS A O 1
ATOM 2450 N N . MET A 1 315 ? 24.796 9.786 -10.422 1.00 92.50 315 MET A N 1
ATOM 2451 C CA . MET A 1 315 ? 25.719 9.337 -9.389 1.00 92.50 315 MET A CA 1
ATOM 2452 C C . MET A 1 315 ? 26.690 10.454 -9.009 1.00 92.50 315 MET A C 1
ATOM 2454 O O . MET A 1 315 ? 27.028 11.309 -9.827 1.00 92.50 315 MET A O 1
ATOM 2458 N N . THR A 1 316 ? 27.143 10.444 -7.760 1.00 92.69 316 THR A N 1
ATOM 2459 C CA . THR A 1 316 ? 28.235 11.312 -7.319 1.00 92.69 316 THR A CA 1
ATOM 2460 C C . THR A 1 316 ? 29.541 10.847 -7.958 1.00 92.69 316 THR A C 1
ATOM 2462 O O . THR A 1 316 ? 29.978 9.726 -7.712 1.00 92.69 316 THR A O 1
ATOM 2465 N N . ARG A 1 317 ? 30.167 11.707 -8.775 1.00 89.94 317 ARG A N 1
ATOM 2466 C CA . ARG A 1 317 ? 31.342 11.345 -9.591 1.00 89.94 317 ARG A CA 1
ATOM 2467 C C . ARG A 1 317 ? 32.574 10.973 -8.759 1.00 89.94 317 ARG A C 1
ATOM 2469 O O . ARG A 1 317 ? 33.274 10.044 -9.131 1.00 89.94 317 ARG A O 1
ATOM 2476 N N . TYR A 1 318 ? 32.837 11.687 -7.660 1.00 90.38 318 TYR A N 1
ATOM 2477 C CA . TYR A 1 318 ? 34.038 11.462 -6.840 1.00 90.38 318 TYR A CA 1
ATOM 2478 C C . TYR A 1 318 ? 33.929 10.212 -5.955 1.00 90.38 318 TYR A C 1
ATOM 2480 O O . TYR A 1 318 ? 34.917 9.522 -5.739 1.00 90.38 318 TYR A O 1
ATOM 2488 N N . ASN A 1 319 ? 32.738 9.921 -5.423 1.00 88.56 319 ASN A N 1
ATOM 2489 C CA . ASN A 1 319 ? 32.486 8.723 -4.634 1.00 88.56 319 ASN A CA 1
ATOM 2490 C C . ASN A 1 319 ? 31.028 8.252 -4.814 1.00 88.56 319 ASN A C 1
ATOM 2492 O O . ASN A 1 319 ? 30.119 8.767 -4.157 1.00 88.56 319 ASN A O 1
ATOM 2496 N N . PRO A 1 320 ? 30.818 7.237 -5.664 1.00 87.88 320 PRO A N 1
ATOM 2497 C CA . PRO A 1 320 ? 29.563 6.514 -5.848 1.00 87.88 320 PRO A CA 1
ATOM 2498 C C . PRO A 1 320 ? 28.807 6.110 -4.577 1.00 87.88 320 PRO A C 1
ATOM 2500 O O . PRO A 1 320 ? 27.575 6.096 -4.576 1.00 87.88 320 PRO A O 1
ATOM 2503 N N . THR A 1 321 ? 29.522 5.756 -3.507 1.00 87.12 321 THR A N 1
ATOM 2504 C CA . THR A 1 321 ? 28.935 5.158 -2.300 1.00 87.12 321 THR A CA 1
ATOM 2505 C C . THR A 1 321 ? 28.599 6.191 -1.228 1.00 87.12 321 THR A C 1
ATOM 2507 O O . THR A 1 321 ? 27.753 5.925 -0.373 1.00 87.12 321 THR A O 1
ATOM 2510 N N . ARG A 1 322 ? 29.209 7.387 -1.275 1.00 84.88 322 ARG A N 1
ATOM 2511 C CA . ARG A 1 322 ? 29.093 8.403 -0.218 1.00 84.88 322 ARG A CA 1
ATOM 2512 C C . ARG A 1 322 ? 28.511 9.715 -0.734 1.00 84.88 322 ARG A C 1
ATOM 2514 O O . ARG A 1 322 ? 29.080 10.370 -1.599 1.00 84.88 322 ARG A O 1
ATOM 2521 N N . GLY A 1 323 ? 27.397 10.139 -0.138 1.00 75.88 323 GLY A N 1
ATOM 2522 C CA . GLY A 1 323 ? 26.775 11.442 -0.413 1.00 75.88 323 GLY A CA 1
ATOM 2523 C C . GLY A 1 323 ? 25.987 11.521 -1.727 1.00 75.88 323 GLY A C 1
ATOM 2524 O O . GLY A 1 323 ? 25.497 12.594 -2.069 1.00 75.88 323 GLY A O 1
ATOM 2525 N N . GLY A 1 324 ? 25.849 10.409 -2.459 1.00 85.00 324 GLY A N 1
ATOM 2526 C CA . GLY A 1 324 ? 25.108 10.342 -3.719 1.00 85.00 324 GLY A CA 1
ATOM 2527 C C . GLY A 1 324 ? 23.677 9.807 -3.613 1.00 85.00 324 GLY A C 1
ATOM 2528 O O . GLY A 1 324 ? 23.254 9.314 -2.565 1.00 85.00 324 GLY A O 1
ATOM 2529 N N . PRO A 1 325 ? 22.892 9.894 -4.704 1.00 91.38 325 PRO A N 1
ATOM 2530 C CA . PRO A 1 325 ? 21.539 9.356 -4.738 1.00 91.38 325 PRO A CA 1
ATOM 2531 C C . PRO A 1 325 ? 21.539 7.823 -4.647 1.00 91.38 325 PRO A C 1
ATOM 2533 O O . PRO A 1 325 ? 21.936 7.136 -5.581 1.00 91.38 325 PRO A O 1
ATOM 2536 N N . PHE A 1 326 ? 20.992 7.263 -3.569 1.00 92.12 326 PHE A N 1
ATOM 2537 C CA . PHE A 1 326 ? 20.762 5.818 -3.493 1.00 92.12 326 PHE A CA 1
ATOM 2538 C C . PHE A 1 326 ? 19.600 5.398 -4.391 1.00 92.12 326 PHE A C 1
ATOM 2540 O O . PHE A 1 326 ? 18.459 5.836 -4.212 1.00 92.12 326 PHE A O 1
ATOM 2547 N N . HIS A 1 327 ? 19.881 4.523 -5.352 1.00 94.62 327 HIS A N 1
ATOM 2548 C CA . HIS A 1 327 ? 18.880 4.023 -6.281 1.00 94.62 327 HIS A CA 1
ATOM 2549 C C . HIS A 1 327 ? 18.240 2.734 -5.742 1.00 94.62 327 HIS A C 1
ATOM 2551 O O . HIS A 1 327 ? 18.833 1.661 -5.833 1.00 94.62 327 HIS A O 1
ATOM 2557 N N . PHE A 1 328 ? 17.012 2.803 -5.230 1.00 95.44 328 PHE A N 1
ATOM 2558 C CA . PHE A 1 328 ? 16.295 1.618 -4.744 1.00 95.44 328 PHE A CA 1
ATOM 2559 C C . PHE A 1 328 ? 15.529 0.890 -5.850 1.00 95.44 328 PHE A C 1
ATOM 2561 O O . PHE A 1 328 ? 14.683 1.504 -6.494 1.00 95.44 328 PHE A O 1
ATOM 2568 N N . ARG A 1 329 ? 15.775 -0.414 -6.029 1.00 96.31 329 ARG A N 1
ATOM 2569 C CA . ARG A 1 329 ? 15.135 -1.248 -7.070 1.00 96.31 329 ARG A CA 1
ATOM 2570 C C . ARG A 1 329 ? 13.771 -1.810 -6.673 1.00 96.31 329 ARG A C 1
ATOM 2572 O O . ARG A 1 329 ? 12.878 -1.883 -7.509 1.00 96.31 329 ARG A O 1
ATOM 2579 N N . ALA A 1 330 ? 13.622 -2.169 -5.406 1.00 97.69 330 ALA A N 1
ATOM 2580 C CA . ALA A 1 330 ? 12.419 -2.754 -4.825 1.00 97.69 330 ALA A CA 1
ATOM 2581 C C . ALA A 1 330 ? 11.185 -1.826 -4.982 1.00 97.69 330 ALA A C 1
ATOM 2583 O O . ALA A 1 330 ? 11.296 -0.645 -4.624 1.00 97.69 330 ALA A O 1
ATOM 2584 N N . PRO A 1 331 ? 10.030 -2.304 -5.499 1.00 98.00 331 PRO A N 1
ATOM 2585 C CA . PRO A 1 331 ? 8.795 -1.520 -5.626 1.00 98.00 331 PRO A CA 1
ATOM 2586 C C . PRO A 1 331 ? 8.390 -0.782 -4.346 1.00 98.00 331 PRO A C 1
ATOM 2588 O O . PRO A 1 331 ? 8.054 0.405 -4.386 1.00 98.00 331 PRO A O 1
ATOM 2591 N N . SER A 1 332 ? 8.494 -1.459 -3.200 1.00 97.75 332 SER A N 1
ATOM 2592 C CA . SER A 1 332 ? 8.226 -0.891 -1.873 1.00 97.75 332 SER A CA 1
ATOM 2593 C C . SER A 1 332 ? 9.106 0.330 -1.589 1.00 97.75 332 SER A C 1
ATOM 2595 O O . SER A 1 332 ? 8.641 1.385 -1.155 1.00 97.75 332 SER A O 1
ATOM 2597 N N . ARG A 1 333 ? 10.396 0.238 -1.913 1.00 97.56 333 ARG A N 1
ATOM 2598 C CA . ARG A 1 333 ? 11.366 1.316 -1.704 1.00 97.56 333 ARG A CA 1
ATOM 2599 C C . ARG A 1 333 ? 11.235 2.447 -2.722 1.00 97.56 333 ARG A C 1
ATOM 2601 O O . ARG A 1 333 ? 11.535 3.595 -2.387 1.00 97.56 333 ARG A O 1
ATOM 2608 N N . ILE A 1 334 ? 10.762 2.162 -3.935 1.00 97.44 334 ILE A N 1
ATOM 2609 C CA . ILE A 1 334 ? 10.393 3.199 -4.909 1.00 97.44 334 ILE A CA 1
ATOM 2610 C C . ILE A 1 334 ? 9.218 4.018 -4.367 1.00 97.44 334 ILE A C 1
ATOM 2612 O O . ILE A 1 334 ? 9.288 5.249 -4.375 1.00 97.44 334 ILE A O 1
ATOM 2616 N N . PHE A 1 335 ? 8.182 3.357 -3.841 1.00 98.25 335 PHE A N 1
ATOM 2617 C CA . PHE A 1 335 ? 7.048 4.035 -3.213 1.00 98.25 335 PHE A CA 1
ATOM 2618 C C . PHE A 1 335 ? 7.475 4.828 -1.967 1.00 98.25 335 PHE A C 1
ATOM 2620 O O . PHE A 1 335 ? 7.177 6.016 -1.868 1.00 98.25 335 PHE A O 1
ATOM 2627 N N . TYR A 1 336 ? 8.281 4.230 -1.083 1.00 98.12 336 TYR A N 1
ATOM 2628 C CA . TYR A 1 336 ? 8.883 4.914 0.069 1.00 98.12 336 TYR A CA 1
ATOM 2629 C C . TYR A 1 336 ? 9.630 6.189 -0.344 1.00 98.12 336 TYR A C 1
ATOM 2631 O O . TYR A 1 336 ? 9.471 7.239 0.273 1.00 98.12 336 TYR A O 1
ATOM 2639 N N . LYS A 1 337 ? 10.432 6.130 -1.417 1.00 97.19 337 LYS A N 1
ATOM 2640 C CA . LYS A 1 337 ? 11.167 7.294 -1.925 1.00 97.19 337 LYS A CA 1
ATOM 2641 C C . LYS A 1 337 ? 10.234 8.371 -2.482 1.00 97.19 337 LYS A C 1
ATOM 2643 O O . LYS A 1 337 ? 10.542 9.551 -2.324 1.00 97.19 337 LYS A O 1
ATOM 2648 N N . ALA A 1 338 ? 9.122 7.987 -3.110 1.00 97.44 338 ALA A N 1
ATOM 2649 C CA . ALA A 1 338 ? 8.106 8.929 -3.569 1.00 97.44 338 ALA A CA 1
ATOM 2650 C C . ALA A 1 338 ? 7.449 9.662 -2.388 1.00 97.44 338 ALA A C 1
ATOM 2652 O O . ALA A 1 338 ? 7.412 10.889 -2.397 1.00 97.44 338 ALA A O 1
ATOM 2653 N N . VAL A 1 339 ? 7.038 8.934 -1.342 1.00 98.25 339 VAL A N 1
ATOM 2654 C CA . VAL A 1 339 ? 6.460 9.525 -0.120 1.00 98.25 339 VAL A CA 1
ATOM 2655 C C . VAL A 1 339 ? 7.479 10.406 0.608 1.00 98.25 339 VAL A C 1
ATOM 2657 O O . VAL A 1 339 ? 7.188 11.557 0.923 1.00 98.25 339 VAL A O 1
ATOM 2660 N N . ARG A 1 340 ? 8.719 9.930 0.783 1.00 97.69 340 ARG A N 1
ATOM 2661 C CA . ARG A 1 340 ? 9.817 10.705 1.388 1.00 97.69 340 ARG A CA 1
ATOM 2662 C C . ARG A 1 340 ? 10.106 12.004 0.634 1.00 97.69 340 ARG A C 1
ATOM 2664 O O . ARG A 1 340 ? 10.519 12.981 1.248 1.00 97.69 340 ARG A O 1
ATOM 2671 N N . GLY A 1 341 ? 9.923 12.021 -0.687 1.00 97.31 341 GLY A N 1
ATOM 2672 C CA . GLY A 1 341 ? 10.067 13.225 -1.510 1.00 97.31 341 GLY A CA 1
ATOM 2673 C C . GLY A 1 341 ? 8.970 14.271 -1.284 1.00 97.31 341 GLY A C 1
ATOM 2674 O O . GLY A 1 341 ? 9.182 15.430 -1.614 1.00 97.31 341 GLY A O 1
ATOM 2675 N N . MET 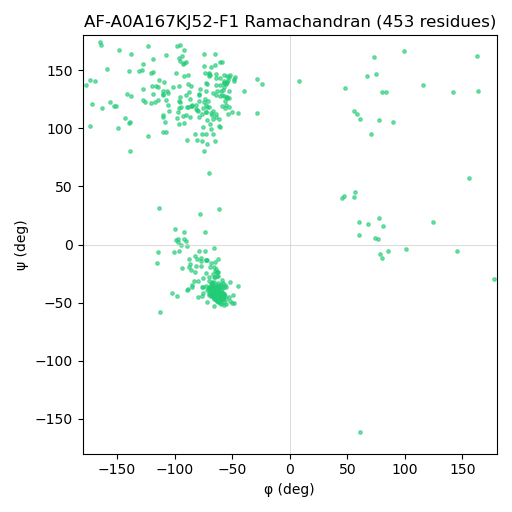A 1 342 ? 7.831 13.873 -0.709 1.00 98.12 342 MET A N 1
ATOM 2676 C CA . MET A 1 342 ? 6.685 14.737 -0.397 1.00 98.12 342 MET A CA 1
ATOM 2677 C C . MET A 1 342 ? 6.632 15.151 1.084 1.00 98.12 342 MET A C 1
ATOM 2679 O O . MET A 1 342 ? 5.801 15.973 1.459 1.00 98.12 342 MET A O 1
ATOM 2683 N N . ILE A 1 343 ? 7.513 14.598 1.926 1.00 97.19 343 ILE A N 1
ATOM 2684 C CA . ILE A 1 343 ? 7.623 14.904 3.358 1.00 97.19 343 ILE A CA 1
ATOM 2685 C C . ILE A 1 343 ? 8.914 15.702 3.611 1.00 97.19 343 ILE A C 1
ATOM 2687 O O . ILE A 1 343 ? 9.962 15.350 3.053 1.00 97.19 343 ILE A O 1
ATOM 2691 N N . PRO A 1 344 ? 8.901 16.725 4.493 1.00 97.00 344 PRO A N 1
ATOM 2692 C CA . PRO A 1 344 ? 10.104 17.426 4.952 1.00 97.00 344 PRO A CA 1
ATOM 2693 C C . PRO A 1 344 ? 10.963 16.537 5.876 1.00 97.00 344 PRO A C 1
ATOM 2695 O O . PRO A 1 344 ? 11.205 16.851 7.032 1.00 97.00 344 PRO A O 1
ATOM 2698 N N . HIS A 1 345 ? 11.449 15.408 5.362 1.00 95.81 345 HIS A N 1
ATOM 2699 C CA . HIS A 1 345 ? 12.112 14.313 6.087 1.00 95.81 345 HIS A CA 1
ATOM 2700 C C . HIS A 1 345 ? 13.461 14.670 6.733 1.00 95.81 345 HIS A C 1
ATOM 2702 O O . HIS A 1 345 ? 14.087 13.807 7.340 1.00 95.81 345 HIS A O 1
ATOM 2708 N N . LYS A 1 346 ? 13.954 15.898 6.542 1.00 96.12 346 LYS A N 1
ATOM 2709 C CA . LYS A 1 346 ? 15.158 16.406 7.213 1.00 96.12 346 LYS A CA 1
ATOM 2710 C C . LYS A 1 346 ? 14.847 17.022 8.580 1.00 96.12 346 LYS A C 1
ATOM 2712 O O . LYS A 1 346 ? 15.767 17.227 9.358 1.00 96.12 346 LYS A O 1
ATOM 2717 N N . THR A 1 347 ? 13.583 17.341 8.860 1.00 97.25 347 THR A N 1
ATOM 2718 C CA . THR A 1 347 ? 13.151 17.857 10.164 1.00 97.25 347 THR A CA 1
ATOM 2719 C C . THR A 1 347 ? 12.745 16.706 11.079 1.00 97.25 347 THR A C 1
ATOM 2721 O O . THR A 1 347 ? 12.332 15.650 10.596 1.00 97.25 347 THR A O 1
ATOM 2724 N N . ALA A 1 348 ? 12.786 16.919 12.398 1.00 97.44 348 ALA A N 1
ATOM 2725 C CA . ALA A 1 348 ? 12.347 15.921 13.378 1.00 97.44 348 ALA A CA 1
ATOM 2726 C C . ALA A 1 348 ? 10.887 15.486 13.147 1.00 97.44 348 ALA A C 1
ATOM 2728 O O . ALA A 1 348 ? 10.583 14.296 13.122 1.00 97.44 348 ALA A O 1
ATOM 2729 N N . ARG A 1 349 ? 9.991 16.441 12.851 1.00 95.69 349 ARG A N 1
ATOM 2730 C CA . ARG A 1 349 ? 8.587 16.154 12.510 1.00 95.69 349 ARG A CA 1
ATOM 2731 C C . ARG A 1 349 ? 8.463 15.258 11.276 1.00 95.69 349 ARG A C 1
ATOM 2733 O O . ARG A 1 349 ? 7.645 14.341 11.259 1.00 95.69 349 ARG A O 1
ATOM 2740 N N . GLY A 1 350 ? 9.240 15.539 10.229 1.00 96.81 350 GLY A N 1
ATOM 2741 C CA . GLY A 1 350 ? 9.225 14.745 9.004 1.00 96.81 350 GLY A CA 1
ATOM 2742 C C . GLY A 1 350 ? 9.831 13.355 9.194 1.00 96.81 350 GLY A C 1
ATOM 2743 O O . GLY A 1 350 ? 9.319 12.396 8.621 1.00 96.81 350 GLY A O 1
ATOM 2744 N N . ALA A 1 351 ? 10.879 13.236 10.011 1.00 96.31 351 ALA A N 1
ATOM 2745 C CA . ALA A 1 351 ? 11.464 11.953 10.392 1.00 96.31 351 ALA A CA 1
ATOM 2746 C C . ALA A 1 351 ? 10.446 11.086 11.154 1.00 96.31 351 ALA A C 1
ATOM 2748 O O . ALA A 1 351 ? 10.156 9.977 10.711 1.00 96.31 351 ALA A O 1
ATOM 2749 N N . ALA A 1 352 ? 9.786 11.644 12.175 1.00 95.62 352 ALA A N 1
ATOM 2750 C CA . ALA A 1 352 ? 8.720 10.964 12.913 1.00 95.62 352 ALA A CA 1
ATOM 2751 C C . ALA A 1 352 ? 7.540 10.556 12.008 1.00 95.62 352 ALA A C 1
ATOM 2753 O O . ALA A 1 352 ? 6.951 9.491 12.171 1.00 95.62 352 ALA A O 1
ATOM 2754 N N . ALA A 1 353 ? 7.192 11.372 11.005 1.00 96.44 353 ALA A N 1
ATOM 2755 C CA . ALA A 1 353 ? 6.168 11.006 10.023 1.00 96.44 353 ALA A CA 1
ATOM 2756 C C . ALA A 1 353 ? 6.596 9.829 9.128 1.00 96.44 353 ALA A C 1
ATOM 2758 O O . ALA A 1 353 ? 5.764 8.993 8.782 1.00 96.44 353 ALA A O 1
ATOM 2759 N N . MET A 1 354 ? 7.878 9.735 8.765 1.00 97.25 354 MET A N 1
ATOM 2760 C CA . MET A 1 354 ? 8.398 8.608 7.985 1.00 97.25 354 MET A CA 1
ATOM 2761 C C . MET A 1 354 ? 8.449 7.305 8.792 1.00 97.25 354 MET A C 1
ATOM 2763 O O . MET A 1 354 ? 8.249 6.246 8.206 1.00 97.25 354 MET A O 1
ATOM 2767 N N . GLU A 1 355 ? 8.658 7.365 10.110 1.00 96.12 355 GLU A N 1
ATOM 2768 C CA . GLU A 1 355 ? 8.618 6.190 10.999 1.00 96.12 355 GLU A CA 1
ATOM 2769 C C . GLU A 1 355 ? 7.220 5.563 11.099 1.00 96.12 355 GLU A C 1
ATOM 2771 O O . GLU A 1 355 ? 7.080 4.354 11.282 1.00 96.12 355 GLU A O 1
ATOM 2776 N N . ARG A 1 356 ? 6.164 6.363 10.906 1.00 95.88 356 ARG A N 1
ATOM 2777 C CA . ARG A 1 356 ? 4.771 5.885 10.873 1.00 95.88 356 ARG A CA 1
ATOM 2778 C C . ARG A 1 356 ? 4.416 5.108 9.601 1.00 95.88 356 ARG A C 1
ATOM 2780 O O . ARG A 1 356 ? 3.357 4.479 9.564 1.00 95.88 356 ARG A O 1
ATOM 2787 N N . LEU A 1 357 ? 5.254 5.170 8.562 1.00 97.62 357 LEU A N 1
ATOM 2788 C CA . LEU A 1 357 ? 5.019 4.518 7.277 1.00 97.62 357 LEU A CA 1
ATOM 2789 C C . LEU A 1 357 ? 5.707 3.153 7.216 1.00 97.62 357 LEU A C 1
ATOM 2791 O O . LEU A 1 357 ? 6.933 3.064 7.255 1.00 97.62 357 LEU A O 1
ATOM 2795 N N . LYS A 1 358 ? 4.930 2.100 6.959 1.00 97.38 358 LYS A N 1
ATOM 2796 C CA . LYS A 1 358 ? 5.464 0.790 6.557 1.00 97.38 358 LYS A CA 1
ATOM 2797 C C . LYS A 1 358 ? 5.050 0.476 5.127 1.00 97.38 3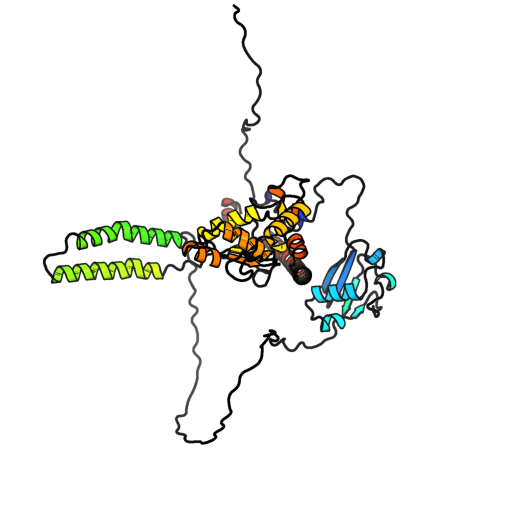58 LYS A C 1
ATOM 2799 O O . LYS A 1 358 ? 3.940 0.794 4.704 1.00 97.38 358 LYS A O 1
ATOM 2804 N N . VAL A 1 359 ? 5.947 -0.135 4.364 1.00 97.94 359 VAL A N 1
ATOM 2805 C CA . VAL A 1 359 ? 5.728 -0.406 2.941 1.00 97.94 359 VAL A CA 1
ATOM 2806 C C . VAL A 1 359 ? 6.231 -1.803 2.613 1.00 97.94 359 VAL A C 1
ATOM 2808 O O . VAL A 1 359 ? 7.386 -2.110 2.899 1.00 97.94 359 VAL A O 1
ATOM 2811 N N . PHE A 1 360 ? 5.388 -2.620 1.985 1.00 98.12 360 PHE A N 1
ATOM 2812 C CA . PHE A 1 360 ? 5.688 -4.016 1.680 1.00 98.12 360 PHE A CA 1
ATOM 2813 C C . PHE A 1 360 ? 5.394 -4.376 0.218 1.00 98.12 360 PHE A C 1
ATOM 2815 O O . PHE A 1 360 ? 4.498 -3.823 -0.428 1.00 98.12 360 PHE A O 1
ATOM 2822 N N . GLU A 1 361 ? 6.174 -5.325 -0.292 1.00 97.38 361 GLU A N 1
ATOM 2823 C CA . GLU A 1 361 ? 5.857 -6.109 -1.489 1.00 97.38 361 GLU A CA 1
ATOM 2824 C C . GLU A 1 361 ? 5.042 -7.337 -1.075 1.00 97.38 361 GLU A C 1
ATOM 2826 O O . GLU A 1 361 ? 5.331 -7.953 -0.049 1.00 97.38 361 GLU A O 1
ATOM 2831 N N . GLY A 1 362 ? 4.003 -7.667 -1.842 1.00 96.94 362 GLY A N 1
ATOM 2832 C CA . GLY A 1 362 ? 2.991 -8.636 -1.432 1.00 96.94 362 GLY A CA 1
ATOM 2833 C C . GLY A 1 362 ? 2.255 -8.209 -0.156 1.00 96.94 362 GLY A C 1
ATOM 2834 O O . GLY A 1 362 ? 2.240 -7.032 0.221 1.00 96.94 362 GLY A O 1
ATOM 2835 N N . VAL A 1 363 ? 1.612 -9.168 0.508 1.00 96.81 363 VAL A N 1
ATOM 2836 C CA . VAL A 1 363 ? 0.915 -8.962 1.783 1.00 96.81 363 VAL A CA 1
ATOM 2837 C C . VAL A 1 363 ? 1.485 -9.920 2.835 1.00 96.81 363 VAL A C 1
ATOM 2839 O O . VAL A 1 363 ? 1.032 -11.063 2.928 1.00 96.81 363 VAL A O 1
ATOM 2842 N N . PRO A 1 364 ? 2.481 -9.484 3.625 1.00 95.12 364 PRO A N 1
ATOM 2843 C CA . PRO A 1 364 ? 3.068 -10.327 4.660 1.00 95.12 364 PRO A CA 1
ATOM 2844 C C . PRO A 1 364 ? 2.138 -10.464 5.883 1.00 95.12 364 PRO A C 1
ATOM 2846 O O . PRO A 1 364 ? 1.361 -9.543 6.161 1.00 95.12 364 PRO A O 1
ATOM 2849 N N . PRO A 1 365 ? 2.238 -11.558 6.662 1.00 91.75 365 PRO A N 1
ATOM 2850 C CA . PRO A 1 365 ? 1.653 -11.632 8.002 1.00 91.75 365 PRO A CA 1
ATOM 2851 C C . PRO A 1 365 ? 2.195 -10.496 8.889 1.00 91.75 365 PRO A C 1
ATOM 2853 O O . PRO A 1 365 ? 3.387 -10.192 8.799 1.00 91.75 365 PRO A O 1
ATOM 2856 N N . PRO A 1 366 ? 1.374 -9.828 9.725 1.00 92.88 366 PRO A N 1
ATOM 2857 C CA . PRO A 1 366 ? -0.037 -10.088 10.051 1.00 92.88 366 PRO A CA 1
ATOM 2858 C C . PRO A 1 366 ? -1.055 -9.330 9.165 1.00 92.88 366 PRO A C 1
ATOM 2860 O O . PRO A 1 366 ? -2.234 -9.242 9.500 1.00 92.88 366 PRO A O 1
ATOM 2863 N N . TYR A 1 367 ? -0.628 -8.698 8.066 1.00 94.12 367 TYR A N 1
ATOM 2864 C CA . TYR A 1 367 ? -1.487 -7.842 7.228 1.00 94.12 367 TYR A CA 1
ATOM 2865 C C . TYR A 1 367 ? -2.350 -8.617 6.225 1.00 94.12 367 TYR A C 1
ATOM 2867 O O . TYR A 1 367 ? -3.232 -8.052 5.568 1.00 94.12 367 TYR A O 1
ATOM 2875 N N . ASP A 1 368 ? -2.102 -9.911 6.076 1.00 89.06 368 ASP A N 1
ATOM 2876 C CA . ASP A 1 368 ? -2.840 -10.825 5.213 1.00 89.06 368 ASP A CA 1
ATOM 2877 C C . ASP A 1 368 ? -4.278 -11.041 5.699 1.00 89.06 368 ASP A C 1
ATOM 2879 O O . ASP A 1 368 ? -5.201 -10.951 4.884 1.00 89.06 368 ASP A O 1
ATOM 2883 N N . THR A 1 369 ? -4.466 -11.188 7.011 1.00 87.94 369 THR A N 1
ATOM 2884 C CA . THR A 1 369 ? -5.768 -11.349 7.685 1.00 87.94 369 THR A CA 1
ATOM 2885 C C . THR A 1 369 ? -6.497 -10.026 7.941 1.00 87.94 369 THR A C 1
ATOM 2887 O O . THR A 1 369 ? -7.725 -10.001 8.019 1.00 87.94 369 THR A O 1
ATOM 2890 N N . LYS A 1 370 ? -5.769 -8.904 8.016 1.00 88.88 370 LYS A N 1
ATOM 2891 C CA . LYS A 1 370 ? -6.350 -7.566 8.219 1.00 88.88 370 LYS A CA 1
ATOM 2892 C C . LYS A 1 370 ? -7.143 -7.086 6.995 1.00 88.88 370 LYS A C 1
ATOM 2894 O O . LYS A 1 370 ? -6.755 -7.330 5.844 1.00 88.88 370 LYS A O 1
ATOM 2899 N N . LYS A 1 371 ? -8.227 -6.332 7.233 1.00 89.81 371 LYS A N 1
ATOM 2900 C CA . LYS A 1 371 ? -8.955 -5.617 6.170 1.00 89.81 371 LYS A CA 1
ATOM 2901 C C . LYS A 1 371 ? -8.026 -4.572 5.554 1.00 89.81 371 LYS A C 1
ATOM 2903 O O . LYS A 1 371 ? -7.353 -3.828 6.259 1.00 89.81 371 LYS A O 1
ATOM 2908 N N . LYS A 1 372 ? -7.984 -4.550 4.226 1.00 93.38 372 LYS A N 1
ATOM 2909 C CA . LYS A 1 372 ? -7.170 -3.620 3.448 1.00 93.38 372 LYS A CA 1
ATOM 2910 C C . LYS A 1 372 ? -8.091 -2.575 2.834 1.00 93.38 372 LYS A C 1
ATOM 2912 O O . LYS A 1 372 ? -9.114 -2.923 2.250 1.00 93.38 372 LYS A O 1
ATOM 2917 N N . MET A 1 373 ? -7.731 -1.314 3.003 1.00 95.00 373 MET A N 1
ATOM 2918 C CA . MET A 1 373 ? -8.478 -0.164 2.518 1.00 95.00 373 MET A CA 1
ATOM 2919 C C . MET A 1 373 ? -7.964 0.253 1.142 1.00 95.00 373 MET A C 1
ATOM 2921 O O . MET A 1 373 ? -6.816 -0.001 0.775 1.00 95.00 373 MET A O 1
ATOM 2925 N N . VAL A 1 374 ? -8.828 0.915 0.386 1.00 95.31 374 VAL A N 1
ATOM 2926 C CA . VAL A 1 374 ? -8.544 1.443 -0.949 1.00 95.31 374 VAL A CA 1
ATOM 2927 C C . VAL A 1 374 ? -8.716 2.956 -0.905 1.00 95.31 374 VAL A C 1
ATOM 2929 O O . VAL A 1 374 ? -9.533 3.465 -0.142 1.00 95.31 374 VAL A O 1
ATOM 2932 N N . VAL A 1 375 ? -7.946 3.685 -1.715 1.00 95.62 375 VAL A N 1
ATOM 2933 C CA . VAL A 1 375 ? -8.024 5.146 -1.826 1.00 95.62 375 VAL A CA 1
ATOM 2934 C C . VAL A 1 375 ? -8.608 5.512 -3.197 1.00 95.62 375 VAL A C 1
ATOM 2936 O O . VAL A 1 375 ? -7.863 5.600 -4.181 1.00 95.62 375 VAL A O 1
ATOM 2939 N N . PRO A 1 376 ? -9.924 5.788 -3.304 1.00 96.00 376 PRO A N 1
ATOM 2940 C CA . PRO A 1 376 ? -10.588 6.031 -4.592 1.00 96.00 376 PRO A CA 1
ATOM 2941 C C . PRO A 1 376 ? -10.004 7.213 -5.380 1.00 96.00 376 PRO A C 1
ATOM 2943 O O . PRO A 1 376 ? -9.967 7.226 -6.611 1.00 96.00 376 PRO A O 1
ATOM 2946 N N . GLN A 1 377 ? -9.476 8.217 -4.680 1.00 94.62 377 GLN A N 1
ATOM 2947 C CA . GLN A 1 377 ? -8.826 9.379 -5.296 1.00 94.62 377 GLN A CA 1
ATOM 2948 C C . GLN A 1 377 ? -7.494 9.049 -5.992 1.00 94.62 377 GLN A C 1
ATOM 2950 O O . GLN A 1 377 ? -7.015 9.831 -6.818 1.00 94.62 377 GLN A O 1
ATOM 2955 N N . ALA A 1 378 ? -6.912 7.886 -5.700 1.00 96.69 378 ALA A N 1
ATOM 2956 C CA . ALA A 1 378 ? -5.671 7.405 -6.291 1.00 96.69 378 ALA A CA 1
ATOM 2957 C C . ALA A 1 378 ? -5.853 6.149 -7.158 1.00 96.69 378 ALA A C 1
ATOM 2959 O O . ALA A 1 378 ? -4.904 5.764 -7.843 1.00 96.69 378 ALA A O 1
ATOM 2960 N N . LEU A 1 379 ? -7.040 5.537 -7.191 1.00 96.94 379 LEU A N 1
ATOM 2961 C CA . LEU A 1 379 ? -7.324 4.388 -8.051 1.00 96.94 379 LEU A CA 1
ATOM 2962 C C . LEU A 1 379 ? -7.153 4.729 -9.534 1.00 96.94 379 LEU A C 1
ATOM 2964 O O . LEU A 1 379 ? -7.758 5.664 -10.054 1.00 96.94 379 LEU A O 1
ATOM 2968 N N . ARG A 1 380 ? -6.365 3.922 -10.245 1.00 96.62 380 ARG A N 1
ATOM 2969 C CA . ARG A 1 380 ? -6.092 4.086 -11.677 1.00 96.62 380 ARG A CA 1
ATOM 2970 C C . ARG A 1 380 ? -7.374 4.066 -12.499 1.00 96.62 380 ARG A C 1
ATOM 2972 O O . ARG A 1 380 ? -7.522 4.932 -13.346 1.00 96.62 380 ARG A O 1
ATOM 2979 N N . VAL A 1 381 ? -8.280 3.121 -12.244 1.00 95.38 381 VAL A N 1
ATOM 2980 C CA . VAL A 1 381 ? -9.526 2.969 -13.020 1.00 95.38 381 VAL A CA 1
ATOM 2981 C C . VAL A 1 381 ? -10.410 4.219 -12.963 1.00 95.38 381 VAL A C 1
ATOM 2983 O O . VAL A 1 381 ? -11.011 4.584 -13.962 1.00 95.38 381 VAL A O 1
ATOM 2986 N N . LEU A 1 382 ? -10.408 4.931 -11.832 1.00 95.62 382 LEU A N 1
ATOM 2987 C CA . LEU A 1 382 ? -11.189 6.157 -11.651 1.00 95.62 382 LEU A CA 1
ATOM 2988 C C . LEU A 1 382 ? -10.461 7.414 -12.145 1.00 95.62 382 LEU A C 1
ATOM 2990 O O . LEU A 1 382 ? -11.080 8.453 -12.352 1.00 95.62 382 LEU A O 1
ATOM 2994 N N . ARG A 1 383 ? -9.128 7.373 -12.247 1.00 95.31 383 ARG A N 1
ATOM 2995 C CA . ARG A 1 383 ? -8.293 8.573 -12.443 1.00 95.31 383 ARG A CA 1
ATOM 2996 C C . ARG A 1 383 ? -7.540 8.620 -13.758 1.00 95.31 383 ARG A C 1
ATOM 2998 O O . ARG A 1 383 ? -7.039 9.683 -14.118 1.00 95.31 383 ARG A O 1
ATOM 3005 N N . LEU A 1 384 ? -7.428 7.497 -14.450 1.00 94.50 384 LEU A N 1
ATOM 3006 C CA . LEU A 1 384 ? -6.820 7.397 -15.763 1.00 94.50 384 LEU A CA 1
ATOM 3007 C C . LEU A 1 384 ? -7.924 7.103 -16.776 1.00 94.50 384 LEU A C 1
ATOM 3009 O O . LEU A 1 384 ? -8.697 6.171 -16.584 1.00 94.50 384 LEU A O 1
ATOM 3013 N N . GLN A 1 385 ? -7.976 7.885 -17.855 1.00 94.69 385 GLN A N 1
ATOM 3014 C CA . GLN A 1 385 ? -8.928 7.638 -18.936 1.00 94.69 385 GLN A CA 1
ATOM 3015 C C . GLN A 1 385 ? -8.773 6.206 -19.483 1.00 94.69 385 GLN A C 1
ATOM 3017 O O . GLN A 1 385 ? -7.631 5.754 -19.668 1.00 94.69 385 GLN A O 1
ATOM 3022 N N . PRO A 1 386 ? -9.886 5.513 -19.786 1.00 95.06 386 PRO A N 1
ATOM 3023 C CA . PRO A 1 386 ? -9.849 4.221 -20.460 1.00 95.06 386 PRO A CA 1
ATOM 3024 C C . PRO A 1 386 ? -9.014 4.269 -21.749 1.00 95.06 386 PRO A C 1
ATOM 3026 O O . PRO A 1 386 ? -8.932 5.294 -22.424 1.00 95.06 386 PRO A O 1
ATOM 3029 N N . GLY A 1 387 ? -8.329 3.170 -22.069 1.00 92.75 387 GLY A N 1
ATOM 3030 C CA . GLY A 1 387 ? -7.456 3.067 -23.248 1.00 92.75 387 GLY A CA 1
ATOM 3031 C C . GLY A 1 387 ? -6.070 3.716 -23.108 1.00 92.75 387 GLY A C 1
ATOM 3032 O O . GLY A 1 387 ? -5.202 3.504 -23.956 1.00 92.75 387 GLY A O 1
ATOM 3033 N N . ARG A 1 388 ? -5.789 4.468 -22.035 1.00 95.75 388 ARG A N 1
ATOM 3034 C CA . ARG A 1 388 ? -4.440 5.007 -21.795 1.00 95.75 388 ARG A CA 1
ATOM 3035 C C . ARG A 1 388 ? -3.508 3.940 -21.223 1.00 95.75 388 ARG A C 1
ATOM 3037 O O . ARG A 1 388 ? -3.796 3.314 -20.204 1.00 95.75 388 ARG A O 1
ATOM 3044 N N . LYS A 1 389 ? -2.337 3.789 -21.852 1.00 96.62 389 LYS A N 1
ATOM 3045 C CA . LYS A 1 389 ? -1.275 2.886 -21.388 1.00 96.62 389 LYS A CA 1
ATOM 3046 C C . LYS A 1 389 ? -0.796 3.276 -19.984 1.00 96.62 389 LYS A C 1
ATOM 3048 O O . LYS A 1 389 ? -0.662 4.459 -19.655 1.00 96.62 389 LYS A O 1
ATOM 3053 N N . TYR A 1 390 ? -0.476 2.268 -19.185 1.00 97.25 390 TYR A N 1
ATOM 3054 C CA . TYR A 1 390 ? 0.144 2.415 -17.874 1.00 97.25 390 TYR A CA 1
ATOM 3055 C C . TYR A 1 390 ? 1.243 1.366 -17.687 1.00 97.25 390 TYR A C 1
ATOM 3057 O O . TYR A 1 390 ? 1.321 0.369 -18.403 1.00 97.25 390 TYR A O 1
ATOM 3065 N N . CYS A 1 391 ? 2.093 1.602 -16.700 1.00 96.94 391 CYS A N 1
ATOM 3066 C CA . CYS A 1 391 ? 3.185 0.733 -16.303 1.00 96.94 391 CYS A CA 1
ATOM 3067 C C . CYS A 1 391 ? 2.922 0.197 -14.893 1.00 96.94 391 CYS A C 1
ATOM 3069 O O . CYS A 1 391 ? 2.527 0.957 -14.008 1.00 96.94 391 CYS A O 1
ATOM 3071 N N . THR A 1 392 ? 3.142 -1.095 -14.667 1.00 97.25 392 THR A N 1
ATOM 3072 C CA . THR A 1 392 ? 3.127 -1.693 -13.324 1.00 97.25 392 THR A CA 1
ATOM 3073 C C . THR A 1 392 ? 4.514 -1.579 -12.698 1.00 97.25 392 THR A C 1
ATOM 3075 O O . THR A 1 392 ? 5.513 -1.922 -13.336 1.00 97.25 392 THR A O 1
ATOM 3078 N N . VAL A 1 393 ? 4.586 -1.107 -11.451 1.00 97.12 393 VAL A N 1
ATOM 3079 C CA . VAL A 1 393 ? 5.857 -0.843 -10.758 1.00 97.12 393 VAL A CA 1
ATOM 3080 C C . VAL A 1 393 ? 6.675 -2.123 -10.593 1.00 97.12 393 VAL A C 1
ATOM 3082 O O . VAL A 1 393 ? 7.880 -2.073 -10.795 1.00 97.12 393 VAL A O 1
ATOM 3085 N N . GLY A 1 394 ? 6.043 -3.272 -10.339 1.00 97.44 394 GLY A N 1
ATOM 3086 C CA . GLY A 1 394 ? 6.722 -4.570 -10.257 1.00 97.44 394 GLY A CA 1
ATOM 3087 C C . GLY A 1 394 ? 7.538 -4.909 -11.508 1.00 97.44 394 GLY A C 1
ATOM 3088 O O . GLY A 1 394 ? 8.720 -5.228 -11.396 1.00 97.44 394 GLY A O 1
ATOM 3089 N N . ARG A 1 395 ? 6.956 -4.737 -12.706 1.00 96.75 395 ARG A N 1
ATOM 3090 C CA . ARG A 1 395 ? 7.669 -4.953 -13.979 1.00 96.75 395 ARG A CA 1
ATOM 3091 C C . ARG A 1 395 ? 8.818 -3.961 -14.149 1.00 96.75 395 ARG A C 1
ATOM 3093 O O . ARG A 1 395 ? 9.918 -4.355 -14.521 1.00 96.75 395 ARG A O 1
ATOM 3100 N N .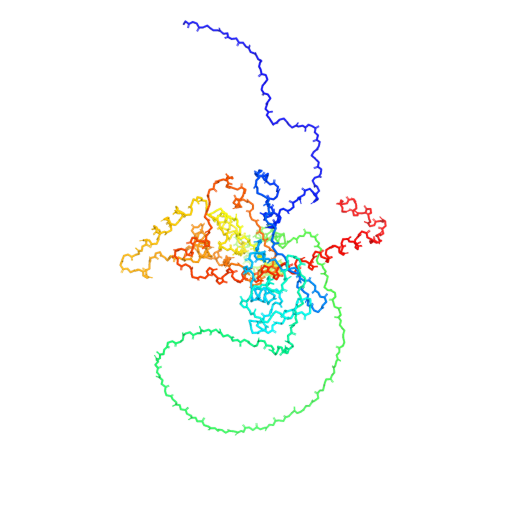 LEU A 1 396 ? 8.568 -2.678 -13.870 1.00 97.19 396 LEU A N 1
ATOM 3101 C CA . LEU A 1 396 ? 9.602 -1.643 -13.956 1.00 97.19 396 LEU A CA 1
ATOM 3102 C C . LEU A 1 396 ? 10.786 -1.987 -13.055 1.00 97.19 396 LEU A C 1
ATOM 3104 O O . LEU A 1 396 ? 11.919 -1.953 -13.515 1.00 97.19 396 LEU A O 1
ATOM 3108 N N . SER A 1 397 ? 10.505 -2.328 -11.798 1.00 97.44 397 SER A N 1
ATOM 3109 C CA . SER A 1 397 ? 11.485 -2.706 -10.786 1.00 97.44 397 SER A CA 1
ATOM 3110 C C . SER A 1 397 ? 12.329 -3.900 -11.204 1.00 97.44 397 SER A C 1
ATOM 3112 O O . SER A 1 397 ? 13.547 -3.859 -11.032 1.00 97.44 397 SER A O 1
ATOM 3114 N N . HIS A 1 398 ? 11.713 -4.942 -11.761 1.00 97.50 398 HIS A N 1
ATOM 3115 C CA . HIS A 1 398 ? 12.439 -6.120 -12.224 1.00 97.50 398 HIS A CA 1
ATOM 3116 C C . HIS A 1 398 ? 13.446 -5.775 -13.321 1.00 97.50 398 HIS A C 1
ATOM 3118 O O . HIS A 1 398 ? 14.635 -6.046 -13.167 1.00 97.50 398 HIS A O 1
ATOM 3124 N N . GLU A 1 399 ? 13.008 -5.054 -14.358 1.00 96.19 399 GLU A N 1
ATOM 3125 C CA . GLU A 1 399 ? 13.874 -4.683 -15.484 1.00 96.19 399 GLU A CA 1
ATOM 3126 C C . GLU A 1 399 ? 15.036 -3.754 -15.092 1.00 96.19 399 GLU A C 1
ATOM 3128 O O . GLU A 1 399 ? 16.030 -3.672 -15.811 1.00 96.19 399 GLU A O 1
ATOM 3133 N N . VAL A 1 400 ? 14.936 -3.050 -13.960 1.00 94.94 400 VAL A N 1
ATOM 3134 C CA . VAL A 1 400 ? 16.010 -2.175 -13.462 1.00 94.94 400 VAL A CA 1
ATOM 3135 C C . VAL A 1 400 ? 16.910 -2.856 -12.427 1.00 94.94 400 VAL A C 1
ATOM 3137 O O . VAL A 1 400 ? 17.910 -2.257 -12.025 1.00 94.94 400 VAL A O 1
ATOM 3140 N N . GLY A 1 401 ? 16.594 -4.088 -12.002 1.00 95.19 401 GLY A N 1
ATOM 3141 C CA . GLY A 1 401 ? 17.455 -4.920 -11.149 1.00 95.19 401 GLY A CA 1
ATOM 3142 C C . GLY A 1 401 ? 16.833 -5.433 -9.842 1.00 95.19 401 GLY A C 1
ATOM 3143 O O . GLY A 1 401 ? 17.572 -5.769 -8.917 1.00 95.19 401 GLY A O 1
ATOM 3144 N N . TRP A 1 402 ? 15.505 -5.461 -9.704 1.00 97.88 402 TRP A N 1
ATOM 3145 C CA . TRP A 1 402 ? 14.838 -6.113 -8.568 1.00 97.88 402 TRP A CA 1
ATOM 3146 C C . TRP A 1 402 ? 14.738 -7.629 -8.792 1.00 97.88 402 TRP A C 1
ATOM 3148 O O . TRP A 1 402 ? 14.079 -8.093 -9.720 1.00 97.88 402 TRP A O 1
ATOM 3158 N N . LYS A 1 403 ? 15.397 -8.396 -7.917 1.00 96.56 403 LYS A N 1
ATOM 3159 C CA . LYS A 1 403 ? 15.593 -9.850 -8.065 1.00 96.56 403 LYS A CA 1
ATOM 3160 C C . LYS A 1 403 ? 14.469 -10.714 -7.482 1.00 96.56 403 LYS A C 1
ATOM 3162 O O . LYS A 1 403 ? 14.435 -11.906 -7.739 1.00 96.56 403 LYS A O 1
ATOM 3167 N N . TYR A 1 404 ? 13.569 -10.138 -6.685 1.00 96.56 404 TYR A N 1
ATOM 3168 C CA . TYR A 1 404 ? 12.603 -10.906 -5.887 1.00 96.56 404 TYR A CA 1
ATOM 3169 C C . TYR A 1 404 ? 11.205 -10.994 -6.512 1.00 96.56 404 TYR A C 1
ATOM 3171 O O . TYR A 1 404 ? 10.271 -11.406 -5.829 1.00 96.56 404 TYR A O 1
ATOM 3179 N N . GLN A 1 405 ? 11.046 -10.630 -7.792 1.00 95.94 405 GLN A N 1
ATOM 3180 C CA . GLN A 1 405 ? 9.745 -10.670 -8.468 1.00 95.94 405 GLN A CA 1
ATOM 3181 C C . GLN A 1 405 ? 9.104 -12.062 -8.382 1.00 95.94 405 GLN A C 1
ATOM 3183 O O . GLN A 1 405 ? 7.963 -12.175 -7.937 1.00 95.94 405 GLN A O 1
ATOM 3188 N N . ASP A 1 406 ? 9.849 -13.108 -8.741 1.00 95.38 406 ASP A N 1
ATOM 3189 C CA . ASP A 1 406 ? 9.329 -14.480 -8.784 1.00 95.38 406 ASP A CA 1
ATOM 3190 C C . ASP A 1 406 ? 9.045 -15.028 -7.380 1.00 95.38 406 ASP A C 1
ATOM 3192 O O . ASP A 1 406 ? 8.045 -15.708 -7.147 1.00 95.38 406 ASP A O 1
ATOM 3196 N N . VAL A 1 407 ? 9.887 -14.663 -6.405 1.00 96.38 407 VAL A N 1
ATOM 3197 C CA . VAL A 1 407 ? 9.698 -15.035 -4.996 1.00 96.38 407 VAL A CA 1
ATOM 3198 C C . VAL A 1 407 ? 8.400 -14.437 -4.456 1.00 96.38 407 VAL A C 1
ATOM 3200 O O . VAL A 1 407 ? 7.592 -15.157 -3.868 1.00 96.38 407 VAL A O 1
ATOM 3203 N N . VAL A 1 408 ? 8.173 -13.138 -4.681 1.00 96.44 408 VAL A N 1
ATOM 3204 C CA . VAL A 1 408 ? 6.950 -12.451 -4.245 1.00 96.44 408 VAL A CA 1
ATOM 3205 C C . VAL A 1 408 ? 5.728 -12.996 -4.983 1.00 96.44 408 VAL A C 1
ATOM 3207 O O . VAL A 1 408 ? 4.703 -13.222 -4.344 1.00 96.44 408 VAL A O 1
ATOM 3210 N N . ALA A 1 409 ? 5.832 -13.280 -6.285 1.00 95.12 409 ALA A N 1
ATOM 3211 C CA . ALA A 1 409 ? 4.744 -13.875 -7.060 1.00 95.12 409 ALA A CA 1
ATOM 3212 C C . ALA A 1 409 ? 4.303 -15.232 -6.485 1.00 95.12 409 ALA A C 1
ATOM 3214 O O . ALA A 1 409 ? 3.113 -15.425 -6.230 1.00 95.12 409 ALA A O 1
ATOM 3215 N N . ARG A 1 410 ? 5.257 -16.125 -6.180 1.00 96.44 410 ARG A N 1
ATOM 3216 C CA . ARG A 1 410 ? 4.991 -17.431 -5.553 1.00 96.44 410 ARG A CA 1
ATOM 3217 C C . ARG A 1 410 ? 4.339 -17.294 -4.173 1.00 96.44 410 ARG A C 1
ATOM 3219 O O . ARG A 1 410 ? 3.397 -18.017 -3.848 1.00 96.44 410 ARG A O 1
ATOM 3226 N N . LEU A 1 411 ? 4.824 -16.365 -3.345 1.00 94.81 411 LEU A N 1
ATOM 3227 C CA . LEU A 1 411 ? 4.265 -16.125 -2.010 1.00 94.81 411 LEU A CA 1
ATOM 3228 C C . LEU A 1 411 ? 2.842 -15.550 -2.072 1.00 94.81 411 LEU A C 1
ATOM 3230 O O . LEU A 1 411 ? 1.977 -15.979 -1.306 1.00 94.81 411 LEU A O 1
ATOM 3234 N N . GLU A 1 412 ? 2.581 -14.624 -2.996 1.00 95.31 412 GLU A N 1
ATOM 3235 C CA . GLU A 1 412 ? 1.246 -14.065 -3.217 1.00 95.31 412 GLU A CA 1
ATOM 3236 C C . GLU A 1 412 ? 0.272 -15.101 -3.783 1.00 95.31 412 GLU A C 1
ATOM 3238 O O . GLU A 1 412 ? -0.895 -15.095 -3.393 1.00 95.31 412 GLU A O 1
ATOM 3243 N N . GLU A 1 413 ? 0.717 -16.006 -4.657 1.00 94.25 413 GLU A N 1
ATOM 3244 C CA . GLU A 1 413 ? -0.115 -17.112 -5.143 1.00 94.25 413 GLU A CA 1
ATOM 3245 C C . GLU A 1 413 ? -0.542 -18.027 -3.991 1.00 94.25 413 GLU A C 1
ATOM 3247 O O . GLU A 1 413 ? -1.738 -18.262 -3.796 1.00 94.25 413 GLU A O 1
ATOM 3252 N N . ARG A 1 414 ? 0.412 -18.443 -3.146 1.00 92.44 414 ARG A N 1
ATOM 3253 C CA . ARG A 1 414 ? 0.117 -19.216 -1.932 1.00 92.44 414 ARG A CA 1
ATOM 3254 C C . ARG A 1 414 ? -0.869 -18.479 -1.021 1.00 92.44 414 ARG A C 1
ATOM 3256 O O . ARG A 1 414 ? -1.819 -19.075 -0.520 1.00 92.44 414 ARG A O 1
ATOM 3263 N N . ARG A 1 415 ? -0.677 -17.171 -0.817 1.00 93.44 415 ARG A N 1
ATOM 3264 C CA . ARG A 1 415 ? -1.577 -16.347 0.004 1.00 93.44 415 ARG A CA 1
ATOM 3265 C C . ARG A 1 415 ? -2.985 -16.265 -0.592 1.00 93.44 415 ARG A C 1
ATOM 3267 O O . ARG A 1 415 ? -3.958 -16.336 0.154 1.00 93.44 415 ARG A O 1
ATOM 3274 N N . LYS A 1 416 ? -3.118 -16.112 -1.913 1.00 91.06 416 LYS A N 1
ATOM 3275 C CA . LYS A 1 416 ? -4.420 -16.070 -2.602 1.00 91.06 416 LYS A CA 1
ATOM 3276 C C . LYS A 1 416 ? -5.168 -17.393 -2.473 1.00 91.06 416 LYS A C 1
ATOM 3278 O O . LYS A 1 416 ? -6.352 -17.356 -2.161 1.00 91.06 416 LYS A O 1
ATOM 3283 N N . ALA A 1 417 ? -4.483 -18.529 -2.621 1.00 91.06 417 ALA A N 1
ATOM 3284 C CA . ALA A 1 417 ? -5.087 -19.848 -2.426 1.00 91.06 417 ALA A CA 1
ATOM 3285 C C . ALA A 1 417 ? -5.665 -20.004 -1.006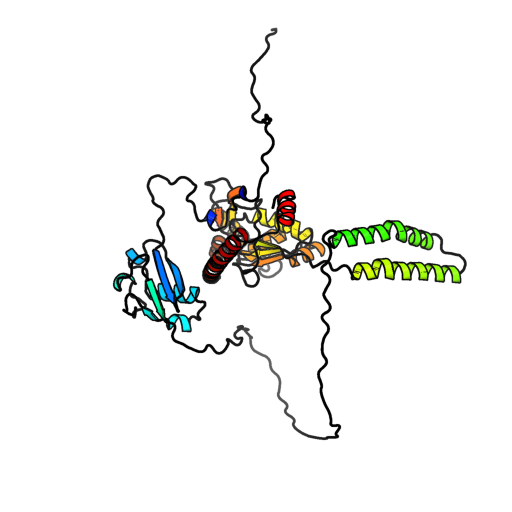 1.00 91.06 417 ALA A C 1
ATOM 3287 O O . ALA A 1 417 ? -6.832 -20.362 -0.842 1.00 91.06 417 ALA A O 1
ATOM 3288 N N . LYS A 1 418 ? -4.895 -19.623 0.026 1.00 89.00 418 LYS A N 1
ATOM 3289 C CA . LYS A 1 418 ? -5.383 -19.594 1.420 1.00 89.00 418 LYS A CA 1
ATOM 3290 C C . LYS A 1 418 ? -6.556 -18.628 1.608 1.00 89.00 418 LYS A C 1
ATOM 3292 O O . LYS A 1 418 ? -7.518 -18.946 2.304 1.00 89.00 418 LYS A O 1
ATOM 3297 N N . GLY A 1 419 ? -6.482 -17.454 0.979 1.00 88.50 419 GLY A N 1
ATOM 3298 C CA . GLY A 1 419 ? -7.534 -16.440 1.010 1.00 88.50 419 GLY A CA 1
ATOM 3299 C C . GLY A 1 419 ? -8.854 -16.930 0.413 1.00 88.50 419 GLY A C 1
ATOM 3300 O O . GLY A 1 419 ? -9.898 -16.711 1.020 1.00 88.50 419 GLY A O 1
ATOM 3301 N N . ALA A 1 420 ? -8.806 -17.643 -0.716 1.00 88.44 420 ALA A N 1
ATOM 3302 C CA . ALA A 1 420 ? -9.980 -18.239 -1.351 1.00 88.44 420 ALA A CA 1
ATOM 3303 C C . ALA A 1 420 ? -10.630 -19.297 -0.445 1.00 88.44 420 ALA A C 1
ATOM 3305 O O . ALA A 1 420 ? -11.820 -19.217 -0.153 1.00 88.44 420 ALA A O 1
ATOM 3306 N N . ALA A 1 421 ? -9.835 -20.215 0.116 1.00 89.50 421 ALA A N 1
ATOM 3307 C CA . ALA A 1 421 ? -10.337 -21.226 1.052 1.00 89.50 421 ALA A CA 1
ATOM 3308 C C . ALA A 1 421 ? -10.932 -20.621 2.343 1.00 89.50 421 ALA A C 1
ATOM 3310 O O . ALA A 1 421 ? -11.873 -21.160 2.929 1.00 89.50 421 ALA A O 1
ATOM 3311 N N . TYR A 1 422 ? -10.390 -19.499 2.827 1.00 89.69 422 TYR A N 1
ATOM 3312 C CA . TYR A 1 422 ? -10.991 -18.743 3.928 1.00 89.69 422 TYR A CA 1
ATOM 3313 C C . TYR A 1 422 ? -12.314 -18.082 3.516 1.00 89.69 422 TYR A C 1
ATOM 3315 O O . TYR A 1 422 ? -13.285 -18.149 4.270 1.00 89.69 422 TYR A O 1
ATOM 3323 N N . TYR A 1 423 ? -12.366 -17.467 2.333 1.00 88.38 423 TYR A N 1
ATOM 3324 C CA . TYR A 1 423 ? -13.555 -16.771 1.849 1.00 88.38 423 TYR A CA 1
ATOM 3325 C C . TYR A 1 423 ? -14.736 -17.720 1.632 1.00 88.38 423 TYR A C 1
ATOM 3327 O O . TYR A 1 423 ? -15.833 -17.399 2.077 1.00 88.38 423 TYR A O 1
ATOM 3335 N N . GLU A 1 424 ? -14.514 -18.912 1.075 1.00 92.00 424 GLU A N 1
ATOM 3336 C CA . GLU A 1 424 ? -15.573 -19.921 0.926 1.00 92.00 424 GLU A CA 1
ATOM 3337 C C . GLU A 1 424 ? -16.184 -20.314 2.279 1.00 92.00 424 GLU A C 1
ATOM 3339 O O . GLU A 1 424 ? -17.404 -20.297 2.451 1.00 92.00 424 GLU A O 1
ATOM 3344 N N . ARG A 1 425 ? -15.345 -20.550 3.299 1.00 91.62 425 ARG A N 1
ATOM 3345 C CA . ARG A 1 425 ? -15.822 -20.803 4.672 1.00 91.62 425 ARG A CA 1
ATOM 3346 C C . ARG A 1 425 ? -16.608 -19.618 5.233 1.00 91.62 425 ARG A C 1
ATOM 3348 O O . ARG A 1 425 ? -17.663 -19.805 5.837 1.00 91.62 425 ARG A O 1
ATOM 3355 N N . LYS A 1 426 ? -16.121 -18.394 5.009 1.00 91.75 426 LYS A N 1
ATOM 3356 C CA . LYS A 1 426 ? -16.792 -17.165 5.449 1.00 91.75 426 LYS A CA 1
ATOM 3357 C C . LYS A 1 426 ? -18.142 -16.967 4.754 1.00 91.75 426 LYS A C 1
ATOM 3359 O O . LYS A 1 426 ? -19.087 -16.541 5.407 1.00 91.75 426 LYS A O 1
ATOM 3364 N N . LYS A 1 427 ? -18.249 -17.285 3.462 1.00 93.44 427 LYS A N 1
ATOM 3365 C CA . LYS A 1 427 ? -19.481 -17.182 2.669 1.00 93.44 427 LYS A CA 1
ATOM 3366 C C . LYS A 1 427 ? -20.552 -18.142 3.180 1.00 93.44 427 LYS A C 1
ATOM 3368 O O . LYS A 1 427 ? -21.692 -17.728 3.370 1.00 93.44 427 LYS A O 1
ATOM 3373 N N . VAL A 1 428 ? -20.177 -19.390 3.471 1.00 94.31 428 VAL A N 1
ATOM 3374 C CA . VAL A 1 428 ? -21.086 -20.377 4.079 1.00 94.31 428 VAL A CA 1
ATOM 3375 C C . VAL A 1 428 ? -21.570 -19.900 5.450 1.00 94.31 428 VAL A C 1
ATOM 3377 O O . VAL A 1 428 ? -22.774 -19.873 5.688 1.00 94.31 428 VAL A O 1
ATOM 3380 N N . ALA A 1 429 ? -20.660 -19.448 6.319 1.00 93.56 429 ALA A N 1
ATOM 3381 C CA . ALA A 1 429 ? -21.024 -18.927 7.638 1.00 93.56 429 ALA A CA 1
ATOM 3382 C C . ALA A 1 429 ? -21.927 -17.681 7.552 1.00 93.56 429 ALA A C 1
ATOM 3384 O O . ALA A 1 429 ? -22.888 -17.553 8.306 1.00 93.56 429 ALA A O 1
ATOM 3385 N N . ALA A 1 430 ? -21.661 -16.774 6.606 1.00 93.62 430 ALA A N 1
ATOM 3386 C CA . ALA A 1 430 ? -22.490 -15.593 6.375 1.00 93.62 430 ALA A CA 1
ATOM 3387 C C . ALA A 1 430 ? -23.901 -15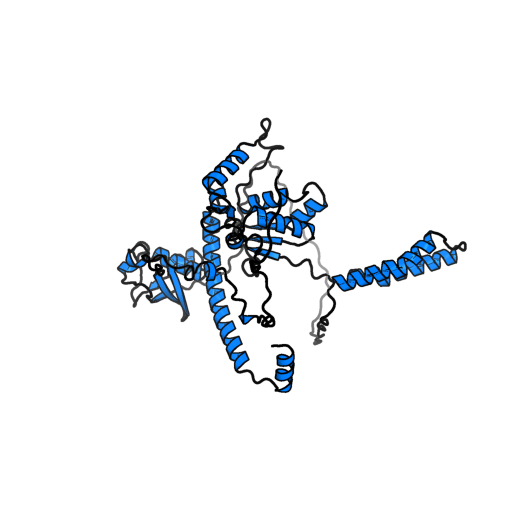.962 5.895 1.00 93.62 430 ALA A C 1
ATOM 3389 O O . ALA A 1 430 ? -24.873 -15.362 6.353 1.00 93.62 430 ALA A O 1
ATOM 3390 N N . ARG A 1 431 ? -24.027 -16.972 5.023 1.00 94.31 431 ARG A N 1
ATOM 3391 C CA . ARG A 1 431 ? -25.326 -17.503 4.590 1.00 94.31 431 ARG A CA 1
ATOM 3392 C C . ARG A 1 431 ? -26.097 -18.109 5.762 1.00 94.31 431 ARG A C 1
ATOM 3394 O O . ARG A 1 431 ? -27.239 -17.733 5.977 1.00 94.31 431 ARG A O 1
ATOM 3401 N N . GLN A 1 432 ? -25.450 -18.954 6.565 1.00 93.88 432 GLN A N 1
ATOM 3402 C CA . GLN A 1 432 ? -26.058 -19.531 7.770 1.00 93.88 432 GLN A CA 1
ATOM 3403 C C . GLN A 1 432 ? -26.531 -18.451 8.749 1.00 93.88 432 GLN A C 1
ATOM 3405 O O . GLN A 1 432 ? -27.622 -18.552 9.299 1.00 93.88 432 GLN A O 1
ATOM 3410 N N . LEU A 1 433 ? -25.740 -17.392 8.938 1.00 93.31 433 LEU A N 1
ATOM 3411 C CA . LEU A 1 433 ? -26.103 -16.264 9.794 1.00 93.31 433 LEU A CA 1
ATOM 3412 C C . LEU A 1 433 ? -27.278 -15.459 9.217 1.00 93.31 433 LEU A C 1
ATOM 3414 O O . LEU A 1 433 ? -28.143 -15.027 9.974 1.00 93.31 433 LEU A O 1
ATOM 3418 N N . SER A 1 434 ? -27.338 -15.272 7.896 1.00 92.31 434 SER A N 1
ATOM 3419 C CA . SER A 1 434 ? -28.485 -14.652 7.217 1.00 92.31 434 SER A CA 1
ATOM 3420 C C . SER A 1 434 ? -29.759 -15.481 7.388 1.00 92.31 434 SER A C 1
ATOM 3422 O O . SER A 1 434 ? -30.790 -14.935 7.775 1.00 92.31 434 SER A O 1
ATOM 3424 N N . ASP A 1 435 ? -29.679 -16.793 7.170 1.00 92.56 435 ASP A N 1
ATOM 3425 C CA . ASP A 1 435 ? -30.811 -17.709 7.317 1.00 92.56 435 ASP A CA 1
ATOM 3426 C C . ASP A 1 435 ? -31.286 -17.761 8.781 1.00 92.56 435 ASP A C 1
ATOM 3428 O O . ASP A 1 435 ? -32.483 -17.680 9.054 1.00 92.56 435 ASP A O 1
ATOM 3432 N N . ALA A 1 436 ? -30.355 -17.786 9.741 1.00 91.19 436 ALA A N 1
ATOM 3433 C CA . ALA A 1 436 ? -30.668 -17.708 11.166 1.00 91.19 436 ALA A CA 1
ATOM 3434 C C . ALA A 1 436 ? -31.337 -16.379 11.548 1.00 91.19 436 ALA A C 1
ATOM 3436 O O . ALA A 1 436 ? -32.290 -16.389 12.319 1.00 91.19 436 ALA A O 1
ATOM 3437 N N . LYS A 1 437 ? -30.888 -15.244 10.990 1.00 87.50 437 LYS A N 1
ATOM 3438 C CA . LYS A 1 437 ? -31.526 -13.933 11.205 1.00 87.50 437 LYS A CA 1
ATOM 3439 C C . LYS A 1 437 ? -32.954 -13.890 10.665 1.00 87.50 437 LYS A C 1
ATOM 3441 O O . LYS A 1 437 ? -33.825 -13.363 11.344 1.00 87.50 437 LYS A O 1
ATOM 3446 N N . LYS A 1 438 ? -33.199 -14.451 9.477 1.00 86.06 438 LYS A N 1
ATOM 3447 C CA . LYS A 1 438 ? -34.542 -14.510 8.873 1.00 86.06 438 LYS A CA 1
ATOM 3448 C C . LYS A 1 438 ? -35.504 -15.375 9.685 1.00 86.06 438 LYS A C 1
ATOM 3450 O O . LYS A 1 438 ? -36.671 -15.031 9.813 1.00 86.06 438 LYS A O 1
ATOM 3455 N N . ASN A 1 439 ? -35.001 -16.470 10.248 1.00 89.06 439 ASN A N 1
ATOM 3456 C CA . ASN A 1 439 ? -35.795 -17.408 11.038 1.00 89.06 439 ASN A CA 1
ATOM 3457 C C . ASN A 1 439 ? -35.847 -17.051 12.535 1.00 89.06 439 ASN A C 1
ATOM 3459 O O . ASN A 1 439 ? -36.483 -17.765 13.311 1.00 89.06 439 ASN A O 1
ATOM 3463 N N . ALA A 1 440 ? -35.167 -15.984 12.967 1.00 85.94 440 ALA A N 1
ATOM 3464 C CA . ALA A 1 440 ? -35.120 -15.593 14.368 1.00 85.94 440 ALA A CA 1
ATOM 3465 C C . ALA A 1 440 ? -36.477 -15.040 14.819 1.00 85.94 440 ALA A C 1
ATOM 3467 O O . ALA A 1 440 ? -36.982 -14.052 14.289 1.00 85.94 440 ALA A O 1
ATOM 3468 N N . THR A 1 441 ? -37.049 -15.633 15.864 1.00 85.19 441 THR A N 1
ATOM 3469 C CA . THR A 1 441 ? -38.241 -15.096 16.522 1.00 85.19 441 THR A CA 1
ATOM 3470 C C . THR A 1 441 ? -37.852 -13.896 17.388 1.00 85.19 441 THR A C 1
ATOM 3472 O O . THR A 1 441 ? -37.320 -14.059 18.488 1.00 85.19 441 THR A O 1
ATOM 3475 N N . VAL A 1 442 ? -38.103 -12.682 16.894 1.00 83.50 442 VAL A N 1
ATOM 3476 C CA . VAL A 1 442 ? -37.837 -11.427 17.616 1.00 83.50 442 VAL A CA 1
ATOM 3477 C C . VAL A 1 442 ? -39.115 -10.941 18.305 1.00 83.50 442 VAL A C 1
ATOM 3479 O O . VAL A 1 442 ? -40.194 -10.958 17.715 1.00 83.50 442 VAL A O 1
ATOM 3482 N N . LYS A 1 443 ? -39.013 -10.481 19.562 1.00 87.81 443 LYS A N 1
ATOM 3483 C CA . LYS A 1 443 ? -40.147 -9.868 20.279 1.00 87.81 443 LYS A CA 1
ATOM 3484 C C . LYS A 1 443 ? -40.667 -8.660 19.488 1.00 87.81 443 LYS A C 1
ATOM 3486 O O . LYS A 1 443 ? -39.884 -7.793 19.104 1.00 87.81 443 LYS A O 1
ATOM 3491 N N . ALA A 1 444 ? -41.986 -8.558 19.314 1.00 83.88 444 ALA A N 1
ATOM 3492 C CA . ALA A 1 444 ? -42.617 -7.521 18.488 1.00 83.88 444 ALA A CA 1
ATOM 3493 C C . ALA A 1 444 ? -42.229 -6.083 18.889 1.00 83.88 444 ALA A C 1
ATOM 3495 O O . ALA A 1 444 ? -42.024 -5.231 18.026 1.00 83.88 444 ALA A O 1
ATOM 3496 N N . GLY A 1 445 ? -42.060 -5.818 20.190 1.00 87.69 445 GLY A N 1
ATOM 3497 C CA . GLY A 1 445 ? -41.599 -4.514 20.681 1.00 87.69 445 GLY A CA 1
ATOM 3498 C C . GLY A 1 445 ? -40.183 -4.157 20.214 1.00 87.69 445 GLY A C 1
ATOM 3499 O O . GLY A 1 445 ? -39.930 -3.021 19.823 1.00 87.69 445 GLY A O 1
ATOM 3500 N N . THR A 1 446 ? -39.275 -5.134 20.181 1.00 86.06 446 THR A N 1
ATOM 3501 C CA . THR A 1 446 ? -37.894 -4.948 19.712 1.00 86.06 446 THR A CA 1
ATOM 3502 C C . THR A 1 446 ? -37.841 -4.775 18.197 1.00 86.06 446 THR A C 1
ATOM 3504 O O . THR A 1 446 ? -37.117 -3.912 17.714 1.00 86.06 446 THR A O 1
ATOM 3507 N N . ALA A 1 447 ? -38.652 -5.527 17.446 1.00 85.56 447 ALA A N 1
ATOM 3508 C CA . ALA A 1 447 ? -38.764 -5.364 15.997 1.00 85.56 447 ALA A CA 1
ATOM 3509 C C . ALA A 1 447 ? -39.290 -3.968 15.618 1.00 85.56 447 ALA A C 1
ATOM 3511 O O . ALA A 1 447 ? -38.735 -3.316 14.739 1.00 85.56 447 ALA A O 1
ATOM 3512 N N . LYS A 1 448 ? -40.304 -3.463 16.335 1.00 90.38 448 LYS A N 1
ATOM 3513 C CA . LYS A 1 448 ? -40.837 -2.109 16.124 1.00 90.38 448 LYS A CA 1
ATOM 3514 C C . LYS A 1 448 ? -39.802 -1.023 16.433 1.00 90.38 448 LYS A C 1
ATOM 3516 O O . LYS A 1 448 ? -39.732 -0.033 15.712 1.00 90.38 448 LYS A O 1
ATOM 3521 N N . ALA A 1 449 ? -38.995 -1.214 17.478 1.00 91.06 449 ALA A N 1
ATOM 3522 C CA . ALA A 1 449 ? -37.905 -0.300 17.807 1.00 91.06 449 ALA A CA 1
ATOM 3523 C C . ALA A 1 449 ? -36.812 -0.304 16.725 1.00 91.06 449 ALA A C 1
ATOM 3525 O O . ALA A 1 449 ? -36.405 0.763 16.285 1.00 91.06 449 ALA A O 1
ATOM 3526 N N . LEU A 1 450 ? -36.378 -1.478 16.250 1.00 87.44 450 LEU A N 1
ATOM 3527 C CA . LEU A 1 450 ? -35.374 -1.595 15.183 1.00 87.44 450 LEU A CA 1
ATOM 3528 C C . LEU A 1 450 ? -35.855 -0.977 13.863 1.00 87.44 450 LEU A C 1
ATOM 3530 O O . LEU A 1 450 ? -35.121 -0.199 13.257 1.00 87.44 450 LEU A O 1
ATOM 3534 N N . ALA A 1 451 ? -37.115 -1.217 13.493 1.00 88.38 451 ALA A N 1
ATOM 3535 C CA . ALA A 1 451 ? -37.719 -0.635 12.298 1.00 88.38 451 ALA A CA 1
ATOM 3536 C C . ALA A 1 451 ? -37.800 0.900 12.366 1.00 88.38 451 ALA A C 1
ATOM 3538 O O . ALA A 1 451 ? -37.603 1.571 11.356 1.00 88.38 451 ALA A O 1
ATOM 3539 N N . ALA A 1 452 ? -38.029 1.479 13.553 1.00 93.75 452 ALA A N 1
ATOM 3540 C CA . ALA A 1 452 ? -38.006 2.934 13.736 1.00 93.75 452 ALA A CA 1
ATOM 3541 C C . ALA A 1 452 ? -36.620 3.551 13.460 1.00 93.75 452 ALA A C 1
ATOM 3543 O O . ALA A 1 452 ? -36.531 4.727 13.115 1.00 93.75 452 ALA A O 1
ATOM 3544 N N . TYR A 1 453 ? -35.553 2.755 13.575 1.00 91.94 453 TYR A N 1
ATOM 3545 C CA . TYR A 1 453 ? -34.184 3.139 13.232 1.00 91.94 453 TYR A CA 1
ATOM 3546 C C . TYR A 1 453 ? -33.753 2.683 11.824 1.00 91.94 453 TYR A C 1
ATOM 3548 O O . TYR A 1 453 ? -32.611 2.932 11.444 1.00 91.94 453 TYR A O 1
ATOM 3556 N N . GLY A 1 454 ? -34.642 2.045 11.049 1.00 88.44 454 GLY A N 1
ATOM 3557 C CA . GLY A 1 454 ? -34.367 1.586 9.682 1.00 88.44 454 GLY A CA 1
ATOM 3558 C C . GLY A 1 454 ? -33.536 0.301 9.574 1.00 88.44 454 GLY A C 1
ATOM 3559 O O . GLY A 1 454 ? -32.890 0.105 8.546 1.00 88.44 454 GLY A O 1
ATOM 3560 N N . TYR A 1 455 ? -33.524 -0.537 10.620 1.00 77.00 455 TYR A N 1
ATOM 3561 C CA . TYR A 1 455 ? -32.847 -1.845 10.640 1.00 77.00 455 TYR A CA 1
ATOM 3562 C C . TYR A 1 455 ? -33.759 -3.020 10.301 1.00 77.00 455 TYR A C 1
ATOM 3564 O O . TYR A 1 455 ? -34.959 -2.966 10.664 1.00 77.00 455 TYR A O 1
#

Nearest PDB structures (foldseek):
  7r81-assembly1_Q1  TM=9.869E-01  e=9.067E-31  Neurospora crassa
  8ia0-assembly1_LO  TM=9.802E-01  e=1.288E-29  Thermochaetoides thermophila DSM 1495
  8scb-assembly1_O  TM=9.737E-01  e=2.482E-25  Oryctolagus cuniculus
  6az3-assembly1_H  TM=8.622E-01  e=3.601E-20  Leishmania donovani
  5t2a-assembly1_M  TM=8.839E-01  e=3.225E-19  Leishmania donovani

Foldseek 3Di:
DDDDDDDDDDDDDDPPDDDPDDDPDDDPVNDPDCDPVVVVPPVPPDDDPPDDPQDWFWEWEDEPRDTDIQTHGGCCLVVLVAFQQNVLVSVCLLVVHDPVQSVQKWKDFPNRTRDDRGGGVVVVVDGRHGYIYIDGDDDPPPDDDDDDDDDDDDDDDDDDDDDDDDDDDDDDDDDDDDDDDDDDDDDPDDDDDPDDALVNLVVVLVCCCVPPQVVLVVCCVVDPDPDPVVSVVSVCVSVVCCCPSRVVSNVVRPPVDQDEAAAEQAQFALLQVLLVLLVVLLVVHQYEYEQLLRHKHFAAPVVLLVVLVVVVPFADPVDRVPPTDDRDLDSQVVSLVSNLVNFPCVDPSSVSSSVSYHTYNHQDPPRLPPDHDYDLSGRCVNPPDPPTDMDRSNVSSVVVPDDCSVVSVVVNVSSVSVVVVVVVVVVVVVVVVVVCVVPDDDDPVVVVVVVVVVD

pLDDT: mean 77.72, std 24.79, range [25.3, 98.5]

Secondary structure (DSSP, 8-state):
--------------TT---SSPPP---TTS-----TTTTT-GGGS---TT----PPEEEEEEETTEEEEEEE-TTTTTTT--BHHHHHHHHHHHTT--HHHHHTPEEEETTEE---SSSBGGGGT--TTEEEEEEPPP---------------------------------------------------PPPPSS--HHHHHHHHHHHIIIIIHHHHHHHHHS--SSHHHHHHHHHHHHHHHIIIIIHHHHT-------EEEEE-TTBBHHHHHHHHHHHHHTT-EEEEE-GGG-EEES-HHHHHHHHHHHHT---SS-TTSSS-----SHHHHHHHHHHHHTTTTSHHHHHHHHTEEE-SS--TTTTTS--B--TTTBHHHHS-TT--EEEHHHHHHHHT---HHHHHHHHHHHHHHHHHHHHHHHHHHHHHHHHHHT----HHHHHHHHHTT-

Radius of gyration: 34.11 Å; Cα contacts (8 Å, |Δi|>4): 443; chains: 1; bounding box: 86×100×95 Å